Protein AF-A0AA47I7U0-F1 (afdb_monomer)

Nearest PDB structures (foldseek):
  6n2b-assembly1_A  TM=2.321E-01  e=2.120E-02  Caldicellulosiruptor acetigenus I77R1B

InterPro domains:
  IPR012902 Prokaryotic N-terminal methylation site [PF07963] (11-34)
  IPR012902 Prokaryotic N-terminal methylation site [PS00409] (12-32)
  IPR012902 Prokaryotic N-terminal methylation site [TIGR02532] (12-33)

Structure (mmCIF, N/CA/C/O backbone):
data_AF-A0AA47I7U0-F1
#
_entry.id   AF-A0AA47I7U0-F1
#
loop_
_atom_site.group_PDB
_atom_site.id
_atom_site.type_symbol
_atom_site.label_atom_id
_atom_site.label_alt_id
_atom_site.label_comp_id
_atom_site.label_asym_id
_atom_site.label_entity_id
_atom_site.label_seq_id
_atom_site.pdbx_PDB_ins_code
_atom_site.Cartn_x
_atom_site.Cartn_y
_atom_site.Cartn_z
_atom_site.occupancy
_atom_site.B_iso_or_equiv
_atom_site.auth_seq_id
_atom_site.auth_comp_id
_atom_site.auth_asym_id
_atom_site.auth_atom_id
_atom_site.pdbx_PDB_model_num
ATOM 1 N N . MET A 1 1 ? -9.654 19.080 93.694 1.00 46.62 1 MET A N 1
ATOM 2 C CA . MET A 1 1 ? -10.439 18.032 93.004 1.00 46.62 1 MET A CA 1
ATOM 3 C C . MET A 1 1 ? -11.204 18.679 91.855 1.00 46.62 1 MET A C 1
ATOM 5 O O . MET A 1 1 ? -12.201 19.337 92.104 1.00 46.62 1 MET A O 1
ATOM 9 N N . SER A 1 2 ? -10.693 18.585 90.622 1.00 47.56 2 SER A N 1
ATOM 10 C CA . SER A 1 2 ? -11.333 19.143 89.419 1.00 47.56 2 SER A CA 1
ATOM 11 C C . SER A 1 2 ? -11.818 17.987 88.545 1.00 47.56 2 SER A C 1
ATOM 13 O O . SER A 1 2 ? -11.018 17.257 87.961 1.00 47.56 2 SER A O 1
ATOM 15 N N . ASN A 1 3 ? -13.133 17.770 88.539 1.00 50.69 3 ASN A N 1
ATOM 16 C CA . ASN A 1 3 ? -13.796 16.706 87.790 1.00 50.69 3 ASN A CA 1
ATOM 17 C C . ASN A 1 3 ? -13.920 17.101 86.312 1.00 50.69 3 ASN A C 1
ATOM 19 O O . ASN A 1 3 ? -14.886 17.745 85.902 1.00 50.69 3 ASN A O 1
ATOM 23 N N . ASN A 1 4 ? -12.956 16.670 85.499 1.00 58.31 4 ASN A N 1
ATOM 24 C CA . ASN A 1 4 ? -13.024 16.757 84.043 1.00 58.31 4 ASN A CA 1
ATOM 25 C C . ASN A 1 4 ? -14.031 15.731 83.492 1.00 58.31 4 ASN A C 1
ATOM 27 O O . ASN A 1 4 ? -13.684 14.594 83.169 1.00 58.31 4 ASN A O 1
ATOM 31 N N . LYS A 1 5 ? -15.299 16.141 83.364 1.00 61.38 5 LYS A N 1
ATOM 32 C CA . LYS A 1 5 ? -16.321 15.400 82.612 1.00 61.38 5 LYS A CA 1
ATOM 33 C C . LYS A 1 5 ? -15.981 15.446 81.118 1.00 61.38 5 LYS A C 1
ATOM 35 O O . LYS A 1 5 ? -16.337 16.392 80.420 1.00 61.38 5 LYS A O 1
ATOM 40 N N . ARG A 1 6 ? -15.302 14.415 80.609 1.00 63.97 6 ARG A N 1
ATOM 41 C CA . ARG A 1 6 ? -15.158 14.199 79.163 1.00 63.97 6 ARG A CA 1
ATOM 42 C C . ARG A 1 6 ? -16.543 13.898 78.578 1.00 63.97 6 ARG A C 1
ATOM 44 O O . ARG A 1 6 ? -17.103 12.836 78.833 1.00 63.97 6 ARG A O 1
ATOM 51 N N . LYS A 1 7 ? -17.101 14.841 77.810 1.00 61.47 7 LYS A N 1
ATOM 52 C CA . LYS A 1 7 ? -18.270 14.602 76.952 1.00 61.47 7 LYS A CA 1
ATOM 53 C C . LYS A 1 7 ? -17.871 13.568 75.895 1.00 61.47 7 LYS A C 1
ATOM 55 O O . LYS A 1 7 ? -17.164 13.896 74.947 1.00 61.47 7 LYS A O 1
ATOM 60 N N . LEU A 1 8 ? -18.297 12.321 76.076 1.00 63.19 8 LEU A N 1
ATOM 61 C CA . LEU A 1 8 ? -18.305 11.320 75.013 1.00 63.19 8 LEU A CA 1
ATOM 62 C C . LEU A 1 8 ? -19.297 11.812 73.955 1.00 63.19 8 LEU A C 1
ATOM 64 O O . LEU A 1 8 ? -20.506 11.766 74.165 1.00 63.19 8 LEU A O 1
ATOM 68 N N . GLY A 1 9 ? -18.781 12.377 72.862 1.00 65.12 9 GLY A N 1
ATOM 69 C CA . GLY A 1 9 ? -19.599 12.752 71.716 1.00 65.12 9 GLY A CA 1
ATOM 70 C C . GLY A 1 9 ? -20.293 11.503 71.186 1.00 65.12 9 GLY A C 1
ATOM 71 O O . GLY A 1 9 ? -19.621 10.551 70.787 1.00 65.12 9 GLY A O 1
ATOM 72 N N . PHE A 1 10 ? -21.623 11.486 71.234 1.00 59.03 10 PHE A N 1
ATOM 73 C CA . PHE A 1 10 ? -22.427 10.437 70.623 1.00 59.03 10 PHE A CA 1
ATOM 74 C C . PHE A 1 10 ? -22.063 10.370 69.138 1.00 59.03 10 PHE A C 1
ATOM 76 O O . PHE A 1 10 ? -22.365 11.289 68.380 1.00 59.03 10 PHE A O 1
ATOM 83 N N . LYS A 1 11 ? -21.367 9.304 68.730 1.00 64.94 11 LYS A N 1
ATOM 84 C CA . LYS A 1 11 ? -21.167 8.993 67.316 1.00 64.94 11 LYS A CA 1
ATOM 85 C C . LYS A 1 11 ? -22.540 8.621 66.761 1.00 64.94 11 LYS A C 1
ATOM 87 O O . LYS A 1 11 ? -23.039 7.538 67.049 1.00 64.94 11 LYS A O 1
ATOM 92 N N . SER A 1 12 ? -23.173 9.550 66.054 1.00 74.25 12 SER A N 1
ATOM 93 C CA . SER A 1 12 ? -24.445 9.330 65.369 1.00 74.25 12 SER A CA 1
ATOM 94 C C . SER A 1 12 ? -24.289 8.163 64.393 1.00 74.25 12 SER A C 1
ATOM 96 O O . SER A 1 12 ? -23.510 8.250 63.445 1.00 74.25 12 SER A O 1
ATOM 98 N N . GLY A 1 13 ? -24.978 7.054 64.665 1.00 81.56 13 GLY A N 1
ATOM 99 C CA . GLY A 1 13 ? -25.089 5.940 63.728 1.00 81.56 13 GLY A CA 1
ATOM 100 C C . GLY A 1 13 ? -25.986 6.315 62.549 1.00 81.56 13 GLY A C 1
ATOM 101 O O . GLY A 1 13 ? -26.873 7.156 62.690 1.00 81.56 13 GLY A O 1
ATOM 102 N N . PHE A 1 14 ? -25.752 5.686 61.398 1.00 86.00 14 PHE A N 1
ATOM 103 C CA . PHE A 1 14 ? -26.620 5.811 60.228 1.00 86.00 14 PHE A CA 1
ATOM 104 C C . PHE A 1 14 ? -28.032 5.322 60.550 1.00 86.00 14 PHE A C 1
ATOM 106 O O . PHE A 1 14 ? -28.215 4.304 61.225 1.00 86.00 14 PHE A O 1
ATOM 113 N N . THR A 1 15 ? -29.038 6.036 60.051 1.00 94.50 15 THR A N 1
ATOM 114 C CA . THR A 1 15 ? -30.430 5.595 60.183 1.00 94.50 15 THR A CA 1
ATOM 115 C C . THR A 1 15 ? -30.740 4.494 59.163 1.00 94.50 15 THR A C 1
ATOM 117 O O . THR A 1 15 ? -30.162 4.452 58.078 1.00 94.50 15 THR A O 1
ATOM 120 N N . LEU A 1 16 ? -31.675 3.592 59.480 1.00 93.69 16 LEU A N 1
ATOM 121 C CA . LEU A 1 16 ? -32.067 2.506 58.567 1.00 93.69 16 LEU A CA 1
ATOM 122 C C . LEU A 1 16 ? -32.572 3.041 57.216 1.00 93.69 16 LEU A C 1
ATOM 124 O O . LEU A 1 16 ? -32.279 2.470 56.168 1.00 93.69 16 LEU A O 1
ATOM 128 N N . ILE A 1 17 ? -33.303 4.160 57.240 1.00 95.75 17 ILE A N 1
ATOM 129 C CA . ILE A 1 17 ? -33.824 4.797 56.029 1.00 95.75 17 ILE A CA 1
ATOM 130 C C . ILE A 1 17 ? -32.699 5.333 55.136 1.00 95.75 17 ILE A C 1
ATOM 132 O O . ILE A 1 17 ? -32.749 5.167 53.921 1.00 95.75 17 ILE A O 1
ATOM 136 N N . GLU A 1 18 ? -31.648 5.901 55.728 1.00 94.88 18 GLU A N 1
ATOM 137 C CA . GLU A 1 18 ? -30.486 6.423 55.004 1.00 94.88 18 GLU A CA 1
ATOM 138 C C . GLU A 1 18 ? -29.717 5.304 54.293 1.00 94.88 18 GLU A C 1
ATOM 140 O O . GLU A 1 18 ? -29.294 5.470 53.147 1.00 94.88 18 GLU A O 1
ATOM 145 N N . LEU A 1 19 ? -29.625 4.123 54.912 1.00 96.12 19 LEU A N 1
ATOM 146 C CA . LEU A 1 19 ? -29.027 2.944 54.286 1.00 96.12 19 LEU A CA 1
ATOM 147 C C . LEU A 1 19 ? -29.840 2.467 53.071 1.00 96.12 19 LEU A C 1
ATOM 149 O O . LEU A 1 19 ? -29.266 2.204 52.015 1.00 96.12 19 LEU A O 1
ATOM 153 N N . ILE A 1 20 ? -31.169 2.393 53.193 1.00 97.31 20 ILE A N 1
ATOM 154 C CA . ILE A 1 20 ? -32.053 1.956 52.099 1.00 97.31 20 ILE A CA 1
ATOM 155 C C . ILE A 1 20 ? -31.965 2.922 50.913 1.00 97.31 20 ILE A C 1
ATOM 157 O O . ILE A 1 20 ? -31.811 2.486 49.772 1.00 97.31 20 ILE A O 1
ATOM 161 N N . VAL A 1 21 ? -32.007 4.231 51.177 1.00 97.62 21 VAL A N 1
ATOM 162 C CA . VAL A 1 21 ? -31.880 5.259 50.134 1.00 97.62 21 VAL A CA 1
ATOM 163 C C . VAL A 1 21 ? -30.510 5.181 49.458 1.00 97.62 21 VAL A C 1
ATOM 165 O O . VAL A 1 21 ? -30.434 5.217 48.231 1.00 97.62 21 VAL A O 1
ATOM 168 N N . THR A 1 22 ? -29.435 4.995 50.229 1.00 97.25 22 THR A N 1
ATOM 169 C CA . THR A 1 22 ? -28.074 4.867 49.684 1.00 97.25 22 THR A CA 1
ATOM 170 C C . THR A 1 22 ? -27.942 3.652 48.768 1.00 97.25 22 THR A C 1
ATOM 172 O O . THR A 1 22 ? -27.380 3.766 47.680 1.00 97.25 22 THR A O 1
ATOM 175 N N . ILE A 1 23 ? -28.497 2.500 49.160 1.00 97.94 23 ILE A N 1
ATOM 176 C CA . ILE A 1 23 ? -28.495 1.288 48.326 1.00 97.94 23 ILE A CA 1
ATOM 177 C C . ILE A 1 23 ? -29.309 1.512 47.045 1.00 97.94 23 ILE A C 1
ATOM 179 O O . ILE A 1 23 ? -28.863 1.122 45.966 1.00 97.94 23 ILE A O 1
ATOM 183 N N . GLY A 1 24 ? -30.461 2.186 47.137 1.00 98.19 24 GLY A N 1
ATOM 184 C CA . GLY A 1 24 ? -31.275 2.537 45.971 1.00 98.19 24 GLY A CA 1
ATOM 185 C C . GLY A 1 24 ? -30.522 3.417 44.970 1.00 98.19 24 GLY A C 1
ATOM 186 O O . GLY A 1 24 ? -30.475 3.102 43.781 1.00 98.19 24 GLY A O 1
ATOM 187 N N . ILE A 1 25 ? -29.864 4.478 45.450 1.00 98.44 25 ILE A N 1
ATOM 188 C CA . ILE A 1 25 ? -29.052 5.370 44.609 1.00 98.44 25 ILE A CA 1
ATOM 189 C C . ILE A 1 25 ? -27.860 4.614 44.010 1.00 98.44 25 ILE A C 1
ATOM 191 O O . ILE A 1 25 ? -27.599 4.736 42.814 1.00 98.44 25 ILE A O 1
ATOM 195 N N . MET A 1 26 ? -27.168 3.794 44.806 1.00 98.38 26 MET A N 1
ATOM 196 C CA . MET A 1 26 ? -26.047 2.977 44.331 1.00 98.38 26 MET A CA 1
ATOM 197 C C . MET A 1 26 ? -26.478 2.032 43.203 1.00 98.38 26 MET A C 1
ATOM 199 O O . MET A 1 26 ? -25.778 1.917 42.200 1.00 98.38 26 MET A O 1
ATOM 203 N N . GLY A 1 27 ? -27.652 1.404 43.322 1.00 98.56 27 GLY A N 1
ATOM 204 C CA . GLY A 1 27 ? -28.208 0.548 42.273 1.00 98.56 27 GLY A CA 1
ATOM 205 C C . GLY A 1 27 ? -28.414 1.289 40.949 1.00 98.56 27 GLY A C 1
ATOM 206 O O . GLY A 1 27 ? -28.041 0.779 39.893 1.00 98.56 27 GLY A O 1
ATOM 207 N N . ILE A 1 28 ? -28.932 2.520 40.999 1.00 98.56 28 ILE A N 1
ATOM 208 C CA . ILE A 1 28 ? -29.125 3.363 39.808 1.00 98.56 28 ILE A CA 1
ATOM 209 C C . ILE A 1 28 ? -27.773 3.736 39.181 1.00 98.56 28 ILE A C 1
ATOM 211 O O . ILE A 1 28 ? -27.607 3.633 37.966 1.00 98.56 28 ILE A O 1
ATOM 215 N N . VAL A 1 29 ? -26.786 4.122 39.996 1.00 98.56 29 VAL A N 1
ATOM 216 C CA . VAL A 1 29 ? -25.433 4.460 39.520 1.00 98.56 29 VAL A CA 1
ATOM 217 C C . VAL A 1 29 ? -24.767 3.263 38.839 1.00 98.56 29 VAL A C 1
ATOM 219 O O . VAL A 1 29 ? -24.208 3.415 37.753 1.00 98.56 29 VAL A O 1
ATOM 222 N N . LEU A 1 30 ? -24.868 2.068 39.424 1.00 98.50 30 LEU A N 1
ATOM 223 C CA . LEU A 1 30 ? -24.319 0.844 38.837 1.00 98.50 30 LEU A CA 1
ATOM 224 C C . LEU A 1 30 ? -25.004 0.478 37.513 1.00 98.50 30 LEU A C 1
ATOM 226 O O . LEU A 1 30 ? -24.320 0.111 36.558 1.00 98.50 30 LEU A O 1
ATOM 230 N N . ALA A 1 31 ? -26.328 0.628 37.421 1.00 98.19 31 ALA A N 1
ATOM 231 C CA . ALA A 1 31 ? -27.060 0.397 36.177 1.00 98.19 31 ALA A CA 1
ATOM 232 C C . ALA A 1 31 ? -26.616 1.360 35.060 1.00 98.19 31 ALA A C 1
ATOM 234 O O . ALA A 1 31 ? -26.399 0.933 33.923 1.00 98.19 31 ALA A O 1
ATOM 235 N N . MET A 1 32 ? -26.410 2.643 35.384 1.00 98.50 32 MET A N 1
ATOM 236 C CA . MET A 1 32 ? -25.880 3.627 34.432 1.00 98.50 32 MET A CA 1
ATOM 237 C C . MET A 1 32 ? -24.451 3.289 33.994 1.00 98.50 32 MET A C 1
ATOM 239 O O . MET A 1 32 ? -24.155 3.329 32.801 1.00 98.50 32 MET A O 1
ATOM 243 N N . ALA A 1 33 ? -23.578 2.907 34.932 1.00 98.12 33 ALA A N 1
ATOM 244 C CA . ALA A 1 33 ? -22.204 2.517 34.625 1.00 98.12 33 ALA A CA 1
ATOM 245 C C . ALA A 1 33 ? -22.151 1.302 33.683 1.00 98.12 33 ALA A C 1
ATOM 247 O O . ALA A 1 33 ? -21.394 1.310 32.714 1.00 98.12 33 ALA A O 1
ATOM 248 N N . PHE A 1 34 ? -22.999 0.295 33.915 1.00 98.31 34 PHE A N 1
ATOM 249 C CA . PHE A 1 34 ? -23.083 -0.886 33.054 1.00 98.31 34 PHE A CA 1
ATOM 250 C C . PHE A 1 34 ? -23.584 -0.540 31.646 1.00 98.31 34 PHE A C 1
ATOM 252 O O . PHE A 1 34 ? -22.993 -0.971 30.658 1.00 98.31 34 PHE A O 1
ATOM 259 N N . SER A 1 35 ? -24.625 0.295 31.539 1.00 97.81 35 SER A N 1
ATOM 260 C CA . SER A 1 35 ? -25.131 0.758 30.241 1.00 97.81 35 SER A CA 1
ATOM 261 C C . SER A 1 35 ? -24.084 1.555 29.459 1.00 97.81 35 SER A C 1
ATOM 263 O O . SER A 1 35 ? -24.011 1.431 28.237 1.00 97.81 35 SER A O 1
ATOM 265 N N . MET A 1 36 ? -23.285 2.380 30.141 1.00 98.00 36 MET A N 1
ATOM 266 C CA . MET A 1 36 ? -22.219 3.155 29.506 1.00 98.00 36 MET A CA 1
ATOM 267 C C . MET A 1 36 ? -21.058 2.259 29.055 1.00 98.00 36 MET A C 1
ATOM 269 O O . MET A 1 36 ? -20.515 2.480 27.974 1.00 98.00 36 MET A O 1
ATOM 273 N N . GLY A 1 37 ? -20.721 1.228 29.837 1.00 97.81 37 GLY A N 1
ATOM 274 C CA . GLY A 1 37 ? -19.726 0.218 29.467 1.00 97.81 37 GLY A CA 1
ATOM 275 C C . GLY A 1 37 ? -20.125 -0.570 28.217 1.00 97.81 37 GLY A C 1
ATOM 276 O O . GLY A 1 37 ? -19.380 -0.583 27.242 1.00 97.81 37 GLY A O 1
ATOM 277 N N . ASP A 1 38 ? -21.336 -1.133 28.197 1.00 97.88 38 ASP A N 1
ATOM 278 C CA . ASP A 1 38 ? -21.861 -1.883 27.043 1.00 97.88 38 ASP A CA 1
ATOM 279 C C . ASP A 1 38 ? -21.940 -1.016 25.772 1.00 97.88 38 ASP A C 1
ATOM 281 O O . ASP A 1 38 ? -21.592 -1.460 24.675 1.00 97.88 38 ASP A O 1
ATOM 285 N N . PHE A 1 39 ? -22.329 0.256 25.910 1.00 98.06 39 PHE A N 1
ATOM 286 C CA . PHE A 1 39 ? -22.288 1.210 24.802 1.00 98.06 39 PHE A CA 1
ATOM 287 C C . PHE A 1 39 ? -20.857 1.457 24.300 1.00 98.06 39 PHE A C 1
ATOM 289 O O . PHE A 1 39 ? -20.630 1.464 23.088 1.00 98.06 39 PHE A O 1
ATOM 296 N N . GLY A 1 40 ? -19.896 1.640 25.211 1.00 98.00 40 GLY A N 1
ATOM 297 C CA . GLY A 1 40 ? -18.484 1.838 24.883 1.00 98.00 40 GLY A CA 1
ATOM 298 C C . GLY A 1 40 ? -17.905 0.662 24.100 1.00 98.00 40 GLY A C 1
ATOM 299 O O . GLY A 1 40 ? -17.346 0.864 23.021 1.00 98.00 40 GLY A O 1
ATOM 300 N N . ASP A 1 41 ? -18.129 -0.560 24.579 1.00 97.19 41 ASP A N 1
ATOM 301 C CA . ASP A 1 41 ? -17.649 -1.782 23.930 1.00 97.19 41 ASP A CA 1
ATOM 302 C C . ASP A 1 41 ? -18.274 -1.975 22.544 1.00 97.19 41 ASP A C 1
ATOM 304 O O . ASP A 1 41 ? -17.577 -2.291 21.576 1.00 97.19 41 ASP A O 1
ATOM 308 N N . LYS A 1 42 ? -19.585 -1.746 22.400 1.00 96.31 42 LYS A N 1
ATOM 309 C CA . LYS A 1 42 ? -20.268 -1.820 21.097 1.00 96.31 42 LYS A CA 1
ATOM 310 C C . LYS A 1 42 ? -19.757 -0.759 20.127 1.00 96.31 42 LYS A C 1
ATOM 312 O O . LYS A 1 42 ? -19.502 -1.066 18.963 1.00 96.31 42 LYS A O 1
ATOM 317 N N . SER A 1 43 ? -19.589 0.476 20.597 1.00 96.25 43 SER A N 1
ATOM 318 C CA . SER A 1 43 ? -19.090 1.589 19.788 1.00 96.25 43 SER A CA 1
ATOM 319 C C . SER A 1 43 ? -17.657 1.335 19.316 1.00 96.25 43 SER A C 1
ATOM 321 O O . SER A 1 43 ? -17.373 1.444 18.122 1.00 96.25 43 SER A O 1
ATOM 323 N N . PHE A 1 44 ? -16.777 0.893 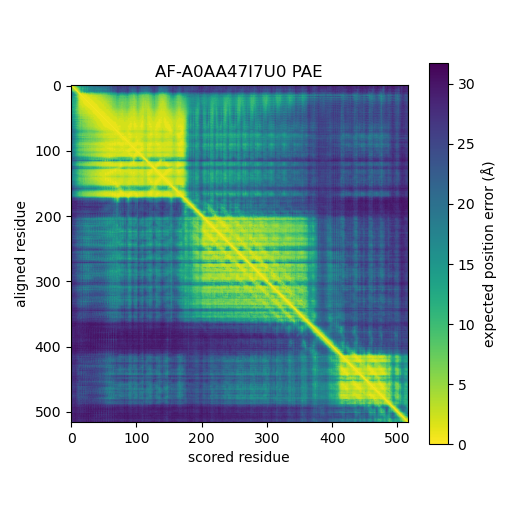20.220 1.00 96.12 44 PHE A N 1
ATOM 324 C CA . PHE A 1 44 ? -15.392 0.555 19.902 1.00 96.12 44 PHE A CA 1
ATOM 325 C C . PHE A 1 44 ? -15.301 -0.599 18.899 1.00 96.12 44 PHE A C 1
ATOM 327 O O . PHE A 1 44 ? -14.625 -0.477 17.878 1.00 96.12 44 PHE A O 1
ATOM 334 N N . ASN A 1 45 ? -16.034 -1.693 19.128 1.00 92.75 45 ASN A N 1
ATOM 335 C CA . ASN A 1 45 ? -16.029 -2.848 18.230 1.00 92.75 45 ASN A CA 1
ATOM 336 C C . ASN A 1 45 ? -16.549 -2.509 16.825 1.00 92.75 45 ASN A C 1
ATOM 338 O O . ASN A 1 45 ? -15.987 -2.978 15.833 1.00 92.75 45 ASN A O 1
ATOM 342 N N . ASN A 1 46 ? -17.591 -1.679 16.727 1.00 94.44 46 ASN A N 1
ATOM 343 C CA . ASN A 1 46 ? -18.116 -1.207 15.445 1.00 94.44 46 ASN A CA 1
ATOM 344 C C . ASN A 1 46 ? -17.138 -0.254 14.744 1.00 94.44 46 ASN A C 1
ATOM 346 O O . ASN A 1 46 ? -16.948 -0.350 13.531 1.00 94.44 46 ASN A O 1
ATOM 350 N N . GLY A 1 47 ? -16.504 0.648 15.500 1.00 95.38 47 GLY A N 1
ATOM 351 C CA . GLY A 1 47 ? -15.491 1.571 14.992 1.00 95.38 47 GLY A CA 1
ATOM 352 C C . GLY A 1 47 ? -14.263 0.842 14.447 1.00 95.38 47 GLY A C 1
ATOM 353 O O . GLY A 1 47 ? -13.846 1.116 13.322 1.00 95.38 47 GLY A O 1
ATOM 354 N N . SER A 1 48 ? -13.748 -0.135 15.199 1.00 94.06 48 SER A N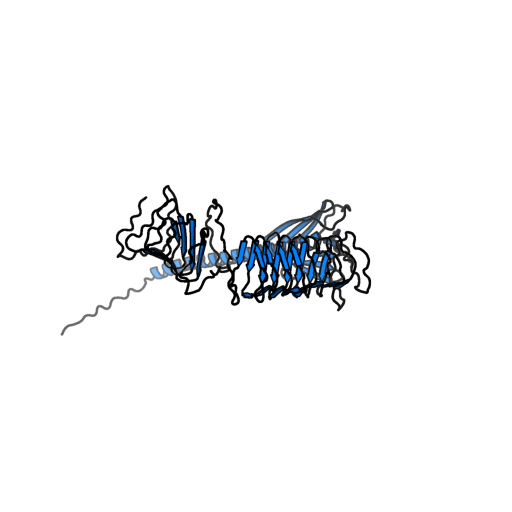 1
ATOM 355 C CA . SER A 1 48 ? -12.633 -0.986 14.770 1.00 94.06 48 SER A CA 1
ATOM 356 C C . SER A 1 48 ? -12.990 -1.746 13.498 1.00 94.06 48 SER A C 1
ATOM 358 O O . SER A 1 48 ? -12.297 -1.602 12.499 1.00 94.06 48 SER A O 1
ATOM 360 N N . ALA A 1 49 ? -14.129 -2.451 13.478 1.00 91.50 49 ALA A N 1
ATOM 361 C CA . ALA A 1 49 ? -14.555 -3.208 12.301 1.00 91.50 49 ALA A CA 1
ATOM 362 C C . ALA A 1 49 ? -14.677 -2.320 11.053 1.00 91.50 49 ALA A C 1
ATOM 364 O O . ALA A 1 49 ? -14.219 -2.692 9.978 1.00 91.50 49 ALA A O 1
ATOM 365 N N . LYS A 1 50 ? -15.243 -1.114 11.185 1.00 94.62 50 LYS A N 1
ATOM 366 C CA . LYS A 1 50 ? -15.348 -0.163 10.072 1.00 94.62 50 LYS A CA 1
ATOM 367 C C . LYS A 1 50 ? -13.977 0.311 9.580 1.00 94.62 50 LYS A C 1
ATOM 369 O O . LYS A 1 50 ? -13.790 0.451 8.373 1.00 94.62 50 LYS A O 1
ATOM 374 N N . SER A 1 51 ? -13.045 0.576 10.494 1.00 94.50 51 SER A N 1
ATOM 375 C CA . SER A 1 51 ? -11.675 0.974 10.157 1.00 94.50 51 SER A CA 1
ATOM 376 C C . SER A 1 51 ? -10.936 -0.142 9.417 1.00 94.50 51 SER A C 1
ATOM 378 O O . SER A 1 51 ? -10.323 0.113 8.380 1.00 94.50 51 SER A O 1
ATOM 380 N N . ASP A 1 52 ? -11.052 -1.376 9.907 1.00 91.94 52 ASP A N 1
ATOM 381 C CA . ASP A 1 52 ? -10.387 -2.548 9.337 1.00 91.94 52 ASP A CA 1
ATOM 382 C C . ASP A 1 52 ? -10.875 -2.817 7.909 1.00 91.94 52 ASP A C 1
ATOM 384 O O . ASP A 1 52 ? -10.061 -2.887 6.989 1.00 91.94 52 ASP A O 1
ATOM 388 N N . ILE A 1 53 ? -12.198 -2.834 7.697 1.00 94.38 53 ILE A N 1
ATOM 389 C CA . ILE A 1 53 ? -12.803 -2.984 6.365 1.00 94.38 53 ILE A CA 1
ATOM 390 C C . ILE A 1 53 ? -12.287 -1.898 5.407 1.00 94.38 53 ILE A C 1
ATOM 392 O O . ILE A 1 53 ? -11.873 -2.184 4.287 1.00 94.38 53 ILE A O 1
ATOM 396 N N . GLN A 1 54 ? -12.295 -0.625 5.821 1.00 95.44 54 GLN A N 1
ATOM 397 C CA . GLN A 1 54 ? -11.843 0.463 4.947 1.00 95.44 54 GLN A CA 1
ATOM 398 C C . GLN A 1 54 ? -10.364 0.340 4.583 1.00 95.44 54 GLN A C 1
ATOM 400 O O . GLN A 1 54 ? -9.983 0.622 3.444 1.00 95.44 54 GLN A O 1
ATOM 405 N N . SER A 1 55 ? -9.532 -0.045 5.550 1.00 94.75 55 SER A N 1
ATOM 406 C CA . SER A 1 55 ? -8.100 -0.243 5.346 1.00 94.75 55 SER A CA 1
ATOM 407 C C . SER A 1 55 ? -7.841 -1.376 4.352 1.00 94.75 55 SER A C 1
ATOM 409 O O . SER A 1 55 ? -7.144 -1.175 3.355 1.00 94.75 55 SER A O 1
ATOM 411 N N . ASN A 1 56 ? -8.476 -2.529 4.558 1.00 94.12 56 ASN A N 1
ATOM 412 C CA . ASN A 1 56 ? -8.335 -3.709 3.709 1.00 94.12 56 ASN A CA 1
ATOM 413 C C . ASN A 1 56 ? -8.846 -3.463 2.288 1.00 94.12 56 ASN A C 1
ATOM 415 O O . ASN A 1 56 ? -8.133 -3.736 1.319 1.00 94.12 56 ASN A O 1
ATOM 419 N N . THR A 1 57 ? -10.021 -2.848 2.140 1.00 96.00 57 THR A N 1
ATOM 420 C CA . THR A 1 57 ? -10.576 -2.518 0.825 1.00 96.00 57 THR A CA 1
ATOM 421 C C . THR A 1 57 ? -9.664 -1.549 0.067 1.00 96.00 57 THR A C 1
ATOM 423 O O . THR A 1 57 ? -9.440 -1.710 -1.134 1.00 96.00 57 THR A O 1
ATOM 426 N N . ARG A 1 58 ? -9.080 -0.554 0.753 1.00 96.75 58 ARG A N 1
ATOM 427 C CA . ARG A 1 58 ? -8.105 0.371 0.147 1.00 96.75 58 ARG A CA 1
ATOM 428 C C . ARG A 1 58 ? -6.804 -0.330 -0.229 1.00 96.75 58 ARG A C 1
ATOM 430 O O . ARG A 1 58 ? -6.265 -0.052 -1.297 1.00 96.75 58 ARG A O 1
ATOM 437 N N . LEU A 1 59 ? -6.306 -1.238 0.609 1.00 96.12 59 LEU A N 1
ATOM 438 C CA . LEU A 1 59 ? -5.124 -2.050 0.316 1.00 96.12 59 LEU A CA 1
ATOM 439 C C . LEU A 1 59 ? -5.347 -2.890 -0.953 1.00 96.12 59 LEU A C 1
ATOM 441 O O . LEU A 1 59 ? -4.519 -2.859 -1.865 1.00 96.12 59 LEU A O 1
ATOM 445 N N . ALA A 1 60 ? -6.496 -3.562 -1.045 1.00 96.69 60 ALA A N 1
ATOM 446 C CA . ALA A 1 60 ? -6.909 -4.344 -2.205 1.00 96.69 60 ALA A CA 1
ATOM 447 C C . ALA A 1 60 ? -7.010 -3.474 -3.467 1.00 96.69 60 ALA A C 1
ATOM 449 O O . ALA A 1 60 ? -6.417 -3.795 -4.497 1.00 96.69 60 ALA A O 1
ATOM 450 N N . ALA A 1 61 ? -7.688 -2.328 -3.375 1.00 97.69 61 ALA A N 1
ATOM 451 C CA . ALA A 1 61 ? -7.833 -1.386 -4.480 1.00 97.69 61 ALA A CA 1
ATOM 452 C C . ALA A 1 61 ? -6.484 -0.838 -4.974 1.00 97.69 61 ALA A C 1
ATOM 454 O O . ALA A 1 61 ? -6.247 -0.755 -6.184 1.00 97.69 61 ALA A O 1
ATOM 455 N N . ASN A 1 62 ? -5.580 -0.498 -4.052 1.00 97.06 62 ASN A N 1
ATOM 456 C CA . ASN A 1 62 ? -4.233 -0.032 -4.374 1.00 97.06 62 ASN A CA 1
ATOM 457 C C . ASN A 1 62 ? -3.416 -1.120 -5.074 1.00 97.06 62 ASN A C 1
ATOM 459 O O . ASN A 1 62 ? -2.725 -0.830 -6.052 1.00 97.06 62 ASN A O 1
ATOM 463 N N . TYR A 1 63 ? -3.519 -2.368 -4.611 1.00 97.12 63 TYR A N 1
ATOM 464 C CA . TYR A 1 63 ? -2.844 -3.500 -5.234 1.00 97.12 63 TYR A CA 1
ATOM 465 C C . TYR A 1 63 ? -3.334 -3.739 -6.668 1.00 97.12 63 TYR A C 1
ATOM 467 O O . TYR A 1 63 ? -2.526 -3.759 -7.596 1.00 97.12 63 TYR A O 1
ATOM 475 N N . ILE A 1 64 ? -4.656 -3.827 -6.861 1.00 97.75 64 ILE A N 1
ATOM 476 C CA . ILE A 1 64 ? -5.290 -3.975 -8.182 1.00 97.75 64 ILE A CA 1
ATOM 477 C C . ILE A 1 64 ? -4.841 -2.844 -9.115 1.00 97.75 64 ILE A C 1
ATOM 479 O O . ILE A 1 64 ? -4.416 -3.089 -10.243 1.00 97.75 64 ILE A O 1
ATOM 483 N N . THR A 1 65 ? -4.878 -1.602 -8.625 1.00 97.19 65 THR A N 1
ATOM 484 C CA . THR A 1 65 ? -4.458 -0.422 -9.391 1.00 97.19 65 THR A CA 1
ATOM 485 C C . THR A 1 65 ? -2.997 -0.513 -9.810 1.00 97.19 65 THR A C 1
ATOM 487 O O . THR A 1 65 ? -2.679 -0.234 -10.965 1.00 97.19 65 THR A O 1
ATOM 490 N N . LYS A 1 66 ? -2.102 -0.910 -8.898 1.00 95.06 66 LYS A N 1
ATOM 491 C CA . LYS A 1 66 ? -0.666 -1.024 -9.171 1.00 95.06 66 LYS A CA 1
ATOM 492 C C . LYS A 1 66 ? -0.373 -2.075 -10.241 1.00 95.06 66 LYS A C 1
ATOM 494 O O . LYS A 1 66 ? 0.392 -1.792 -11.160 1.00 95.06 66 LYS A O 1
ATOM 499 N N . GLU A 1 67 ? -0.984 -3.251 -10.134 1.00 94.62 67 GLU A N 1
ATOM 500 C CA . GLU A 1 67 ? -0.773 -4.343 -11.086 1.00 94.62 67 GLU A CA 1
ATOM 501 C C . GLU A 1 67 ? -1.344 -4.015 -12.472 1.00 94.62 67 GLU A C 1
ATOM 503 O O . GLU A 1 67 ? -0.666 -4.185 -13.486 1.00 94.62 67 GLU A O 1
ATOM 508 N N . LEU A 1 68 ? -2.567 -3.483 -12.537 1.00 95.94 68 LEU A N 1
ATOM 509 C CA . LEU A 1 68 ? -3.229 -3.231 -13.816 1.00 95.94 68 LEU A CA 1
ATOM 510 C C . LEU A 1 68 ? -2.691 -1.994 -14.540 1.00 95.94 68 LEU A C 1
ATOM 512 O O . LEU A 1 68 ? -2.634 -2.003 -15.770 1.00 95.94 68 LEU A O 1
ATOM 516 N N . ARG A 1 69 ? -2.251 -0.948 -13.823 1.00 95.06 69 ARG A N 1
ATOM 517 C CA . ARG A 1 69 ? -1.776 0.316 -14.425 1.00 95.06 69 ARG A CA 1
ATOM 518 C C . ARG A 1 69 ? -0.684 0.108 -15.477 1.00 95.06 69 ARG A C 1
ATOM 520 O O . ARG A 1 69 ? -0.650 0.843 -16.461 1.00 95.06 69 ARG A O 1
ATOM 527 N N . TYR A 1 70 ? 0.180 -0.889 -15.296 1.00 91.12 70 TYR A N 1
ATOM 528 C CA . TYR A 1 70 ? 1.293 -1.189 -16.206 1.00 91.12 70 TYR A CA 1
ATOM 529 C C . TYR A 1 70 ? 1.067 -2.431 -17.078 1.00 91.12 70 TYR A C 1
ATOM 531 O O . TYR A 1 70 ? 1.987 -2.873 -17.773 1.00 91.12 70 TYR A O 1
ATOM 539 N N . SER A 1 71 ? -0.146 -2.983 -17.075 1.00 92.38 71 SER A N 1
ATOM 540 C CA . SER A 1 71 ? -0.491 -4.114 -17.934 1.00 92.38 71 SER A CA 1
ATOM 541 C C . SER A 1 71 ? -0.523 -3.704 -19.411 1.00 92.38 71 SER A C 1
ATOM 543 O O . SER A 1 71 ? -0.964 -2.608 -19.771 1.00 92.38 71 SER A O 1
ATOM 545 N N . SER A 1 72 ? -0.023 -4.587 -20.276 1.00 90.38 72 SER A N 1
ATOM 546 C CA . SER A 1 72 ? -0.086 -4.433 -21.736 1.00 90.38 72 SER A CA 1
ATOM 547 C C . SER A 1 72 ? -1.401 -4.965 -22.289 1.00 90.38 72 SER A C 1
ATOM 549 O O . SER A 1 72 ? -2.003 -4.357 -23.173 1.00 90.38 72 SER A O 1
ATOM 551 N N . ASN A 1 73 ? -1.871 -6.076 -21.721 1.00 91.25 73 ASN A N 1
ATOM 552 C CA . ASN A 1 73 ? -3.153 -6.682 -22.023 1.00 91.25 73 ASN A CA 1
ATOM 553 C C . ASN A 1 73 ? -3.894 -6.946 -20.722 1.00 91.25 73 ASN A C 1
ATOM 555 O O . ASN A 1 73 ? -3.304 -7.392 -19.743 1.00 91.25 73 ASN A O 1
ATOM 559 N N . ALA A 1 74 ? -5.196 -6.709 -20.755 1.00 94.00 74 ALA A N 1
ATOM 560 C CA . ALA A 1 74 ? -6.132 -7.060 -19.703 1.00 94.00 74 ALA A CA 1
ATOM 561 C C . ALA A 1 74 ? -7.379 -7.655 -20.360 1.00 94.00 74 ALA A C 1
ATOM 563 O O . ALA A 1 74 ? -7.794 -7.180 -21.419 1.00 94.00 74 ALA A O 1
ATOM 564 N N . GLU A 1 75 ? -7.948 -8.684 -19.752 1.00 95.06 75 GLU A N 1
ATOM 565 C CA . GLU A 1 75 ? -9.130 -9.409 -20.195 1.00 95.06 75 GLU A CA 1
ATOM 566 C C . GLU A 1 75 ? -9.979 -9.754 -18.971 1.00 95.06 75 GLU A C 1
ATOM 568 O O . GLU A 1 75 ? -9.483 -10.328 -18.003 1.00 95.06 75 GLU A O 1
ATOM 573 N N . ILE A 1 76 ? -11.264 -9.412 -19.015 1.00 96.75 76 ILE A N 1
ATOM 574 C CA . ILE A 1 76 ? -12.204 -9.742 -17.944 1.00 96.75 76 ILE A CA 1
ATOM 575 C C . ILE A 1 76 ? -12.842 -11.100 -18.233 1.00 96.75 76 ILE A C 1
ATOM 577 O O . ILE A 1 76 ? -13.335 -11.346 -19.339 1.00 96.75 76 ILE A O 1
ATOM 581 N N . LEU A 1 77 ? -12.843 -11.962 -17.218 1.00 96.94 77 LEU A N 1
ATOM 582 C CA . LEU A 1 77 ? -13.358 -13.326 -17.247 1.00 96.94 77 LEU A CA 1
ATOM 583 C C . LEU A 1 77 ? -14.482 -13.486 -16.214 1.00 96.94 77 LEU A C 1
ATOM 585 O O . LEU A 1 77 ? -14.485 -12.847 -15.161 1.00 96.94 77 LEU A O 1
ATOM 589 N N . THR A 1 78 ? -15.436 -14.369 -16.507 1.00 97.25 78 THR A N 1
ATOM 590 C CA . THR A 1 78 ? -16.551 -14.694 -15.601 1.00 97.25 78 THR A CA 1
ATOM 591 C C . THR A 1 78 ? -16.134 -15.617 -14.455 1.00 97.25 78 THR A C 1
ATOM 593 O O . THR A 1 78 ? -16.768 -15.604 -13.406 1.00 97.25 78 THR A O 1
ATOM 596 N N . ALA A 1 79 ? -15.064 -16.393 -14.638 1.00 97.69 79 ALA A N 1
ATOM 597 C CA . ALA A 1 79 ? -14.468 -17.268 -13.635 1.00 97.69 79 ALA A CA 1
ATOM 598 C C . ALA A 1 79 ? -12.980 -17.500 -13.943 1.00 97.69 79 ALA A C 1
ATOM 600 O O . ALA A 1 79 ? -12.523 -17.266 -15.066 1.00 97.69 79 ALA A O 1
ATOM 601 N N . LEU A 1 80 ? -12.228 -17.982 -12.949 1.00 97.56 80 LEU A N 1
ATOM 602 C CA . LEU A 1 80 ? -10.854 -18.435 -13.153 1.00 97.56 80 LEU A CA 1
ATOM 603 C C . LEU A 1 80 ? -10.876 -19.686 -14.059 1.00 97.56 80 LEU A C 1
ATOM 605 O O . LEU A 1 80 ? -11.610 -20.629 -13.754 1.00 97.56 80 LEU A O 1
ATOM 609 N N . PRO A 1 81 ? -10.121 -19.721 -15.172 1.00 97.44 81 PRO A N 1
ATOM 610 C CA . PRO A 1 81 ? -10.079 -20.891 -16.047 1.00 97.44 81 PRO A CA 1
ATOM 611 C C . PRO A 1 81 ? -9.491 -22.108 -15.319 1.00 97.44 81 PRO A C 1
ATOM 613 O O . PRO A 1 81 ? -8.578 -21.964 -14.510 1.00 97.44 81 PRO A O 1
ATOM 616 N N . ALA A 1 82 ? -9.971 -23.312 -15.653 1.00 97.06 82 ALA A N 1
ATOM 617 C CA . ALA A 1 82 ? -9.496 -24.566 -15.049 1.00 97.06 82 ALA A CA 1
ATOM 618 C C . ALA A 1 82 ? -7.989 -24.800 -15.262 1.00 97.06 82 ALA A C 1
ATOM 620 O O . ALA A 1 82 ? -7.315 -25.370 -14.408 1.00 97.06 82 ALA A O 1
ATOM 621 N N . THR A 1 83 ? -7.460 -24.322 -16.389 1.00 96.88 83 THR A N 1
ATOM 622 C CA . THR A 1 83 ? -6.032 -24.316 -16.717 1.00 96.88 83 THR A CA 1
ATOM 623 C C . THR A 1 83 ? -5.602 -22.881 -17.026 1.00 96.88 83 THR A C 1
ATOM 625 O O . THR A 1 83 ? -5.692 -22.456 -18.183 1.00 96.88 83 THR A O 1
ATOM 628 N N . PRO A 1 84 ? -5.198 -22.093 -16.013 1.00 96.56 84 PRO A N 1
ATOM 629 C CA . PRO A 1 84 ? -4.743 -20.731 -16.241 1.00 96.56 84 PRO A CA 1
ATOM 630 C C . PRO A 1 84 ? -3.475 -20.696 -17.098 1.00 96.56 84 PRO A C 1
ATOM 632 O O . PRO A 1 84 ? -2.558 -21.495 -16.912 1.00 96.56 84 PRO A O 1
ATOM 635 N N . ASP A 1 85 ? -3.428 -19.740 -18.020 1.00 95.56 85 ASP A N 1
ATOM 636 C CA . ASP A 1 85 ? -2.287 -19.477 -18.889 1.00 95.56 85 ASP A CA 1
ATOM 637 C C . ASP A 1 85 ? -1.094 -19.022 -18.038 1.00 95.56 85 ASP A C 1
ATOM 639 O O . ASP A 1 85 ? -1.186 -18.040 -17.299 1.00 95.56 85 ASP A O 1
ATOM 643 N N . SER A 1 86 ? 0.031 -19.732 -18.129 1.00 92.50 86 SER A N 1
ATOM 644 C CA . SER A 1 86 ? 1.240 -19.428 -17.355 1.00 92.50 86 SER A CA 1
ATOM 645 C C . SER A 1 86 ? 1.863 -18.077 -17.716 1.00 92.50 86 SER A C 1
ATOM 647 O O . SER A 1 86 ? 2.617 -17.525 -16.915 1.00 92.50 86 SER A O 1
ATOM 649 N N . THR A 1 87 ? 1.527 -17.517 -18.882 1.00 91.94 87 THR A N 1
ATOM 650 C CA . THR A 1 87 ? 1.995 -16.199 -19.337 1.00 91.94 87 THR A CA 1
ATOM 651 C C . THR A 1 87 ? 1.154 -15.040 -18.799 1.00 91.94 87 THR A C 1
ATOM 653 O O . THR A 1 87 ? 1.574 -13.881 -18.872 1.00 91.94 87 THR A O 1
ATOM 656 N N . LYS A 1 88 ? -0.026 -15.332 -18.238 1.00 95.75 88 LYS A N 1
ATOM 657 C CA . LYS A 1 88 ? -0.943 -14.340 -17.676 1.00 95.75 88 LYS A CA 1
ATOM 658 C C . LYS A 1 88 ? -0.940 -14.391 -16.151 1.00 95.75 88 LYS A C 1
ATOM 660 O O . LYS A 1 88 ? -0.735 -15.420 -15.510 1.00 95.75 88 LYS A O 1
ATOM 665 N N . LYS A 1 89 ? -1.208 -13.234 -15.564 1.00 96.94 89 LYS A N 1
ATOM 666 C CA . LYS A 1 89 ? -1.534 -13.056 -14.154 1.00 96.94 89 LYS A CA 1
ATOM 667 C C . LYS A 1 89 ? -3.043 -12.943 -14.007 1.00 96.94 89 LYS A C 1
ATOM 669 O O . LYS A 1 89 ? -3.702 -12.380 -14.878 1.00 96.94 89 LYS A O 1
ATOM 674 N N . TYR A 1 90 ? -3.584 -13.448 -12.907 1.00 98.12 90 TYR A N 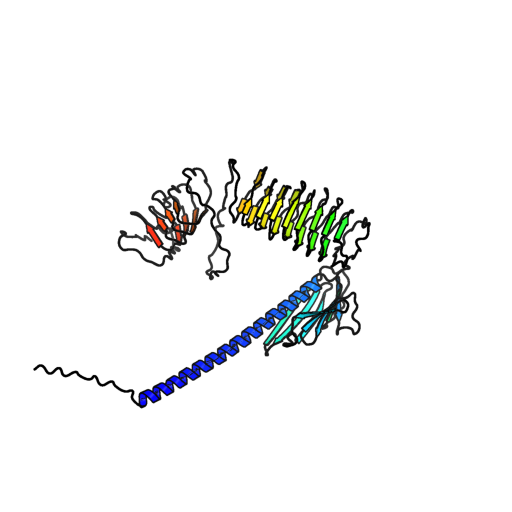1
ATOM 675 C CA . TYR A 1 90 ? -5.021 -13.417 -12.643 1.00 98.12 90 TYR A CA 1
ATOM 676 C C . TYR A 1 90 ? -5.280 -12.838 -11.264 1.00 98.12 90 TYR A C 1
ATOM 678 O O . TYR A 1 90 ? -4.776 -13.373 -10.279 1.00 98.12 90 TYR A O 1
ATOM 686 N N . ILE A 1 91 ? -6.091 -11.785 -11.194 1.00 98.31 91 ILE A N 1
ATOM 687 C CA . ILE A 1 91 ? -6.627 -11.272 -9.932 1.00 98.31 91 ILE A CA 1
ATOM 688 C C . ILE A 1 91 ? -8.077 -11.729 -9.815 1.00 98.31 91 ILE A C 1
ATOM 690 O O . ILE A 1 91 ? -8.876 -11.528 -10.734 1.00 98.31 91 ILE A O 1
ATOM 694 N N . TYR A 1 92 ? -8.400 -12.353 -8.687 1.00 98.25 92 TYR A N 1
ATOM 695 C CA . TYR A 1 92 ? -9.729 -12.867 -8.377 1.00 98.25 92 TYR A CA 1
ATOM 696 C C . TYR A 1 92 ? -9.945 -12.918 -6.864 1.00 98.25 92 TYR A C 1
ATOM 698 O O . TYR A 1 92 ? -8.997 -12.817 -6.084 1.00 98.25 92 TYR A O 1
ATOM 706 N N . VAL A 1 93 ? -11.200 -13.084 -6.452 1.00 97.31 93 VAL A N 1
ATOM 707 C CA . VAL A 1 93 ? -11.558 -13.365 -5.059 1.00 97.31 93 VAL A CA 1
ATOM 708 C C . VAL A 1 93 ? -11.949 -14.828 -4.946 1.00 97.31 93 VAL A C 1
ATOM 710 O O . VAL A 1 93 ? -12.750 -15.318 -5.738 1.00 97.31 93 VAL A O 1
ATOM 713 N N . ASP A 1 94 ? -11.392 -15.516 -3.957 1.00 96.31 94 ASP A N 1
ATOM 714 C CA . ASP A 1 94 ? -11.780 -16.878 -3.599 1.00 96.31 94 ASP A CA 1
ATOM 715 C C . ASP A 1 94 ? -11.888 -16.984 -2.082 1.00 96.31 94 ASP A C 1
ATOM 717 O O . ASP A 1 94 ? -10.957 -16.616 -1.363 1.00 96.31 94 ASP A O 1
ATOM 721 N N . ASN A 1 95 ? -13.044 -17.452 -1.608 1.00 94.81 95 ASN A N 1
ATOM 722 C CA . ASN A 1 95 ? -13.407 -17.475 -0.191 1.00 94.81 95 ASN A CA 1
ATOM 723 C C . ASN A 1 95 ? -13.168 -16.120 0.502 1.00 94.81 95 ASN A C 1
ATOM 725 O O . ASN A 1 95 ? -12.595 -16.063 1.575 1.00 94.81 95 ASN A O 1
ATOM 729 N N . GLY A 1 96 ? -13.552 -15.006 -0.127 1.00 94.69 96 GLY A N 1
ATOM 730 C CA . GLY A 1 96 ? -13.406 -13.660 0.447 1.00 94.69 96 GLY A CA 1
ATOM 731 C C . GLY A 1 96 ? -11.975 -13.134 0.593 1.00 94.69 96 GLY A C 1
ATOM 732 O O . GLY A 1 96 ? -11.783 -12.070 1.184 1.00 94.69 96 GLY A O 1
ATOM 733 N N . ILE A 1 97 ? -10.990 -13.842 0.033 1.00 95.81 97 ILE A N 1
ATOM 734 C CA . ILE A 1 97 ? -9.581 -13.443 -0.015 1.00 95.81 97 ILE A CA 1
ATOM 735 C C . ILE A 1 97 ? -9.255 -12.988 -1.437 1.00 95.81 97 ILE A C 1
ATOM 737 O O . ILE A 1 97 ? -9.528 -13.705 -2.404 1.00 95.81 97 ILE A O 1
ATOM 741 N N . LEU A 1 98 ? -8.636 -11.814 -1.574 1.00 97.06 98 LEU A N 1
ATOM 742 C CA . LEU A 1 98 ? -8.079 -11.354 -2.843 1.00 97.06 98 LEU A CA 1
ATOM 743 C C . LEU A 1 98 ? -6.815 -12.155 -3.148 1.00 97.06 98 LEU A C 1
ATOM 745 O O . LEU A 1 98 ? -5.845 -12.102 -2.388 1.00 97.06 98 LEU A O 1
ATOM 749 N N . LYS A 1 99 ? -6.807 -12.865 -4.273 1.00 97.31 99 LYS A N 1
ATOM 750 C CA . LYS A 1 99 ? -5.697 -13.716 -4.695 1.00 97.31 99 LYS A CA 1
ATOM 751 C C . LYS A 1 99 ? -5.112 -13.246 -6.018 1.00 97.31 99 LYS A C 1
ATOM 753 O O . LYS A 1 99 ? -5.825 -12.784 -6.908 1.00 97.31 99 LYS A O 1
ATOM 758 N N . LEU A 1 100 ? -3.802 -13.424 -6.141 1.00 97.50 100 LEU A N 1
ATOM 759 C CA . LEU A 1 100 ? -3.074 -13.359 -7.399 1.00 97.50 100 LEU A CA 1
ATOM 760 C C . LEU A 1 100 ? -2.651 -14.779 -7.785 1.00 97.50 100 LEU A C 1
ATOM 762 O O . LEU A 1 100 ? -1.952 -15.432 -7.014 1.00 97.50 100 LEU A O 1
ATOM 766 N N . TYR A 1 101 ? -3.021 -15.239 -8.978 1.00 97.56 101 TYR A N 1
ATOM 767 C CA . TYR A 1 101 ? -2.421 -16.427 -9.589 1.00 97.56 101 TYR A CA 1
ATOM 768 C C . TYR A 1 101 ? -1.394 -16.010 -10.641 1.00 97.56 101 TYR A C 1
ATOM 770 O O . TYR A 1 101 ? -1.694 -15.192 -11.516 1.00 97.56 101 TYR A O 1
ATOM 778 N N . TYR A 1 102 ? -0.202 -16.602 -10.586 1.00 96.06 102 TYR A N 1
ATOM 779 C CA . TYR A 1 102 ? 0.833 -16.441 -11.602 1.00 96.06 102 TYR A CA 1
ATOM 780 C C . TYR A 1 102 ? 1.738 -17.672 -11.662 1.00 96.06 102 TYR A C 1
ATOM 782 O O . TYR A 1 102 ? 2.272 -18.098 -10.640 1.00 96.06 102 TYR A O 1
ATOM 790 N N . ASN A 1 103 ? 1.930 -18.226 -12.863 1.00 92.44 103 ASN A N 1
ATOM 791 C CA . ASN A 1 103 ? 2.842 -19.345 -13.121 1.00 92.44 103 ASN A CA 1
ATOM 792 C C . ASN A 1 103 ? 2.674 -20.539 -12.149 1.00 92.44 103 ASN A C 1
ATOM 794 O O . ASN A 1 103 ? 3.645 -21.045 -11.595 1.00 92.44 103 ASN A O 1
ATOM 798 N N . GLY A 1 104 ? 1.428 -20.946 -11.877 1.00 92.88 104 GLY A N 1
ATOM 799 C CA . GLY A 1 104 ? 1.118 -22.051 -10.957 1.00 92.88 104 GLY A CA 1
ATOM 800 C C . GLY A 1 104 ? 1.139 -21.689 -9.468 1.00 92.88 104 GLY A C 1
ATOM 801 O O . GLY A 1 104 ? 0.750 -22.508 -8.639 1.00 92.88 104 GLY A O 1
ATOM 802 N N . HIS A 1 105 ? 1.545 -20.470 -9.112 1.00 94.12 105 HIS A N 1
ATOM 803 C CA . HIS A 1 105 ? 1.581 -19.999 -7.732 1.00 94.12 105 HIS A CA 1
ATOM 804 C C . HIS A 1 105 ? 0.381 -19.112 -7.412 1.00 94.12 105 HIS A C 1
ATOM 806 O O . HIS A 1 105 ? -0.000 -18.249 -8.204 1.00 94.12 105 HIS A O 1
ATOM 812 N N . ILE A 1 106 ? -0.185 -19.312 -6.222 1.00 96.38 106 ILE A N 1
ATOM 813 C CA . ILE A 1 106 ? -1.268 -18.500 -5.669 1.00 96.38 106 ILE A CA 1
ATOM 814 C C . ILE A 1 106 ? -0.713 -17.695 -4.498 1.00 96.38 106 ILE A C 1
ATOM 816 O O . ILE A 1 106 ? -0.183 -18.266 -3.546 1.00 96.38 106 ILE A O 1
ATOM 820 N N . THR A 1 107 ? -0.879 -16.379 -4.557 1.00 94.94 107 THR A N 1
ATOM 821 C CA . THR A 1 107 ? -0.498 -15.454 -3.491 1.00 94.94 107 THR A CA 1
ATOM 822 C C . THR A 1 107 ? -1.750 -14.804 -2.923 1.00 94.94 107 THR A C 1
ATOM 824 O O . THR A 1 107 ? -2.523 -14.195 -3.664 1.00 94.94 107 THR A O 1
ATOM 827 N N . ASN A 1 108 ? -1.938 -14.899 -1.608 1.00 95.25 108 ASN A N 1
ATOM 828 C CA . ASN A 1 108 ? -2.981 -14.157 -0.905 1.00 95.25 108 ASN A CA 1
ATOM 829 C C . ASN A 1 108 ? -2.517 -12.708 -0.724 1.00 95.25 108 ASN A C 1
ATOM 831 O O . ASN A 1 108 ? -1.436 -12.470 -0.188 1.00 95.25 108 ASN A O 1
ATOM 835 N N . ILE A 1 109 ? -3.316 -11.756 -1.196 1.00 94.81 109 ILE A N 1
ATOM 836 C CA . ILE A 1 109 ? -2.985 -10.328 -1.170 1.00 94.81 109 ILE A CA 1
ATOM 837 C C . ILE A 1 109 ? -3.662 -9.640 0.012 1.00 94.81 109 ILE A C 1
ATOM 839 O O . ILE A 1 109 ? -2.997 -8.960 0.787 1.00 94.81 109 ILE A O 1
ATOM 843 N N . VAL A 1 110 ? -4.982 -9.810 0.138 1.00 92.44 110 VAL A N 1
ATOM 844 C CA . VAL A 1 110 ? -5.806 -9.206 1.195 1.00 92.44 110 VAL A CA 1
ATOM 845 C C . VAL A 1 110 ? -6.835 -10.218 1.672 1.00 92.44 110 VAL A C 1
ATOM 847 O O . VAL A 1 110 ? -7.446 -10.902 0.851 1.00 92.44 110 VAL A O 1
ATOM 850 N N . GLY A 1 111 ? -7.046 -10.265 2.984 1.00 86.38 111 GLY A N 1
ATOM 851 C CA . GLY A 1 111 ? -7.935 -11.210 3.651 1.00 86.38 111 GLY A CA 1
ATOM 852 C C . GLY A 1 111 ? -7.163 -12.332 4.338 1.00 86.38 111 GLY A C 1
ATOM 853 O O . GLY A 1 111 ? -6.033 -12.659 3.968 1.00 86.38 111 GLY A O 1
ATOM 854 N N . ASP A 1 112 ? -7.789 -12.914 5.353 1.00 80.69 112 ASP A N 1
ATOM 855 C CA . ASP A 1 112 ? -7.315 -14.109 6.039 1.00 80.69 112 ASP A CA 1
ATOM 856 C C . ASP A 1 112 ? -8.417 -15.179 6.034 1.00 80.69 112 ASP A C 1
ATOM 858 O O . ASP A 1 112 ? -9.573 -14.900 5.725 1.00 80.69 112 ASP A O 1
ATOM 862 N N . ASN A 1 113 ? -8.062 -16.420 6.371 1.00 76.56 113 ASN A N 1
ATOM 863 C CA . ASN A 1 113 ? -9.017 -17.536 6.385 1.00 76.56 113 ASN A CA 1
ATOM 864 C C . ASN A 1 113 ? -10.048 -17.451 7.530 1.00 76.56 113 ASN A C 1
ATOM 866 O O . ASN A 1 113 ? -10.943 -18.289 7.607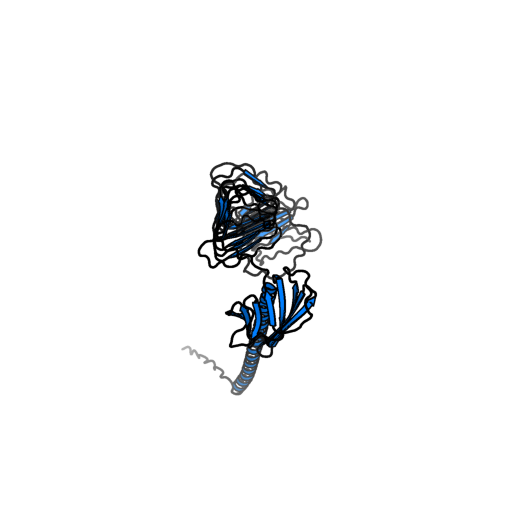 1.00 76.56 113 ASN A O 1
ATOM 870 N N . THR A 1 114 ? -9.882 -16.523 8.473 1.00 74.44 114 THR A N 1
ATOM 871 C CA . THR A 1 114 ? -10.713 -16.414 9.683 1.00 74.44 114 THR A CA 1
ATOM 872 C C . THR A 1 114 ? -11.807 -15.363 9.550 1.00 74.44 114 THR A C 1
ATOM 874 O O . THR A 1 114 ? -12.861 -15.490 10.166 1.00 74.44 114 THR A O 1
ATOM 877 N N . ASN A 1 115 ? -11.587 -14.368 8.697 1.00 72.00 115 ASN A N 1
ATOM 878 C CA . ASN A 1 115 ? -12.485 -13.276 8.404 1.00 72.00 115 ASN A CA 1
ATOM 879 C C . ASN A 1 115 ? -12.496 -13.127 6.882 1.00 72.00 115 ASN A C 1
ATOM 881 O O . ASN A 1 115 ? -11.713 -12.374 6.321 1.00 72.00 115 ASN A O 1
ATOM 885 N N . ASN A 1 116 ? -13.349 -13.882 6.193 1.00 64.56 116 ASN A N 1
ATOM 886 C CA . ASN A 1 116 ? -13.552 -13.717 4.753 1.00 64.56 116 ASN A CA 1
ATOM 887 C C . ASN A 1 116 ? -14.271 -12.388 4.521 1.00 64.56 116 ASN A C 1
ATOM 889 O O . ASN A 1 116 ? -15.468 -12.291 4.793 1.00 64.56 116 ASN A O 1
ATOM 893 N N . ILE A 1 117 ? -13.547 -11.368 4.062 1.00 84.62 117 ILE A N 1
ATOM 894 C CA . ILE A 1 117 ? -14.058 -9.997 4.125 1.00 84.62 117 ILE A CA 1
ATOM 895 C C . ILE A 1 117 ? -14.591 -9.511 2.775 1.00 84.62 117 ILE A C 1
ATOM 897 O O . ILE A 1 117 ? -15.611 -8.825 2.744 1.00 84.62 117 ILE A O 1
ATOM 901 N N . ILE A 1 118 ? -13.968 -9.880 1.649 1.00 93.62 118 ILE A N 1
ATOM 902 C CA . ILE A 1 118 ? -14.363 -9.358 0.331 1.00 93.62 118 ILE A CA 1
ATOM 903 C C . ILE A 1 118 ? -15.570 -10.135 -0.202 1.00 93.62 118 ILE A C 1
ATOM 905 O O . ILE A 1 118 ? -15.457 -11.289 -0.607 1.00 93.62 118 ILE A O 1
ATOM 909 N N . THR A 1 119 ? -16.737 -9.498 -0.229 1.00 94.69 119 THR A N 1
ATOM 910 C CA . THR A 1 119 ? -17.992 -10.123 -0.667 1.00 94.69 119 THR A CA 1
ATOM 911 C C . THR A 1 119 ? -18.236 -9.970 -2.159 1.00 94.69 119 THR A C 1
ATOM 913 O O . THR A 1 119 ? -18.831 -10.853 -2.770 1.00 94.69 119 THR A O 1
ATOM 916 N N . THR A 1 120 ? -17.772 -8.872 -2.759 1.00 96.88 120 THR A N 1
ATOM 917 C CA . THR A 1 120 ? -17.921 -8.628 -4.198 1.00 96.88 120 THR A CA 1
ATOM 918 C C . THR A 1 120 ? -16.638 -8.043 -4.766 1.00 96.88 120 THR A C 1
ATOM 920 O O . THR A 1 120 ? -16.078 -7.100 -4.213 1.00 96.88 120 THR A O 1
ATOM 923 N N . LEU A 1 121 ? -16.201 -8.577 -5.902 1.00 97.81 121 LEU A N 1
ATOM 924 C CA . LEU A 1 121 ? -15.236 -7.943 -6.790 1.00 97.81 121 LEU A CA 1
ATOM 925 C C . LEU A 1 121 ? -15.793 -8.044 -8.205 1.00 97.81 121 LEU A C 1
ATOM 927 O O . LEU A 1 121 ? -16.133 -9.136 -8.656 1.00 97.81 121 LEU A O 1
ATOM 931 N N . GLN A 1 122 ? -15.902 -6.917 -8.895 1.00 98.31 122 GLN A N 1
ATOM 932 C CA . GLN A 1 122 ? -16.369 -6.874 -10.272 1.00 98.31 122 GLN A CA 1
ATOM 933 C C . GLN A 1 122 ? -15.519 -5.899 -11.069 1.00 98.31 122 GLN A C 1
ATOM 935 O O . GLN A 1 122 ? -15.372 -4.744 -10.685 1.00 98.31 122 GLN A O 1
ATOM 940 N N . PHE A 1 123 ? -14.993 -6.365 -12.192 1.00 98.00 123 PHE A N 1
ATOM 941 C CA . PHE A 1 123 ? -14.311 -5.552 -13.183 1.00 98.00 123 PHE A CA 1
ATOM 942 C C . PHE A 1 123 ? -15.273 -5.209 -14.316 1.00 98.00 123 PHE A C 1
ATOM 944 O O . PHE A 1 123 ? -16.126 -6.022 -14.685 1.00 98.00 123 PHE A O 1
ATOM 951 N N . GLN A 1 124 ? -15.089 -4.034 -14.906 1.00 97.12 124 GLN A N 1
ATOM 952 C CA . GLN A 1 124 ? -15.764 -3.599 -16.119 1.00 97.12 124 GLN A CA 1
ATOM 953 C C . GLN A 1 124 ? -14.789 -2.819 -16.995 1.00 97.12 124 GLN A C 1
ATOM 955 O O . GLN A 1 124 ? -14.067 -1.948 -16.523 1.00 97.12 124 GLN A O 1
ATOM 960 N N . ILE A 1 125 ? -14.783 -3.091 -18.295 1.00 92.44 125 ILE A N 1
ATOM 961 C CA . ILE A 1 125 ? -14.054 -2.245 -19.239 1.00 92.44 125 ILE A CA 1
ATOM 962 C C . ILE A 1 125 ? -15.013 -1.212 -19.821 1.00 92.44 125 ILE A C 1
ATOM 964 O O . ILE A 1 125 ? -15.933 -1.580 -20.547 1.00 92.44 125 ILE A O 1
ATOM 968 N N . GLN A 1 126 ? -14.781 0.071 -19.536 1.00 84.81 126 GLN A N 1
ATOM 969 C CA . GLN A 1 126 ? -15.580 1.153 -20.123 1.00 84.81 126 GLN A CA 1
ATOM 970 C C . GLN A 1 126 ? -15.037 1.638 -21.470 1.00 84.81 126 GLN A C 1
ATOM 972 O O . GLN A 1 126 ? -15.806 1.788 -22.414 1.00 84.81 126 GLN A O 1
ATOM 977 N N . ASN A 1 127 ? -13.721 1.857 -21.579 1.00 83.19 127 ASN A N 1
ATOM 978 C CA . ASN A 1 127 ? -13.075 2.384 -22.787 1.00 83.19 127 ASN A CA 1
ATOM 979 C C . ASN A 1 127 ? -11.854 1.540 -23.186 1.00 83.19 127 ASN A C 1
ATOM 981 O O . ASN A 1 127 ? -11.420 0.652 -22.459 1.00 83.19 127 ASN A O 1
ATOM 985 N N . LEU A 1 128 ? -11.226 1.875 -24.320 1.00 83.31 128 LEU A N 1
ATOM 986 C CA . LEU A 1 128 ? -10.046 1.175 -24.860 1.00 83.31 128 LEU A CA 1
ATOM 987 C C . LEU A 1 128 ? -8.868 1.053 -23.874 1.00 83.31 128 LEU A C 1
ATOM 989 O O . LEU A 1 128 ? -8.040 0.154 -24.012 1.00 83.31 128 LEU A O 1
ATOM 993 N N . LYS A 1 129 ? -8.769 1.973 -22.906 1.00 90.25 129 LYS A N 1
ATOM 994 C CA . LYS A 1 129 ? -7.638 2.074 -21.973 1.00 90.25 129 LYS A CA 1
ATOM 995 C C . LYS A 1 129 ? -8.043 2.163 -20.504 1.00 90.25 129 LYS A C 1
ATOM 997 O O . LYS A 1 129 ? -7.155 2.334 -19.677 1.00 90.25 129 LYS A O 1
ATOM 1002 N N . THR A 1 130 ? -9.330 2.067 -20.164 1.00 93.69 130 THR A N 1
ATOM 1003 C CA . THR A 1 130 ? -9.776 2.180 -18.768 1.00 93.69 130 THR A CA 1
ATOM 1004 C C . THR A 1 130 ? -10.468 0.914 -18.288 1.00 93.69 130 THR A C 1
ATOM 1006 O O . THR A 1 130 ? -11.343 0.375 -18.966 1.00 93.69 130 THR A O 1
ATOM 1009 N N . VAL A 1 131 ? -10.065 0.455 -17.106 1.00 95.94 131 VAL A N 1
ATOM 1010 C CA . VAL A 1 131 ? -10.702 -0.642 -16.377 1.00 95.94 131 VAL A CA 1
ATOM 1011 C C . VAL A 1 131 ? -11.292 -0.070 -15.104 1.00 95.94 131 VAL A C 1
ATOM 1013 O O . VAL A 1 131 ? -10.561 0.452 -14.263 1.00 95.94 131 VAL A O 1
ATOM 1016 N N . ASP A 1 132 ? -12.597 -0.197 -14.961 1.00 97.44 132 ASP A N 1
ATOM 1017 C CA . ASP A 1 132 ? -13.294 0.078 -13.721 1.00 97.44 132 ASP A CA 1
ATOM 1018 C C . ASP A 1 132 ? -13.347 -1.187 -12.880 1.00 97.44 132 ASP A C 1
ATOM 1020 O O . ASP A 1 132 ? -13.449 -2.303 -13.401 1.00 97.44 132 ASP A O 1
ATOM 1024 N N . PHE A 1 133 ? -13.304 -1.019 -11.567 1.00 98.06 133 PHE A N 1
ATOM 1025 C CA . PHE A 1 133 ? -13.621 -2.096 -10.652 1.00 98.06 133 PHE A CA 1
ATOM 1026 C C . PHE A 1 133 ? -14.410 -1.593 -9.448 1.00 98.06 133 PHE A C 1
ATOM 1028 O O . PHE A 1 133 ? -14.209 -0.477 -8.964 1.00 98.06 133 PHE A O 1
ATOM 1035 N N . ASN A 1 134 ? -15.302 -2.456 -8.978 1.00 98.25 134 ASN A N 1
ATOM 1036 C CA . ASN A 1 134 ? -16.048 -2.316 -7.741 1.00 98.25 134 ASN A CA 1
ATOM 1037 C C . ASN A 1 134 ? -15.595 -3.425 -6.794 1.00 98.25 134 ASN A C 1
ATOM 1039 O O . ASN A 1 134 ? -15.613 -4.604 -7.161 1.00 98.25 134 ASN A O 1
ATOM 1043 N N . ILE A 1 135 ? -15.181 -3.039 -5.594 1.00 97.81 135 ILE A N 1
ATOM 1044 C CA . ILE A 1 135 ? -14.872 -3.949 -4.501 1.00 97.81 135 ILE A CA 1
ATOM 1045 C C . ILE A 1 135 ? -15.776 -3.630 -3.308 1.00 97.81 135 ILE A C 1
ATOM 1047 O O . ILE A 1 135 ? -15.931 -2.476 -2.901 1.00 97.81 135 ILE A O 1
ATOM 1051 N N . GLN A 1 136 ? -16.369 -4.678 -2.748 1.00 97.75 136 GLN A N 1
ATOM 1052 C CA . GLN A 1 136 ? -17.209 -4.615 -1.565 1.00 97.75 136 GLN A CA 1
ATOM 1053 C C . GLN A 1 136 ? -16.677 -5.572 -0.511 1.00 97.75 136 GLN A C 1
ATOM 1055 O O . GLN A 1 136 ? -16.411 -6.742 -0.793 1.00 97.75 136 GLN A O 1
ATOM 1060 N N . GLU A 1 137 ? -16.577 -5.071 0.711 1.00 95.94 137 GLU A N 1
ATOM 1061 C CA . GLU A 1 137 ? -16.100 -5.814 1.864 1.00 95.94 137 GLU A CA 1
ATOM 1062 C C . GLU A 1 137 ? -17.132 -5.721 2.997 1.00 95.94 137 GLU A C 1
ATOM 1064 O O . GLU A 1 137 ? -17.668 -4.640 3.257 1.00 95.94 137 GLU A O 1
ATOM 1069 N N . THR A 1 138 ? -17.445 -6.847 3.647 1.00 93.62 138 THR A N 1
ATOM 1070 C CA . THR A 1 138 ? -18.442 -6.929 4.725 1.00 93.62 138 THR A CA 1
ATOM 1071 C C . THR A 1 138 ? -17.864 -7.648 5.945 1.00 93.62 138 THR A C 1
ATOM 1073 O O . THR A 1 138 ? -17.487 -8.812 5.859 1.00 93.62 138 THR A O 1
ATOM 1076 N N . LEU A 1 139 ? -17.854 -6.986 7.107 1.00 91.94 139 LEU A N 1
ATOM 1077 C CA . LEU A 1 139 ? -17.419 -7.554 8.392 1.00 91.94 139 LEU A CA 1
ATOM 1078 C C . LEU A 1 139 ? -18.369 -7.107 9.507 1.00 91.94 139 LEU A C 1
ATOM 1080 O O . LEU A 1 139 ? -18.671 -5.922 9.630 1.00 91.94 139 LEU A O 1
ATOM 1084 N N . LYS A 1 140 ? -18.845 -8.045 10.338 1.00 89.81 140 LYS A N 1
ATOM 1085 C CA . LYS A 1 140 ? -19.748 -7.767 11.479 1.00 89.81 140 LYS A CA 1
ATOM 1086 C C . LYS A 1 140 ? -20.948 -6.866 11.109 1.00 89.81 140 LYS A C 1
ATOM 1088 O O . LYS A 1 140 ? -21.248 -5.901 11.808 1.00 89.81 140 LYS A O 1
ATOM 1093 N N . ASN A 1 141 ? -21.628 -7.165 9.997 1.00 90.31 141 ASN A N 1
ATOM 1094 C CA . ASN A 1 141 ? -22.757 -6.394 9.438 1.00 90.31 141 ASN A CA 1
ATOM 1095 C C . ASN A 1 141 ? -22.427 -4.961 8.975 1.00 90.31 141 ASN A C 1
ATOM 1097 O O . ASN A 1 141 ? -23.330 -4.222 8.588 1.00 90.31 141 ASN A O 1
ATOM 1101 N N . GLN A 1 142 ? -21.158 -4.557 8.981 1.00 91.31 142 GLN A N 1
ATOM 1102 C CA . GLN A 1 142 ? -20.701 -3.330 8.337 1.00 91.31 142 GLN A CA 1
ATOM 1103 C C . GLN A 1 142 ? -20.259 -3.665 6.920 1.00 91.31 142 GLN A C 1
ATOM 1105 O O . GLN A 1 142 ? -19.602 -4.681 6.712 1.00 91.31 142 GLN A O 1
ATOM 1110 N N . THR A 1 143 ? -20.617 -2.826 5.952 1.00 95.00 143 THR A N 1
ATOM 1111 C CA . THR A 1 143 ? -20.194 -2.981 4.557 1.00 95.00 143 THR A CA 1
ATOM 1112 C C . THR A 1 143 ? -19.527 -1.701 4.083 1.00 95.00 143 THR A C 1
ATOM 1114 O O . THR A 1 143 ? -19.991 -0.601 4.389 1.00 95.00 143 THR A O 1
ATOM 1117 N N . PHE A 1 144 ? -18.440 -1.839 3.335 1.00 96.56 144 PHE A N 1
ATOM 1118 C CA . PHE A 1 144 ? -17.777 -0.737 2.655 1.00 96.56 144 PHE A CA 1
ATOM 1119 C C . PHE A 1 144 ? -17.678 -1.049 1.166 1.00 96.56 144 PHE A C 1
ATOM 1121 O O . PHE A 1 144 ? -17.385 -2.178 0.777 1.00 96.56 144 PHE A O 1
ATOM 1128 N N . HIS A 1 145 ? -17.931 -0.033 0.347 1.00 97.75 145 HIS A N 1
ATOM 1129 C CA . HIS A 1 145 ? -17.895 -0.124 -1.106 1.00 97.75 145 HIS A CA 1
ATOM 1130 C C . HIS A 1 145 ? -16.851 0.853 -1.634 1.00 97.75 145 HIS A C 1
ATOM 1132 O O . HIS A 1 145 ? -16.817 2.013 -1.212 1.00 97.75 145 HIS A O 1
ATOM 1138 N N . LEU A 1 146 ? -16.031 0.403 -2.578 1.00 97.81 146 LEU A N 1
ATOM 1139 C CA . LEU A 1 146 ? -15.061 1.241 -3.267 1.00 97.81 146 LEU A CA 1
ATOM 1140 C C . LEU A 1 146 ? -15.137 0.977 -4.768 1.00 97.81 146 LEU A C 1
ATOM 1142 O O . LEU A 1 146 ? -14.948 -0.145 -5.229 1.00 97.81 146 LEU A O 1
ATOM 1146 N N . ASN A 1 147 ? -15.362 2.055 -5.517 1.00 98.25 147 ASN A N 1
ATOM 1147 C CA . ASN A 1 147 ? -15.302 2.072 -6.972 1.00 98.25 147 ASN A CA 1
ATOM 1148 C C . ASN A 1 147 ? -14.043 2.819 -7.406 1.00 98.25 147 ASN A C 1
ATOM 1150 O O . ASN A 1 147 ? -13.711 3.859 -6.831 1.00 98.25 147 ASN A O 1
ATOM 1154 N N . SER A 1 148 ? -13.346 2.309 -8.415 1.00 97.69 148 SER A N 1
ATOM 1155 C CA . SER A 1 148 ? -12.145 2.948 -8.947 1.00 97.69 148 SER A CA 1
ATOM 1156 C C . SER A 1 148 ? -11.990 2.676 -10.439 1.00 97.69 148 SER A C 1
ATOM 1158 O O . SER A 1 148 ? -12.386 1.622 -10.932 1.00 97.69 148 SER A O 1
ATOM 1160 N N . THR A 1 149 ? -11.384 3.634 -11.137 1.00 97.50 149 THR A N 1
ATOM 1161 C CA . THR A 1 149 ? -11.088 3.584 -12.571 1.00 97.50 149 THR A CA 1
ATOM 1162 C C . THR A 1 149 ? -9.580 3.630 -12.771 1.00 97.50 149 THR A C 1
ATOM 1164 O O . THR A 1 149 ? -8.894 4.533 -12.287 1.00 97.50 149 THR A O 1
ATOM 1167 N N . ILE A 1 150 ? -9.050 2.667 -13.519 1.00 96.50 150 ILE A N 1
ATOM 1168 C CA . ILE A 1 150 ? -7.621 2.513 -13.784 1.00 96.50 150 ILE A CA 1
ATOM 1169 C C . ILE A 1 150 ? -7.351 2.774 -15.261 1.00 96.50 150 ILE A C 1
ATOM 1171 O O . ILE A 1 150 ? -7.881 2.078 -16.123 1.00 96.50 150 ILE A O 1
ATOM 1175 N N . LEU A 1 151 ? -6.467 3.729 -15.552 1.00 94.31 151 LEU A N 1
ATOM 1176 C CA . LEU A 1 151 ? -5.891 3.922 -16.883 1.00 94.31 151 LEU A CA 1
ATOM 1177 C C . LEU A 1 151 ? -4.717 2.949 -17.099 1.00 94.31 151 LEU A C 1
ATOM 1179 O O . LEU A 1 151 ? -3.748 2.966 -16.338 1.00 94.31 151 LEU A O 1
ATOM 1183 N N . LEU A 1 152 ? -4.793 2.128 -18.147 1.00 93.44 152 LEU A N 1
ATOM 1184 C CA . LEU A 1 152 ? -3.746 1.189 -18.554 1.00 93.44 152 LEU A CA 1
ATOM 1185 C C . LEU A 1 152 ? -2.691 1.926 -19.395 1.00 93.44 152 LEU A C 1
ATOM 1187 O O . LEU A 1 152 ? -2.954 2.310 -20.537 1.00 93.44 152 LEU A O 1
ATOM 1191 N N . LEU A 1 153 ? -1.499 2.139 -18.837 1.00 88.69 153 LEU A N 1
ATOM 1192 C CA . LEU A 1 153 ? -0.459 2.981 -19.441 1.00 88.69 153 LEU A CA 1
ATOM 1193 C C . LEU A 1 153 ? 0.305 2.288 -20.573 1.00 88.69 153 LEU A C 1
ATOM 1195 O O . LEU A 1 153 ? 0.674 2.938 -21.547 1.00 88.69 153 LEU A O 1
ATOM 1199 N N . ASN A 1 154 ? 0.513 0.974 -20.470 1.00 85.62 154 ASN A N 1
ATOM 1200 C CA . ASN A 1 154 ? 1.332 0.204 -21.416 1.00 85.62 154 ASN A CA 1
ATOM 1201 C C . ASN A 1 154 ? 0.511 -0.453 -22.532 1.00 85.62 154 ASN A C 1
ATOM 1203 O O . ASN A 1 154 ? 0.997 -1.337 -23.239 1.00 85.62 154 ASN A O 1
ATOM 1207 N N . ARG A 1 155 ? -0.751 -0.049 -22.684 1.00 80.81 155 ARG A N 1
ATOM 1208 C CA . ARG A 1 155 ? -1.675 -0.666 -23.626 1.00 80.81 155 ARG A CA 1
ATOM 1209 C C . ARG A 1 155 ? -1.674 0.054 -24.977 1.00 80.81 155 ARG A C 1
ATOM 1211 O O . ARG A 1 155 ? -1.860 1.272 -25.053 1.00 80.81 155 ARG A O 1
ATOM 1218 N N . GLY A 1 156 ? -1.518 -0.729 -26.049 1.00 77.00 156 GLY A N 1
ATOM 1219 C CA . GLY A 1 156 ? -1.688 -0.274 -27.433 1.00 77.00 156 GLY A CA 1
ATOM 1220 C C . GLY A 1 156 ? -3.142 0.090 -27.774 1.00 77.00 156 GLY A C 1
ATOM 1221 O O . GLY A 1 156 ? -4.036 0.004 -26.938 1.00 77.00 156 GLY A O 1
ATOM 1222 N N . ASN A 1 157 ? -3.416 0.472 -29.023 1.00 76.50 157 ASN A N 1
ATOM 1223 C CA . ASN A 1 157 ? -4.750 0.928 -29.455 1.00 76.50 157 ASN A CA 1
ATOM 1224 C C . ASN A 1 157 ? -5.768 -0.212 -29.705 1.00 76.50 157 ASN A C 1
ATOM 1226 O O . ASN A 1 157 ? -6.767 -0.008 -30.389 1.00 76.50 157 ASN A O 1
ATOM 1230 N N . ASN A 1 158 ? -5.537 -1.410 -29.159 1.00 72.69 158 ASN A N 1
ATOM 1231 C CA . ASN A 1 158 ? -6.403 -2.568 -29.385 1.00 72.69 158 ASN A CA 1
ATOM 1232 C C . ASN A 1 158 ? -7.697 -2.471 -28.566 1.00 72.69 158 ASN A C 1
ATOM 1234 O O . ASN A 1 158 ? -7.657 -2.337 -27.337 1.00 72.69 158 ASN A O 1
ATOM 1238 N N . VAL A 1 159 ? -8.832 -2.601 -29.260 1.00 72.06 159 VAL A N 1
ATOM 1239 C CA . VAL A 1 159 ? -10.181 -2.532 -28.689 1.00 72.06 159 VAL A CA 1
ATOM 1240 C C . VAL A 1 159 ? -10.431 -3.673 -27.716 1.00 72.06 159 VAL A C 1
ATOM 1242 O O . VAL A 1 159 ? -10.269 -4.846 -28.043 1.00 72.06 159 VAL A O 1
ATOM 1245 N N . LEU A 1 160 ? -10.834 -3.312 -26.501 1.00 73.62 160 LEU A N 1
ATOM 1246 C CA . LEU A 1 160 ? -11.357 -4.248 -25.523 1.00 73.62 160 LEU A CA 1
ATOM 1247 C C . LEU A 1 160 ? -12.830 -4.519 -25.789 1.00 73.62 160 LEU A C 1
ATOM 1249 O O . LEU A 1 160 ? -13.611 -3.585 -25.960 1.00 73.62 160 LEU A O 1
ATOM 1253 N N . ALA A 1 161 ? -13.222 -5.789 -25.744 1.00 82.00 161 ALA A N 1
ATOM 1254 C CA . ALA A 1 161 ? -14.630 -6.126 -25.632 1.00 82.00 161 ALA A CA 1
ATOM 1255 C C . ALA A 1 161 ? -15.155 -5.615 -24.283 1.00 82.00 161 ALA A C 1
ATOM 1257 O O . ALA A 1 161 ? -14.554 -5.894 -23.242 1.00 82.00 161 ALA A O 1
ATOM 1258 N N . ASN A 1 162 ? -16.272 -4.888 -24.308 1.00 85.62 162 ASN A N 1
ATOM 1259 C CA . ASN A 1 162 ? -16.982 -4.496 -23.097 1.00 85.62 162 ASN A CA 1
ATOM 1260 C C . ASN A 1 162 ? -17.484 -5.774 -22.408 1.00 85.62 162 ASN A C 1
ATOM 1262 O O . ASN A 1 162 ? -18.409 -6.433 -22.883 1.00 85.62 162 ASN A O 1
ATOM 1266 N N . LYS A 1 163 ? -16.791 -6.170 -21.343 1.00 93.50 163 LYS A N 1
ATOM 1267 C CA . LYS A 1 163 ? -17.071 -7.359 -20.542 1.00 93.50 163 LYS A CA 1
ATOM 1268 C C . LYS A 1 163 ? -17.102 -6.961 -19.075 1.00 93.50 163 LYS A C 1
ATOM 1270 O O . LYS A 1 163 ? -16.372 -6.062 -18.655 1.00 93.50 163 LYS A O 1
ATOM 1275 N N . THR A 1 164 ? -17.918 -7.674 -18.310 1.00 96.94 164 THR A N 1
ATOM 1276 C CA . THR A 1 164 ? -17.980 -7.583 -16.853 1.00 96.94 164 THR A CA 1
ATOM 1277 C C . THR A 1 164 ? -17.737 -8.957 -16.243 1.00 96.94 164 THR A C 1
ATOM 1279 O O . THR A 1 164 ? -18.088 -9.981 -16.832 1.00 96.94 164 THR A O 1
ATOM 1282 N N . GLY A 1 165 ? -17.092 -9.003 -15.080 1.00 97.44 165 GLY A N 1
ATOM 1283 C CA . GLY A 1 165 ? -16.754 -10.273 -14.443 1.00 97.44 165 GLY A CA 1
ATOM 1284 C C . GLY A 1 165 ? -15.904 -10.116 -13.183 1.00 97.44 165 GLY A C 1
ATOM 1285 O O . GLY A 1 165 ? -15.323 -9.052 -12.972 1.00 97.44 165 GLY A O 1
ATOM 1286 N N . PRO A 1 166 ? -15.839 -11.150 -12.330 1.00 97.81 166 PRO A N 1
ATOM 1287 C CA . PRO A 1 166 ? -15.118 -11.103 -11.059 1.00 97.81 166 PRO A CA 1
ATOM 1288 C C . PRO A 1 166 ? -13.616 -11.381 -11.182 1.00 97.81 166 PRO A C 1
ATOM 1290 O O . PRO A 1 166 ? -12.881 -11.234 -10.206 1.00 97.81 166 PRO A O 1
ATOM 1293 N N . VAL A 1 167 ? -13.150 -11.800 -12.361 1.00 98.19 167 VAL A N 1
ATOM 1294 C CA . VAL A 1 167 ? -11.749 -12.146 -12.607 1.00 98.19 167 VAL A CA 1
ATOM 1295 C C . VAL A 1 167 ? -11.187 -11.249 -13.696 1.00 98.19 167 VAL A C 1
ATOM 1297 O O . VAL A 1 167 ? -11.817 -11.051 -14.735 1.00 98.19 167 VAL A O 1
ATOM 1300 N N . ILE A 1 168 ? -9.972 -10.752 -13.485 1.00 97.50 168 ILE A N 1
ATOM 1301 C CA . ILE A 1 168 ? -9.204 -10.073 -14.527 1.00 97.50 168 ILE A CA 1
ATOM 1302 C C . ILE A 1 168 ? -7.901 -10.823 -14.778 1.00 97.50 168 ILE A C 1
ATOM 1304 O O . ILE A 1 168 ? -7.092 -11.032 -13.874 1.00 97.50 168 ILE A O 1
ATOM 1308 N N . ALA A 1 169 ? -7.721 -11.248 -16.023 1.00 97.12 169 ALA A N 1
ATOM 1309 C CA . ALA A 1 169 ? -6.476 -11.792 -16.529 1.00 97.12 169 ALA A CA 1
ATOM 1310 C C . ALA A 1 169 ? -5.684 -10.663 -17.188 1.00 97.12 169 ALA A C 1
ATOM 1312 O O . ALA A 1 169 ? -6.236 -9.893 -17.970 1.00 97.12 169 ALA A O 1
ATOM 1313 N N . TYR A 1 170 ? -4.394 -10.551 -16.905 1.00 95.44 170 TYR A N 1
ATOM 1314 C CA . TYR A 1 170 ? -3.551 -9.521 -17.496 1.00 95.44 170 TYR A CA 1
ATOM 1315 C C . TYR A 1 170 ? -2.145 -10.040 -17.769 1.00 95.44 170 TYR A C 1
ATOM 1317 O O . TYR A 1 170 ? -1.657 -10.956 -17.113 1.00 95.44 170 TYR A O 1
ATOM 1325 N N . SER A 1 171 ? -1.486 -9.447 -18.756 1.00 93.19 171 SER A N 1
ATOM 1326 C CA . SER A 1 171 ? -0.060 -9.629 -18.996 1.00 93.19 171 SER A CA 1
ATOM 1327 C C . SER A 1 171 ? 0.630 -8.295 -18.780 1.00 93.19 171 SER A C 1
ATOM 1329 O O . SER A 1 171 ? 0.145 -7.252 -19.232 1.00 93.19 171 SER A O 1
ATOM 1331 N N . ASN A 1 172 ? 1.790 -8.319 -18.139 1.00 86.31 172 ASN A N 1
ATOM 1332 C CA . ASN A 1 172 ? 2.703 -7.192 -18.249 1.00 86.31 172 ASN A CA 1
ATOM 1333 C C . ASN A 1 172 ? 3.262 -7.188 -19.681 1.00 86.31 172 ASN A C 1
ATOM 1335 O O . ASN A 1 172 ? 3.312 -8.236 -20.329 1.00 86.31 172 ASN A O 1
ATOM 1339 N N . GLY A 1 173 ? 3.612 -6.016 -20.223 1.00 72.38 173 GLY A N 1
ATOM 1340 C CA . GLY A 1 173 ? 4.333 -5.959 -21.503 1.00 72.38 173 GLY A CA 1
ATOM 1341 C C . GLY A 1 173 ? 5.529 -6.900 -21.454 1.00 72.38 173 GLY A C 1
ATOM 1342 O O . GLY A 1 173 ? 6.102 -7.053 -20.376 1.00 72.38 173 GLY A O 1
ATOM 1343 N N . THR A 1 174 ? 5.847 -7.564 -22.571 1.00 52.34 174 THR A N 1
ATOM 1344 C CA . THR A 1 174 ? 6.964 -8.508 -22.643 1.00 52.34 174 THR A CA 1
ATOM 1345 C C . THR A 1 174 ? 8.202 -7.844 -22.062 1.00 52.34 174 THR A C 1
ATOM 1347 O O . THR A 1 174 ? 8.796 -6.951 -22.658 1.00 52.34 174 THR A O 1
ATOM 1350 N N . ILE A 1 175 ? 8.539 -8.272 -20.854 1.00 48.19 175 ILE A N 1
ATOM 1351 C CA . ILE A 1 175 ? 9.827 -8.062 -20.221 1.00 48.19 175 ILE A CA 1
ATOM 1352 C C . ILE A 1 175 ? 10.770 -8.805 -21.153 1.00 48.19 175 ILE A C 1
ATOM 1354 O O . ILE A 1 175 ? 10.639 -10.023 -21.306 1.00 48.19 175 ILE A O 1
ATOM 1358 N N . ILE A 1 176 ? 11.616 -8.083 -21.886 1.00 47.78 176 ILE A N 1
ATOM 1359 C CA . ILE A 1 176 ? 12.622 -8.725 -22.724 1.00 47.78 176 ILE A CA 1
ATOM 1360 C C . ILE A 1 176 ? 13.593 -9.384 -21.738 1.00 47.78 176 ILE A C 1
ATOM 1362 O O . ILE A 1 176 ? 14.534 -8.760 -21.261 1.00 47.78 176 ILE A O 1
ATOM 1366 N N . ASN A 1 177 ? 13.320 -10.640 -21.383 1.00 39.12 177 ASN A N 1
ATOM 1367 C CA . ASN A 1 177 ? 14.234 -11.504 -20.652 1.00 39.12 177 ASN A CA 1
ATOM 1368 C C . ASN A 1 177 ? 15.325 -11.928 -21.631 1.00 39.12 177 ASN A C 1
ATOM 1370 O O . ASN A 1 177 ? 15.346 -13.062 -22.109 1.00 39.12 177 ASN A O 1
ATOM 1374 N N . THR A 1 178 ? 16.211 -11.004 -21.988 1.00 44.59 178 THR A N 1
ATOM 1375 C CA . THR A 1 178 ? 17.458 -11.402 -22.614 1.00 44.59 178 THR A CA 1
ATOM 1376 C C . THR A 1 178 ? 18.309 -12.076 -21.547 1.00 44.59 178 THR A C 1
ATOM 1378 O O . THR A 1 178 ? 18.664 -11.490 -20.525 1.00 44.59 178 THR A O 1
ATOM 1381 N N . THR A 1 179 ? 18.606 -13.357 -21.748 1.00 39.47 179 THR A N 1
ATOM 1382 C CA . THR A 1 179 ? 19.673 -14.018 -20.998 1.00 39.47 179 THR A CA 1
ATOM 1383 C C . THR A 1 179 ? 20.970 -13.245 -21.246 1.00 39.47 179 THR A C 1
ATOM 1385 O O . THR A 1 179 ? 21.291 -13.018 -22.414 1.00 39.47 179 THR A O 1
ATOM 1388 N N . PRO A 1 180 ? 21.716 -12.843 -20.203 1.00 41.50 180 PRO A N 1
ATOM 1389 C CA . PRO A 1 180 ? 22.934 -12.047 -20.330 1.00 41.50 180 PRO A CA 1
ATOM 1390 C C . PRO A 1 180 ? 24.113 -12.916 -20.793 1.00 41.50 180 PRO A C 1
ATOM 1392 O O . PRO A 1 180 ? 25.121 -13.019 -20.106 1.00 41.50 180 PRO A O 1
ATOM 1395 N N . ASN A 1 181 ? 23.976 -13.587 -21.936 1.00 41.56 181 ASN A N 1
ATOM 1396 C CA . ASN A 1 181 ? 25.086 -14.262 -22.592 1.00 41.56 181 ASN A CA 1
ATOM 1397 C C . ASN A 1 181 ? 25.394 -13.531 -23.895 1.00 41.56 181 ASN A C 1
ATOM 1399 O O . ASN A 1 181 ? 24.720 -13.744 -24.896 1.00 41.56 181 ASN A O 1
ATOM 1403 N N . ASN A 1 182 ? 26.415 -12.681 -23.776 1.00 40.09 182 ASN A N 1
ATOM 1404 C CA . ASN A 1 182 ? 27.345 -12.159 -24.775 1.00 40.09 182 ASN A CA 1
ATOM 1405 C C . ASN A 1 182 ? 26.715 -11.641 -26.083 1.00 40.09 182 ASN A C 1
ATOM 1407 O O . ASN A 1 182 ? 26.266 -12.415 -26.919 1.00 40.09 182 ASN A O 1
ATOM 1411 N N . ASP A 1 183 ? 26.779 -10.317 -26.247 1.00 44.75 183 ASP A N 1
ATOM 1412 C CA . ASP A 1 183 ? 26.463 -9.528 -27.450 1.00 44.75 183 ASP A CA 1
ATOM 1413 C C . ASP A 1 183 ? 24.994 -9.106 -27.636 1.00 44.75 183 ASP A C 1
ATOM 1415 O O . ASP A 1 183 ? 24.301 -9.471 -28.583 1.00 44.75 183 ASP A O 1
ATOM 1419 N N . LEU A 1 184 ? 24.538 -8.213 -26.751 1.00 48.66 184 LEU A N 1
ATOM 1420 C CA . LEU A 1 184 ? 23.390 -7.329 -26.996 1.00 48.66 184 LEU A CA 1
ATOM 1421 C C . LEU A 1 184 ? 23.838 -6.047 -27.713 1.00 48.66 184 LEU A C 1
ATOM 1423 O O . LEU A 1 184 ? 23.687 -4.942 -27.205 1.00 48.66 184 LEU A O 1
ATOM 1427 N N . ASP A 1 185 ? 24.382 -6.201 -28.918 1.00 44.22 185 ASP A N 1
ATOM 1428 C CA . ASP A 1 185 ? 24.862 -5.081 -29.743 1.00 44.22 185 ASP A CA 1
ATOM 1429 C C . ASP A 1 185 ? 23.742 -4.418 -30.582 1.00 44.22 185 ASP A C 1
ATOM 1431 O O . ASP A 1 185 ? 23.979 -3.567 -31.441 1.00 44.22 185 ASP A O 1
ATOM 1435 N N . THR A 1 186 ? 22.477 -4.788 -30.354 1.00 44.31 186 THR A N 1
ATOM 1436 C CA . THR A 1 186 ? 21.335 -4.266 -31.118 1.00 44.31 186 THR A CA 1
ATOM 1437 C C . THR A 1 186 ? 20.688 -3.062 -30.433 1.00 44.31 186 THR A C 1
ATOM 1439 O O . THR A 1 186 ? 20.199 -3.164 -29.310 1.00 44.31 186 THR A O 1
ATOM 1442 N N . MET A 1 187 ? 20.633 -1.930 -31.144 1.00 44.00 187 MET A N 1
ATOM 1443 C CA . MET A 1 187 ? 19.980 -0.685 -30.718 1.00 44.00 187 MET A CA 1
ATOM 1444 C C . MET A 1 187 ? 18.529 -0.912 -30.260 1.00 44.00 187 MET A C 1
ATOM 1446 O O . MET A 1 187 ? 17.662 -1.269 -31.059 1.00 44.00 187 MET A O 1
ATOM 1450 N N . PHE A 1 188 ? 18.232 -0.607 -28.994 1.00 52.69 188 PHE A N 1
ATOM 1451 C CA . PHE A 1 188 ? 16.859 -0.556 -28.496 1.00 52.69 188 PHE A CA 1
ATOM 1452 C C . PHE A 1 188 ? 16.219 0.769 -28.915 1.00 52.69 188 PHE A C 1
ATOM 1454 O O . PHE A 1 188 ? 16.323 1.791 -28.236 1.00 52.69 188 PHE A O 1
ATOM 1461 N N . SER A 1 189 ? 15.573 0.758 -30.079 1.00 43.34 189 SER A N 1
ATOM 1462 C CA . SER A 1 189 ? 14.737 1.861 -30.541 1.00 43.34 189 SER A CA 1
ATOM 1463 C C . SER A 1 189 ? 13.337 1.710 -29.929 1.00 43.34 189 SER A C 1
ATOM 1465 O O . SER A 1 189 ? 12.550 0.859 -30.336 1.00 43.34 189 SER A O 1
ATOM 1467 N N . ASN A 1 190 ? 13.026 2.548 -28.936 1.00 41.59 190 ASN A N 1
ATOM 1468 C CA . ASN A 1 190 ? 11.666 2.934 -28.523 1.00 41.59 190 ASN A CA 1
ATOM 1469 C C . ASN A 1 190 ? 10.876 2.009 -27.576 1.00 41.59 190 ASN A C 1
ATOM 1471 O O . ASN A 1 190 ? 9.702 2.292 -27.331 1.00 41.59 190 ASN A O 1
ATOM 1475 N N . THR A 1 191 ? 11.458 0.949 -27.003 1.00 47.53 191 THR A N 1
ATOM 1476 C CA . THR A 1 191 ? 10.682 -0.000 -26.176 1.00 47.53 191 THR A CA 1
ATOM 1477 C C . THR A 1 191 ? 11.056 0.056 -24.695 1.00 47.53 191 THR A C 1
ATOM 1479 O O . THR A 1 191 ? 12.219 -0.106 -24.328 1.00 47.53 191 THR A O 1
ATOM 1482 N N . ILE A 1 192 ? 10.033 0.243 -23.850 1.00 49.59 192 ILE A N 1
ATOM 1483 C CA . ILE A 1 192 ? 10.082 0.076 -22.392 1.00 49.59 192 ILE A CA 1
ATOM 1484 C C . ILE A 1 192 ? 10.574 -1.340 -22.097 1.00 49.59 192 ILE A C 1
ATOM 1486 O O . ILE A 1 192 ? 9.815 -2.301 -22.200 1.00 49.59 192 ILE A O 1
ATOM 1490 N N . THR A 1 193 ? 11.849 -1.470 -21.746 1.00 51.03 193 THR A N 1
ATOM 1491 C CA . THR A 1 193 ? 12.414 -2.750 -21.324 1.00 51.03 193 THR A CA 1
ATOM 1492 C C . THR A 1 193 ? 12.308 -2.801 -19.813 1.00 51.03 193 THR A C 1
ATOM 1494 O O . THR A 1 193 ? 13.061 -2.119 -19.121 1.00 51.03 193 THR A O 1
ATOM 1497 N N . ALA A 1 194 ? 11.315 -3.542 -19.321 1.00 47.44 194 ALA A N 1
ATOM 1498 C CA . ALA A 1 194 ? 11.354 -4.090 -17.977 1.00 47.44 194 ALA A CA 1
ATOM 1499 C C . ALA A 1 194 ? 12.320 -5.282 -17.999 1.00 47.44 194 ALA A C 1
ATOM 1501 O O . ALA A 1 194 ? 12.208 -6.107 -18.903 1.00 47.44 194 ALA A O 1
ATOM 1502 N N . ILE A 1 195 ? 13.253 -5.374 -17.050 1.00 56.06 195 ILE A N 1
ATOM 1503 C CA . ILE A 1 195 ? 13.977 -6.619 -16.739 1.00 56.06 195 ILE A CA 1
ATOM 1504 C C . ILE A 1 195 ? 13.529 -7.034 -15.341 1.00 56.06 195 ILE A C 1
ATOM 1506 O O . ILE A 1 195 ? 13.752 -6.277 -14.396 1.00 56.06 195 ILE A O 1
ATOM 1510 N N . ASP A 1 196 ? 12.847 -8.177 -15.235 1.00 47.31 196 ASP A N 1
ATOM 1511 C CA . ASP A 1 196 ? 12.397 -8.776 -13.969 1.00 47.31 196 ASP A CA 1
ATOM 1512 C C . ASP A 1 196 ? 13.435 -9.789 -13.472 1.00 47.31 196 ASP A C 1
ATOM 1514 O O . ASP A 1 196 ? 14.268 -10.271 -14.241 1.00 47.31 196 ASP A O 1
ATOM 1518 N N . LYS A 1 197 ? 13.370 -10.099 -12.176 1.00 48.81 197 LYS A N 1
ATOM 1519 C CA . LYS A 1 197 ? 14.178 -11.043 -11.390 1.00 48.81 197 LYS A CA 1
ATOM 1520 C C . LYS A 1 197 ? 14.793 -12.177 -12.218 1.00 48.81 197 LYS A C 1
ATOM 1522 O O . LYS A 1 197 ? 14.261 -13.284 -12.293 1.00 48.81 197 LYS A O 1
ATOM 1527 N N . SER A 1 198 ? 15.976 -11.918 -12.771 1.00 44.34 198 SER A N 1
ATOM 1528 C CA . SER A 1 198 ? 16.801 -12.953 -13.388 1.00 44.34 198 SER A CA 1
ATOM 1529 C C . SER A 1 198 ? 17.184 -13.978 -12.314 1.00 44.34 198 SER A C 1
ATOM 1531 O O . SER A 1 198 ? 17.705 -13.615 -11.256 1.00 44.34 198 SER A O 1
ATOM 1533 N N . THR A 1 199 ? 16.961 -15.263 -12.592 1.00 43.84 199 THR A N 1
ATOM 1534 C CA . THR A 1 199 ? 17.425 -16.384 -11.757 1.00 43.84 199 THR A CA 1
ATOM 1535 C C . THR A 1 199 ? 18.928 -16.640 -11.894 1.00 43.84 199 THR A C 1
ATOM 1537 O O . THR A 1 199 ? 19.463 -17.488 -11.180 1.00 43.84 199 THR A O 1
ATOM 1540 N N . SER A 1 200 ? 19.628 -15.915 -12.777 1.00 52.91 200 SER A N 1
ATOM 1541 C CA . SER A 1 200 ? 21.077 -16.045 -12.911 1.00 52.91 200 SER A CA 1
ATOM 1542 C C . SER A 1 200 ? 21.786 -15.536 -11.649 1.00 52.91 200 SER A C 1
ATOM 1544 O O . SER A 1 200 ? 21.367 -14.573 -10.996 1.00 52.91 200 SER A O 1
ATOM 1546 N N . SER A 1 201 ? 22.844 -16.240 -11.248 1.00 56.53 201 SER A N 1
ATOM 1547 C CA . SER A 1 201 ? 23.669 -15.894 -10.085 1.00 56.53 201 SER A CA 1
ATOM 1548 C C . SER A 1 201 ? 24.485 -14.616 -10.304 1.00 56.53 201 SER A C 1
ATOM 1550 O O . SER A 1 201 ? 24.898 -13.980 -9.335 1.00 56.53 201 SER A O 1
ATOM 1552 N N . THR A 1 202 ? 24.685 -14.231 -11.562 1.00 66.12 202 THR A N 1
ATOM 1553 C CA . THR A 1 202 ? 25.426 -13.057 -12.022 1.00 66.12 202 THR A CA 1
ATOM 1554 C C . THR A 1 202 ? 24.501 -11.843 -12.149 1.00 66.12 202 THR A C 1
ATOM 1556 O O . THR A 1 202 ? 23.361 -11.967 -12.584 1.00 66.12 202 THR A O 1
ATOM 1559 N N . GLY A 1 203 ? 24.956 -10.659 -11.725 1.00 76.56 203 GLY A N 1
ATOM 1560 C CA . GLY A 1 203 ? 24.188 -9.412 -11.854 1.00 76.56 203 GLY A CA 1
ATOM 1561 C C . GLY A 1 203 ? 23.805 -9.075 -13.303 1.00 76.56 203 GLY A C 1
ATOM 1562 O O . GLY A 1 203 ? 24.283 -9.693 -14.251 1.00 76.56 203 GLY A O 1
ATOM 1563 N N . CYS A 1 204 ? 22.942 -8.075 -13.482 1.00 79.12 204 CYS A N 1
ATOM 1564 C CA . CYS A 1 204 ? 22.576 -7.568 -14.805 1.00 79.12 204 CYS A CA 1
ATOM 1565 C C . CYS A 1 204 ? 23.697 -6.652 -15.304 1.00 79.12 204 CYS A C 1
ATOM 1567 O O . CYS A 1 204 ? 23.861 -5.560 -14.764 1.00 79.12 204 CYS A O 1
ATOM 1569 N N . VAL A 1 205 ? 24.471 -7.088 -16.298 1.00 83.06 205 VAL A N 1
ATOM 1570 C CA . VAL A 1 205 ? 25.532 -6.277 -16.909 1.00 83.06 205 VAL A CA 1
ATOM 1571 C C . VAL A 1 205 ? 25.090 -5.845 -18.301 1.00 83.06 205 VAL A C 1
ATOM 1573 O O . VAL A 1 205 ? 24.755 -6.682 -19.134 1.00 83.06 205 VAL A O 1
ATOM 1576 N N . PHE A 1 206 ? 25.108 -4.540 -18.545 1.00 84.19 206 PHE A N 1
ATOM 1577 C CA . PHE A 1 206 ? 24.875 -3.944 -19.851 1.00 84.19 206 PHE A CA 1
ATOM 1578 C C . PHE A 1 206 ? 26.203 -3.421 -20.398 1.00 84.19 206 PHE A C 1
ATOM 1580 O O . PHE A 1 206 ? 26.860 -2.593 -19.759 1.00 84.19 206 PHE A O 1
ATOM 1587 N N . THR A 1 207 ? 26.595 -3.922 -21.565 1.00 83.06 207 THR A N 1
ATOM 1588 C CA . THR A 1 207 ? 27.819 -3.556 -22.291 1.00 83.06 207 THR A CA 1
ATOM 1589 C C . THR A 1 207 ? 27.464 -3.203 -23.728 1.00 83.06 207 THR A C 1
ATOM 1591 O O . THR A 1 207 ? 26.807 -4.004 -24.387 1.00 83.06 207 THR A O 1
ATOM 1594 N N . GLY A 1 208 ? 27.946 -2.060 -24.221 1.00 79.19 208 GLY A N 1
ATOM 1595 C CA . GLY A 1 208 ? 27.749 -1.643 -25.616 1.00 79.19 208 GLY A CA 1
ATOM 1596 C C . GLY A 1 208 ? 26.353 -1.081 -25.922 1.00 79.19 208 GLY A C 1
ATOM 1597 O O . GLY A 1 208 ? 25.471 -1.059 -25.068 1.00 79.19 208 GLY A O 1
ATOM 1598 N N . GLY A 1 209 ? 26.166 -0.583 -27.148 1.00 81.44 209 GLY A N 1
ATOM 1599 C CA . GLY A 1 209 ? 24.886 -0.058 -27.640 1.00 81.44 209 GLY A CA 1
ATOM 1600 C C . GLY A 1 209 ? 24.498 1.344 -27.148 1.00 81.44 209 GLY A C 1
ATOM 1601 O O . GLY A 1 209 ? 25.302 2.078 -26.582 1.00 81.44 209 GLY A O 1
ATOM 1602 N N . SER A 1 210 ? 23.244 1.730 -27.414 1.00 79.38 210 SER A N 1
ATOM 1603 C CA . SER A 1 210 ? 22.573 2.900 -26.831 1.00 79.38 210 SER A CA 1
ATOM 1604 C C . SER A 1 210 ? 21.128 2.549 -26.483 1.00 79.38 210 SER A C 1
ATOM 1606 O O . SER A 1 210 ? 20.485 1.760 -27.182 1.00 79.38 210 SER A O 1
ATOM 1608 N N . ILE A 1 211 ? 20.609 3.137 -25.408 1.00 77.25 211 ILE A N 1
ATOM 1609 C CA . ILE A 1 211 ? 19.216 2.966 -24.987 1.00 77.25 211 ILE A CA 1
ATOM 1610 C C . ILE A 1 211 ? 18.467 4.240 -25.347 1.00 77.25 211 ILE A C 1
ATOM 1612 O O . ILE A 1 211 ? 18.743 5.279 -24.765 1.00 77.25 211 ILE A O 1
ATOM 1616 N N . ASN A 1 212 ? 17.512 4.186 -26.274 1.00 79.81 212 ASN A N 1
ATOM 1617 C CA . ASN A 1 212 ? 16.654 5.333 -26.581 1.00 79.81 212 ASN A CA 1
ATOM 1618 C C . ASN A 1 212 ? 15.251 5.096 -26.003 1.00 79.81 212 ASN A C 1
ATOM 1620 O O . ASN A 1 212 ? 14.589 4.115 -26.345 1.00 79.81 212 ASN A O 1
ATOM 1624 N N . GLY A 1 213 ? 14.778 6.007 -25.149 1.00 80.31 213 GLY A N 1
ATOM 1625 C CA . GLY A 1 213 ? 13.480 5.906 -24.477 1.00 80.31 213 GLY A CA 1
ATOM 1626 C C . GLY A 1 213 ? 13.579 5.541 -22.995 1.00 80.31 213 GLY A C 1
ATOM 1627 O O . GLY A 1 213 ? 14.603 5.755 -22.354 1.00 80.31 213 GLY A O 1
ATOM 1628 N N . LYS A 1 214 ? 12.477 5.051 -22.417 1.00 78.81 214 LYS A N 1
ATOM 1629 C CA . LYS A 1 214 ? 12.401 4.768 -20.977 1.00 78.81 214 LYS A CA 1
ATOM 1630 C C . LYS A 1 214 ? 12.856 3.344 -20.668 1.00 78.81 214 LYS A C 1
ATOM 1632 O O . LYS A 1 214 ? 12.355 2.403 -21.276 1.00 78.81 214 LYS A O 1
ATOM 1637 N N . MET A 1 215 ? 13.726 3.179 -19.682 1.00 83.56 215 MET A N 1
ATOM 1638 C CA . MET A 1 215 ? 14.185 1.884 -19.185 1.00 83.56 215 MET A CA 1
ATOM 1639 C C . MET A 1 215 ? 13.752 1.692 -17.733 1.00 83.56 215 MET A C 1
ATOM 1641 O O . 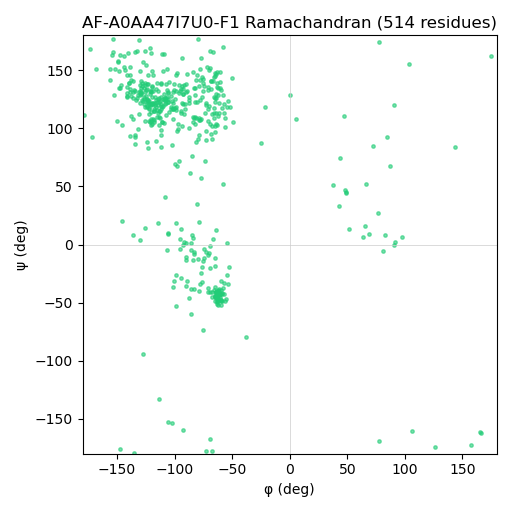MET A 1 215 ? 13.917 2.595 -16.915 1.00 83.56 215 MET A O 1
ATOM 1645 N N . TYR A 1 216 ? 13.213 0.513 -17.416 1.00 80.12 216 TYR A N 1
ATOM 1646 C CA . TYR A 1 216 ? 12.793 0.148 -16.064 1.00 80.12 216 TYR A CA 1
ATOM 1647 C C . TYR A 1 216 ? 13.470 -1.167 -15.674 1.00 80.12 216 TYR A C 1
ATOM 1649 O O . TYR A 1 216 ? 13.253 -2.191 -16.300 1.00 80.12 216 TYR A O 1
ATOM 1657 N N . ILE A 1 217 ? 14.287 -1.191 -14.635 1.00 81.44 217 ILE A N 1
ATOM 1658 C CA . ILE A 1 217 ? 14.960 -2.412 -14.183 1.00 81.44 217 ILE A CA 1
ATOM 1659 C C . ILE A 1 217 ? 14.459 -2.711 -12.778 1.00 81.44 217 ILE A C 1
ATOM 1661 O O . ILE A 1 217 ? 14.611 -1.871 -11.901 1.00 81.44 217 ILE A O 1
ATOM 1665 N N . SER A 1 218 ? 13.865 -3.884 -12.550 1.00 79.31 218 SER A N 1
ATOM 1666 C CA . SER A 1 218 ? 13.453 -4.326 -11.213 1.00 79.31 218 SER A CA 1
ATOM 1667 C C . SER A 1 218 ? 14.056 -5.696 -10.928 1.00 79.31 218 SER A C 1
ATOM 1669 O O . SER A 1 218 ? 13.651 -6.703 -11.502 1.00 79.31 218 SER A O 1
ATOM 1671 N N . THR A 1 219 ? 15.073 -5.748 -10.069 1.00 78.12 219 THR A N 1
ATOM 1672 C CA . THR A 1 219 ? 15.865 -6.968 -9.870 1.00 78.12 219 THR A CA 1
ATOM 1673 C C . THR A 1 219 ? 16.286 -7.155 -8.418 1.00 78.12 219 THR A C 1
ATOM 1675 O O . THR A 1 219 ? 16.522 -6.206 -7.687 1.00 78.12 219 THR A O 1
ATOM 1678 N N . SER A 1 220 ? 16.442 -8.400 -7.973 1.00 78.69 220 SER A N 1
ATOM 1679 C CA . SER A 1 220 ? 17.049 -8.686 -6.665 1.00 78.69 220 SER A CA 1
ATOM 1680 C C . SER A 1 220 ? 18.586 -8.714 -6.712 1.00 78.69 220 SER A C 1
ATOM 1682 O O . SER A 1 220 ? 19.235 -9.104 -5.738 1.00 78.69 220 SER A O 1
ATOM 1684 N N . LYS A 1 221 ? 19.183 -8.369 -7.861 1.00 84.62 221 LYS A N 1
ATOM 1685 C CA . LYS A 1 221 ? 20.614 -8.513 -8.168 1.00 84.62 221 LYS A CA 1
ATOM 1686 C C . LYS A 1 221 ? 21.268 -7.178 -8.506 1.00 84.62 221 LYS A C 1
ATOM 1688 O O . LYS A 1 221 ? 20.588 -6.196 -8.786 1.00 84.62 221 LYS A O 1
ATOM 1693 N N . ALA A 1 222 ? 22.601 -7.156 -8.485 1.00 84.25 222 ALA A N 1
ATOM 1694 C CA . ALA A 1 222 ? 23.353 -5.965 -8.853 1.00 84.25 222 ALA A CA 1
ATOM 1695 C C . ALA A 1 222 ? 23.111 -5.595 -10.324 1.00 84.25 222 ALA A C 1
ATOM 1697 O O . ALA A 1 222 ? 22.902 -6.481 -11.157 1.00 84.25 222 ALA A O 1
ATOM 1698 N N . VAL A 1 223 ? 23.152 -4.300 -10.630 1.00 85.44 223 VAL A N 1
ATOM 1699 C CA . VAL A 1 223 ? 23.005 -3.769 -11.991 1.00 85.44 223 VAL A CA 1
ATOM 1700 C C . VAL A 1 223 ? 24.267 -3.002 -12.350 1.00 85.44 223 VAL A C 1
ATOM 1702 O O . VAL A 1 223 ? 24.664 -2.119 -11.600 1.00 85.44 223 VAL A O 1
ATOM 1705 N N . SER A 1 224 ? 24.893 -3.320 -13.481 1.00 87.88 224 SER A N 1
ATOM 1706 C CA . SER A 1 224 ? 26.095 -2.646 -13.961 1.00 87.88 224 SER A CA 1
ATOM 1707 C C . SER A 1 224 ? 25.914 -2.154 -15.392 1.00 87.88 224 SER A C 1
ATOM 1709 O O . SER A 1 224 ? 25.594 -2.934 -16.285 1.00 87.88 224 SER A O 1
ATOM 1711 N N . PHE A 1 225 ? 26.142 -0.864 -15.613 1.00 86.38 225 PHE A N 1
ATOM 1712 C CA . PHE A 1 225 ? 26.274 -0.266 -16.939 1.00 86.38 225 PHE A CA 1
ATOM 1713 C C . PHE A 1 225 ? 27.755 -0.044 -17.200 1.00 86.38 225 PHE A C 1
ATOM 1715 O O . PHE A 1 225 ? 28.421 0.618 -16.405 1.00 86.38 225 PHE A O 1
ATOM 1722 N N . SER A 1 226 ? 28.278 -0.598 -18.286 1.00 84.25 226 SER A N 1
ATOM 1723 C CA . SER A 1 226 ? 29.694 -0.500 -18.635 1.00 84.25 226 SER A CA 1
ATOM 1724 C C . SER A 1 226 ? 29.882 -0.312 -20.140 1.00 84.25 226 SER A C 1
ATOM 1726 O O . SER A 1 226 ? 28.962 -0.506 -20.934 1.00 84.25 226 SER A O 1
ATOM 1728 N N . GLY A 1 227 ? 31.084 0.094 -20.549 1.00 82.19 227 GLY A N 1
ATOM 1729 C CA . GLY A 1 227 ? 31.445 0.137 -21.967 1.00 82.19 227 GLY A CA 1
ATOM 1730 C C . GLY A 1 227 ? 30.868 1.309 -22.762 1.00 82.19 227 GLY A C 1
ATOM 1731 O O . GLY A 1 227 ? 30.703 1.177 -23.968 1.00 82.19 227 GLY A O 1
ATOM 1732 N N . GLY A 1 228 ? 30.579 2.455 -22.137 1.00 80.06 228 GLY A N 1
ATOM 1733 C CA . GLY A 1 228 ? 30.289 3.667 -22.914 1.00 80.06 228 GLY A CA 1
ATOM 1734 C C . GLY A 1 228 ? 28.819 3.917 -23.258 1.00 80.06 228 GLY A C 1
ATOM 1735 O O . GLY A 1 228 ? 28.540 4.867 -23.979 1.00 80.06 228 GLY A O 1
ATOM 1736 N N . MET A 1 229 ? 27.885 3.068 -22.815 1.00 80.56 229 MET A N 1
ATOM 1737 C CA . MET A 1 229 ? 26.506 3.066 -23.323 1.00 80.56 229 MET A CA 1
ATOM 1738 C C . MET A 1 229 ? 25.745 4.363 -22.970 1.00 80.56 229 MET A C 1
ATOM 1740 O O . MET A 1 229 ? 25.448 4.582 -21.790 1.00 80.56 229 MET A O 1
ATOM 1744 N N . PRO A 1 230 ? 25.373 5.211 -23.953 1.00 81.31 230 PRO A N 1
ATOM 1745 C CA . PRO A 1 230 ? 24.505 6.348 -23.699 1.00 81.31 230 PRO A CA 1
ATOM 1746 C C . PRO A 1 230 ? 23.056 5.877 -23.523 1.00 81.31 230 PRO A C 1
ATOM 1748 O O . PRO A 1 230 ? 22.557 5.016 -24.255 1.00 81.31 230 PRO A O 1
ATOM 1751 N N . ILE A 1 231 ? 22.367 6.472 -22.556 1.00 82.06 231 ILE A N 1
ATOM 1752 C CA . ILE A 1 231 ? 20.940 6.273 -22.305 1.00 82.06 231 ILE A CA 1
ATOM 1753 C C . ILE A 1 231 ? 20.248 7.576 -22.673 1.00 82.06 231 ILE A C 1
ATOM 1755 O O . ILE A 1 231 ? 20.326 8.539 -21.938 1.00 82.06 231 ILE A O 1
ATOM 1759 N N . ASN A 1 232 ? 19.553 7.639 -23.796 1.00 83.25 232 ASN A N 1
ATOM 1760 C CA . ASN A 1 232 ? 18.767 8.791 -24.219 1.00 83.25 232 ASN A CA 1
ATOM 1761 C C . ASN A 1 232 ? 17.294 8.608 -23.816 1.00 83.25 232 ASN A C 1
ATOM 1763 O O . ASN A 1 232 ? 16.420 8.360 -24.651 1.00 83.25 232 ASN A O 1
ATOM 1767 N N . GLY A 1 233 ? 17.011 8.716 -22.520 1.00 84.62 233 GLY A N 1
ATOM 1768 C CA . GLY A 1 233 ? 15.654 8.771 -21.978 1.00 84.62 233 GLY A CA 1
ATOM 1769 C C . GLY A 1 233 ? 15.620 8.565 -20.466 1.00 84.62 233 GLY A C 1
ATOM 1770 O O . GLY A 1 233 ? 16.634 8.757 -19.802 1.00 84.62 233 GLY A O 1
ATOM 1771 N N . ASP A 1 234 ? 14.448 8.236 -19.920 1.00 81.69 234 ASP A N 1
ATOM 1772 C CA . ASP A 1 234 ? 14.295 8.061 -18.473 1.00 81.69 234 ASP A CA 1
ATOM 1773 C C . ASP A 1 234 ? 14.827 6.689 -18.023 1.00 81.69 234 ASP A C 1
ATOM 1775 O O . ASP A 1 234 ? 14.514 5.667 -18.636 1.00 81.69 234 ASP A O 1
ATOM 1779 N N . LEU A 1 235 ? 15.568 6.647 -16.920 1.00 87.31 235 LEU A N 1
ATOM 1780 C CA . LEU A 1 235 ? 16.093 5.423 -16.319 1.00 87.31 235 LEU A CA 1
ATOM 1781 C C . LEU A 1 235 ? 15.505 5.227 -14.923 1.00 87.31 235 LEU A C 1
ATOM 1783 O O . LEU A 1 235 ? 15.730 6.035 -14.027 1.00 87.31 235 LEU A O 1
ATOM 1787 N N . TYR A 1 236 ? 14.806 4.118 -14.719 1.00 86.12 236 TYR A N 1
ATOM 1788 C CA . TYR A 1 236 ? 14.267 3.711 -13.426 1.00 86.12 236 TYR A CA 1
ATOM 1789 C C . TYR A 1 236 ? 14.886 2.373 -13.034 1.00 86.12 236 TYR A C 1
ATOM 1791 O O . TYR A 1 236 ? 14.737 1.396 -13.761 1.00 86.12 236 TYR A O 1
ATOM 1799 N N . ILE A 1 237 ? 15.569 2.304 -11.896 1.00 85.19 237 ILE A N 1
ATOM 1800 C CA . ILE A 1 237 ? 16.161 1.063 -11.383 1.00 85.19 237 ILE A CA 1
ATOM 1801 C C . ILE A 1 237 ? 15.689 0.848 -9.955 1.00 85.19 237 ILE A C 1
ATOM 1803 O O . ILE A 1 237 ? 15.847 1.730 -9.122 1.00 85.19 237 ILE A O 1
ATOM 1807 N N . ASP A 1 238 ? 15.145 -0.328 -9.678 1.00 83.69 238 ASP A N 1
ATOM 1808 C CA . ASP A 1 238 ? 14.784 -0.819 -8.355 1.00 83.69 238 ASP A CA 1
ATOM 1809 C C . ASP A 1 238 ? 15.551 -2.125 -8.103 1.00 83.69 238 ASP A C 1
ATOM 1811 O O . ASP A 1 238 ? 15.260 -3.154 -8.719 1.00 83.69 238 ASP A O 1
ATOM 1815 N N . SER A 1 239 ? 16.590 -2.072 -7.266 1.00 81.38 239 SER A N 1
ATOM 1816 C CA . SER A 1 239 ? 17.466 -3.213 -6.989 1.00 81.38 239 SER A CA 1
ATOM 1817 C C . SER A 1 239 ? 17.580 -3.533 -5.498 1.00 81.38 239 SER A C 1
ATOM 1819 O O . SER A 1 239 ? 17.804 -2.655 -4.676 1.00 81.38 239 SER A O 1
ATOM 1821 N N . ASP A 1 240 ? 17.537 -4.809 -5.111 1.00 81.06 240 ASP A N 1
ATOM 1822 C CA . ASP A 1 240 ? 17.896 -5.197 -3.733 1.00 81.06 240 ASP A CA 1
ATOM 1823 C C . ASP A 1 240 ? 19.419 -5.110 -3.453 1.00 81.06 240 ASP A C 1
ATOM 1825 O O . ASP A 1 240 ? 19.848 -5.320 -2.319 1.00 81.06 240 ASP A O 1
ATOM 1829 N N . GLN A 1 241 ? 20.245 -4.834 -4.470 1.00 89.00 241 GLN A N 1
ATOM 1830 C CA . GLN A 1 241 ? 21.715 -4.893 -4.451 1.00 89.00 241 GLN A CA 1
ATOM 1831 C C . GLN A 1 241 ? 22.337 -3.654 -5.124 1.00 89.00 241 GLN A C 1
ATOM 1833 O O . GLN A 1 241 ? 21.638 -2.758 -5.583 1.00 89.00 241 GLN A O 1
ATOM 1838 N N . SER A 1 242 ? 23.667 -3.578 -5.190 1.00 88.75 242 SER A N 1
ATOM 1839 C CA . SER A 1 242 ? 24.372 -2.409 -5.735 1.00 88.75 242 SER A CA 1
ATOM 1840 C C . SER A 1 242 ? 24.059 -2.100 -7.209 1.00 88.75 242 SER A C 1
ATOM 1842 O O . SER A 1 242 ? 23.826 -2.996 -8.019 1.00 88.75 242 SER A O 1
ATOM 1844 N N . ILE A 1 243 ? 24.098 -0.814 -7.554 1.00 88.19 243 ILE A N 1
ATOM 1845 C CA . ILE A 1 243 ? 23.951 -0.281 -8.909 1.00 88.19 243 ILE A CA 1
ATOM 1846 C C . ILE A 1 243 ? 25.255 0.440 -9.264 1.00 88.19 243 ILE A C 1
ATOM 1848 O O . ILE A 1 243 ? 25.592 1.444 -8.642 1.00 88.19 243 ILE A O 1
ATOM 1852 N N . ASP A 1 244 ? 25.969 -0.036 -10.277 1.00 88.12 244 ASP A N 1
ATOM 1853 C CA . ASP A 1 244 ? 27.193 0.585 -10.777 1.00 88.12 244 ASP A CA 1
ATOM 1854 C C . ASP A 1 244 ? 26.951 1.155 -12.179 1.00 88.12 244 ASP A C 1
ATOM 1856 O O . ASP A 1 244 ? 26.620 0.439 -13.120 1.00 88.12 244 ASP A O 1
ATOM 1860 N N . ILE A 1 245 ? 27.117 2.464 -12.337 1.00 86.12 245 ILE A N 1
ATOM 1861 C CA . ILE A 1 245 ? 26.925 3.165 -13.604 1.00 86.12 245 ILE A CA 1
ATOM 1862 C C . ILE A 1 245 ? 28.276 3.701 -14.066 1.00 86.12 245 ILE A C 1
ATOM 1864 O O . ILE A 1 245 ? 28.770 4.707 -13.558 1.00 86.12 245 ILE A O 1
ATOM 1868 N N . ASN A 1 246 ? 28.879 3.025 -15.039 1.00 84.50 246 ASN A N 1
ATOM 1869 C CA . ASN A 1 246 ? 30.092 3.462 -15.711 1.00 84.50 246 ASN A CA 1
ATOM 1870 C C . ASN A 1 246 ? 29.806 3.717 -17.193 1.00 84.50 246 ASN A C 1
ATOM 1872 O O . ASN A 1 246 ? 29.938 2.835 -18.044 1.00 84.50 246 ASN A O 1
ATOM 1876 N N . SER A 1 247 ? 29.414 4.950 -17.501 1.00 75.19 247 SER A N 1
ATOM 1877 C CA . SER A 1 247 ? 29.103 5.327 -18.876 1.00 75.19 247 SER A CA 1
ATOM 1878 C C . SER A 1 247 ? 30.320 5.759 -19.693 1.00 75.19 247 SER A C 1
ATOM 1880 O O . SER A 1 247 ? 30.126 5.986 -20.873 1.00 75.19 247 SER A O 1
ATOM 1882 N N . ASN A 1 248 ? 31.545 5.864 -19.143 1.00 77.38 248 ASN A N 1
ATOM 1883 C CA . ASN A 1 248 ? 32.764 6.274 -19.876 1.00 77.38 248 ASN A CA 1
ATOM 1884 C C . ASN A 1 248 ? 32.523 7.384 -20.936 1.00 77.38 248 ASN A C 1
ATOM 1886 O O . ASN A 1 248 ? 32.891 7.237 -22.100 1.00 77.38 248 ASN A O 1
ATOM 1890 N N . GLY A 1 249 ? 31.873 8.485 -20.546 1.00 68.56 249 GLY A N 1
ATOM 1891 C CA . GLY A 1 249 ? 31.530 9.601 -21.442 1.00 68.56 249 GLY A CA 1
ATOM 1892 C C . GLY A 1 249 ? 30.161 9.512 -22.132 1.00 68.56 249 GLY A C 1
ATOM 1893 O O . GLY A 1 249 ? 29.788 10.434 -22.852 1.00 68.56 249 GLY A O 1
ATOM 1894 N N . GLY A 1 250 ? 29.391 8.450 -21.898 1.00 64.38 250 GLY A N 1
ATOM 1895 C CA . GLY A 1 250 ? 28.004 8.333 -22.331 1.00 64.38 250 GLY A CA 1
ATOM 1896 C C . GLY A 1 250 ? 27.091 9.306 -21.581 1.00 64.38 250 GLY A C 1
ATOM 1897 O O . GLY A 1 250 ? 27.229 9.528 -20.377 1.00 64.38 250 GLY A O 1
ATOM 1898 N N . HIS A 1 251 ? 26.136 9.891 -22.301 1.00 69.88 251 HIS A N 1
ATOM 1899 C CA . HIS A 1 251 ? 25.100 10.728 -21.706 1.00 69.88 251 HIS A CA 1
ATOM 1900 C C . HIS A 1 251 ? 23.967 9.857 -21.159 1.00 69.88 251 HIS A C 1
ATOM 1902 O O . HIS A 1 251 ? 23.515 8.932 -21.829 1.00 69.88 251 HIS A O 1
ATOM 1908 N N . LEU A 1 252 ? 23.513 10.147 -19.942 1.00 69.88 252 LEU A N 1
ATOM 1909 C CA . LEU A 1 252 ? 22.419 9.443 -19.267 1.00 69.88 252 LEU A CA 1
ATOM 1910 C C . LEU A 1 252 ? 21.207 10.369 -19.145 1.00 69.88 252 LEU A C 1
ATOM 1912 O O . LEU A 1 252 ? 21.296 11.413 -18.522 1.00 69.88 252 LEU A O 1
ATOM 1916 N N . GLY A 1 253 ? 20.110 10.008 -19.792 1.00 65.44 253 GLY A N 1
ATOM 1917 C CA . GLY A 1 253 ? 19.044 10.898 -20.235 1.00 65.44 253 GLY A CA 1
ATOM 1918 C C . GLY A 1 253 ? 18.195 11.509 -19.127 1.00 65.44 253 GLY A C 1
ATOM 1919 O O . GLY A 1 253 ? 18.538 11.466 -17.955 1.00 65.44 253 GLY A O 1
ATOM 1920 N N . ASN A 1 254 ? 17.077 12.106 -19.548 1.00 81.94 254 ASN A N 1
ATOM 1921 C CA . ASN A 1 254 ? 16.256 13.048 -18.785 1.00 81.94 254 ASN A CA 1
ATOM 1922 C C . ASN A 1 254 ? 16.124 12.725 -17.287 1.00 81.94 254 ASN A C 1
ATOM 1924 O O . ASN A 1 254 ? 16.788 13.360 -16.478 1.00 81.94 254 ASN A O 1
ATOM 1928 N N . ASN A 1 255 ? 15.259 11.789 -16.888 1.00 84.19 255 ASN A N 1
ATOM 1929 C CA . ASN A 1 255 ? 15.039 11.523 -15.466 1.00 84.19 255 ASN A CA 1
ATOM 1930 C C . ASN A 1 255 ? 15.676 10.209 -15.038 1.00 84.19 255 ASN A C 1
ATOM 1932 O O . ASN A 1 255 ? 15.460 9.176 -15.668 1.00 84.19 255 ASN A O 1
ATOM 1936 N N . ILE A 1 256 ? 16.393 10.232 -13.920 1.00 86.75 256 ILE A N 1
ATOM 1937 C CA . ILE A 1 256 ? 17.047 9.055 -13.354 1.00 86.75 256 ILE A CA 1
ATOM 1938 C C . ILE A 1 256 ? 16.490 8.817 -11.958 1.00 86.75 256 ILE A C 1
ATOM 1940 O O . ILE A 1 256 ? 16.607 9.668 -11.082 1.00 86.75 256 ILE A O 1
ATOM 1944 N N . VAL A 1 257 ? 15.903 7.645 -11.738 1.00 87.62 257 VAL A N 1
ATOM 1945 C CA . VAL A 1 257 ? 15.425 7.202 -10.429 1.00 87.62 257 VAL A CA 1
ATOM 1946 C C . VAL A 1 257 ? 16.110 5.891 -10.076 1.00 87.62 257 VAL A C 1
ATOM 1948 O O . VAL A 1 257 ? 15.861 4.868 -10.708 1.00 87.62 257 VAL A O 1
ATOM 1951 N N . LEU A 1 258 ? 16.969 5.919 -9.063 1.00 88.31 258 LEU A N 1
ATOM 1952 C CA . LEU A 1 258 ? 17.702 4.752 -8.580 1.00 88.31 258 LEU A CA 1
ATOM 1953 C C . LEU A 1 258 ? 17.234 4.433 -7.166 1.00 88.31 258 LEU A C 1
ATOM 1955 O O . LEU A 1 258 ? 17.483 5.206 -6.247 1.00 88.31 258 LEU A O 1
ATOM 1959 N N . ASN A 1 259 ? 16.567 3.303 -6.986 1.00 86.19 259 ASN A N 1
ATOM 1960 C CA . ASN A 1 259 ? 16.172 2.772 -5.694 1.00 86.19 259 ASN A CA 1
ATOM 1961 C C . ASN A 1 259 ? 16.963 1.497 -5.421 1.00 86.19 259 ASN A C 1
ATOM 1963 O O . ASN A 1 259 ? 16.917 0.547 -6.201 1.00 86.19 259 ASN A O 1
ATOM 1967 N N . THR A 1 260 ? 17.715 1.473 -4.329 1.00 85.81 260 THR A N 1
ATOM 1968 C CA . THR A 1 260 ? 18.435 0.282 -3.916 1.00 85.81 260 THR A CA 1
ATOM 1969 C C . THR A 1 260 ? 18.669 0.191 -2.413 1.00 85.81 260 THR A C 1
ATOM 1971 O O . THR A 1 260 ? 18.814 1.188 -1.715 1.00 85.81 260 THR A O 1
ATOM 1974 N N . LYS A 1 261 ? 18.755 -1.037 -1.895 1.00 83.38 261 LYS A N 1
ATOM 1975 C CA . LYS A 1 261 ? 19.273 -1.312 -0.539 1.00 83.38 261 LYS A CA 1
ATOM 1976 C C . LYS A 1 261 ? 20.806 -1.382 -0.489 1.00 83.38 261 LYS A C 1
ATOM 1978 O O . LYS A 1 261 ? 21.383 -1.550 0.577 1.00 83.38 261 LYS A O 1
ATOM 1983 N N . GLY A 1 262 ? 21.464 -1.327 -1.641 1.00 87.31 262 GLY A N 1
ATOM 1984 C CA . GLY A 1 262 ? 22.905 -1.440 -1.811 1.00 87.31 262 GLY A CA 1
ATOM 1985 C C . GLY A 1 262 ? 23.591 -0.095 -2.033 1.00 87.31 262 GLY A C 1
ATOM 1986 O O . GLY A 1 262 ? 23.143 0.962 -1.584 1.00 87.31 262 GLY A O 1
ATOM 1987 N N . THR A 1 263 ? 24.730 -0.151 -2.720 1.00 86.56 263 THR A N 1
ATOM 1988 C CA . THR A 1 263 ? 25.511 1.037 -3.084 1.00 86.56 263 THR A CA 1
ATOM 1989 C C . THR A 1 263 ? 25.166 1.477 -4.497 1.00 86.56 263 THR A C 1
ATOM 1991 O O . THR A 1 263 ? 25.094 0.640 -5.387 1.00 86.56 263 THR A O 1
ATOM 1994 N N . VAL A 1 264 ? 25.008 2.779 -4.718 1.00 89.31 264 VAL A N 1
ATOM 1995 C CA . VAL A 1 264 ? 25.015 3.370 -6.058 1.00 89.31 264 VAL A CA 1
ATOM 1996 C C . VAL A 1 264 ? 26.397 3.960 -6.308 1.00 89.31 264 VAL A C 1
ATOM 1998 O O . VAL A 1 264 ? 26.797 4.877 -5.590 1.00 89.31 264 VAL A O 1
ATOM 2001 N N . SER A 1 265 ? 27.121 3.458 -7.307 1.00 89.50 265 SER A N 1
ATOM 2002 C CA . SER A 1 265 ? 28.403 4.025 -7.738 1.00 89.50 265 SER A CA 1
ATOM 2003 C C . SER A 1 265 ? 28.288 4.587 -9.151 1.00 89.50 265 SER A C 1
ATOM 2005 O O . SER A 1 265 ? 27.797 3.910 -10.048 1.00 89.50 265 SER A O 1
ATOM 2007 N N . MET A 1 266 ? 28.773 5.804 -9.372 1.00 88.06 266 MET A N 1
ATOM 2008 C CA . MET A 1 266 ? 28.809 6.442 -10.691 1.00 88.06 266 MET A CA 1
ATOM 2009 C C . MET A 1 266 ? 30.256 6.790 -11.064 1.00 88.06 266 MET A C 1
ATOM 2011 O O . MET A 1 266 ? 30.952 7.408 -10.261 1.00 88.06 266 MET A O 1
ATOM 2015 N N . TYR A 1 267 ? 30.698 6.402 -12.263 1.00 87.31 267 TYR A N 1
ATOM 2016 C CA . TYR A 1 267 ? 32.086 6.509 -12.745 1.00 87.31 267 TYR A CA 1
ATOM 2017 C C . TYR A 1 267 ? 32.144 7.204 -14.106 1.00 87.31 267 TYR A C 1
ATOM 2019 O O . TYR A 1 267 ? 31.308 6.886 -14.952 1.00 87.31 267 TYR A O 1
ATOM 2027 N N . ASN A 1 268 ? 33.116 8.101 -14.346 1.00 79.75 268 ASN A N 1
ATOM 2028 C CA . ASN A 1 268 ? 33.412 8.705 -15.663 1.00 79.75 268 ASN A CA 1
ATOM 2029 C C . ASN A 1 268 ? 32.167 9.137 -16.475 1.00 79.75 268 ASN A C 1
ATOM 2031 O O . ASN A 1 268 ? 32.131 9.009 -17.699 1.00 79.75 268 ASN A O 1
ATOM 2035 N N . SER A 1 269 ? 31.106 9.576 -15.798 1.00 72.19 269 SER A N 1
ATOM 2036 C CA . SER A 1 269 ? 29.789 9.775 -16.408 1.00 72.19 269 SER A CA 1
ATOM 2037 C C . SER A 1 269 ? 29.445 11.255 -16.462 1.00 72.19 269 SER A C 1
ATOM 2039 O O . SER A 1 269 ? 29.693 11.973 -15.491 1.00 72.19 269 SER A O 1
ATOM 2041 N N . GLN A 1 270 ? 28.867 11.695 -17.582 1.00 76.75 270 GLN A N 1
ATOM 2042 C CA . GLN A 1 270 ? 28.262 13.017 -17.726 1.00 76.75 270 GLN A CA 1
ATOM 2043 C C . GLN A 1 270 ? 26.746 12.860 -17.805 1.00 76.75 270 GLN A C 1
ATOM 2045 O O . GLN A 1 270 ? 26.197 12.441 -18.823 1.00 76.75 270 GLN A O 1
ATOM 2050 N N . PHE A 1 271 ? 26.067 13.196 -16.715 1.00 74.38 271 PHE A N 1
ATOM 2051 C CA . PHE A 1 271 ? 24.610 13.130 -16.636 1.00 74.38 271 PHE A CA 1
ATOM 2052 C C . PHE A 1 271 ? 24.010 14.452 -17.132 1.00 74.38 271 PHE A C 1
ATOM 2054 O O . PHE A 1 271 ? 24.406 15.481 -16.585 1.00 74.38 271 PHE A O 1
ATOM 2061 N N . PRO A 1 272 ? 23.151 14.462 -18.168 1.00 66.88 272 PRO A N 1
ATOM 2062 C CA . PRO A 1 272 ? 22.412 15.641 -18.616 1.00 66.88 272 PRO A CA 1
ATOM 2063 C C . PRO A 1 272 ? 21.156 16.007 -17.797 1.00 66.88 272 PRO A C 1
ATOM 2065 O O . PRO A 1 272 ? 20.715 15.334 -16.871 1.00 66.88 272 PRO A O 1
ATOM 2068 N N . LEU A 1 273 ? 20.596 17.136 -18.236 1.00 69.88 273 LEU A N 1
ATOM 2069 C CA . LEU A 1 273 ? 19.782 18.169 -17.589 1.00 69.88 273 LEU A CA 1
ATOM 2070 C C . LEU A 1 273 ? 18.490 17.798 -16.836 1.00 69.88 273 LEU A C 1
ATOM 2072 O O . LEU A 1 273 ? 17.834 18.726 -16.373 1.00 69.88 273 LEU A O 1
ATOM 2076 N N . GLY A 1 274 ? 18.054 16.546 -16.708 1.00 82.88 274 GLY A N 1
ATOM 2077 C CA . GLY A 1 274 ? 16.773 16.276 -16.029 1.00 82.88 274 GLY A CA 1
ATOM 2078 C C . GLY A 1 274 ? 16.920 15.982 -14.535 1.00 82.88 274 GLY A C 1
ATOM 2079 O O . GLY A 1 274 ? 17.888 16.412 -13.909 1.00 82.88 274 GLY A O 1
ATOM 2080 N N . ASN A 1 275 ? 15.922 15.331 -13.934 1.00 85.75 275 ASN A N 1
ATOM 2081 C CA . ASN A 1 275 ? 15.862 15.149 -12.483 1.00 85.75 275 ASN A CA 1
ATOM 2082 C C . ASN A 1 275 ? 16.493 13.825 -12.064 1.00 85.75 275 ASN A C 1
ATOM 2084 O O . ASN A 1 275 ? 16.168 12.773 -12.615 1.00 85.75 275 ASN A O 1
ATOM 2088 N N . ILE A 1 276 ? 17.336 13.862 -11.037 1.00 88.62 276 ILE A N 1
ATOM 2089 C CA . ILE A 1 276 ? 17.975 12.671 -10.482 1.00 88.62 276 ILE A CA 1
ATOM 2090 C C . ILE A 1 276 ? 17.454 12.447 -9.067 1.00 88.62 276 ILE A C 1
ATOM 2092 O O . ILE A 1 276 ? 17.590 13.307 -8.199 1.00 88.62 276 ILE A O 1
ATOM 2096 N N . SER A 1 277 ? 16.872 11.274 -8.824 1.00 89.88 277 SER A N 1
ATOM 2097 C CA . SER A 1 277 ? 16.434 10.824 -7.509 1.00 89.88 277 SER A CA 1
ATOM 2098 C C . SER A 1 277 ? 17.108 9.506 -7.147 1.00 89.88 277 SER A C 1
ATOM 2100 O O . SER A 1 277 ? 16.972 8.513 -7.856 1.00 89.88 277 SER A O 1
ATOM 2102 N N . ILE A 1 278 ? 17.843 9.485 -6.039 1.00 88.69 278 ILE A N 1
ATOM 2103 C CA . ILE A 1 278 ? 18.563 8.304 -5.561 1.00 88.69 278 ILE A CA 1
ATOM 2104 C C . ILE A 1 278 ? 18.082 7.974 -4.153 1.00 88.69 278 ILE A C 1
ATOM 2106 O O . ILE A 1 278 ? 18.189 8.799 -3.251 1.00 88.69 278 ILE A O 1
ATOM 2110 N N . SER A 1 279 ? 17.601 6.752 -3.953 1.00 88.81 279 SER A N 1
ATOM 2111 C CA . SER A 1 279 ? 17.404 6.141 -2.646 1.00 88.81 279 SER A CA 1
ATOM 2112 C C . SER A 1 279 ? 18.338 4.940 -2.543 1.00 88.81 279 SER A C 1
ATOM 2114 O O . SER A 1 279 ? 18.169 3.974 -3.275 1.00 88.81 279 SER A O 1
ATOM 2116 N N . ALA A 1 280 ? 19.379 5.027 -1.714 1.00 88.12 280 ALA A N 1
ATOM 2117 C CA . ALA A 1 280 ? 20.424 4.002 -1.628 1.00 88.12 280 ALA A CA 1
ATOM 2118 C C . ALA A 1 280 ? 20.927 3.831 -0.192 1.00 88.12 280 ALA A C 1
ATOM 2120 O O . ALA A 1 280 ? 20.783 4.737 0.622 1.00 88.12 280 ALA A O 1
ATOM 2121 N N . SER A 1 281 ? 21.606 2.736 0.148 1.00 80.62 281 SER A N 1
ATOM 2122 C CA . SER A 1 281 ? 22.342 2.714 1.421 1.00 80.62 281 SER A CA 1
ATOM 2123 C C . SER A 1 281 ? 23.570 3.621 1.375 1.00 80.62 281 SER A C 1
ATOM 2125 O O . SER A 1 281 ? 23.822 4.371 2.319 1.00 80.62 281 SER A O 1
ATOM 2127 N N . THR A 1 282 ? 24.289 3.613 0.253 1.00 84.75 282 THR A N 1
ATOM 2128 C CA . THR A 1 282 ? 25.489 4.430 0.024 1.00 84.75 282 THR A CA 1
ATOM 2129 C C . THR A 1 282 ? 25.450 5.004 -1.389 1.00 84.75 282 THR A C 1
ATOM 2131 O O . THR A 1 282 ? 25.057 4.303 -2.320 1.00 84.75 282 THR A O 1
ATOM 2134 N N . PHE A 1 283 ? 25.887 6.251 -1.563 1.00 88.44 283 PHE A N 1
ATOM 2135 C CA . PHE A 1 283 ? 26.039 6.877 -2.878 1.00 88.44 283 PHE A CA 1
ATOM 2136 C C . PHE A 1 283 ? 27.485 7.349 -3.069 1.00 88.44 283 PHE A C 1
ATOM 2138 O O . PHE A 1 283 ? 28.001 8.127 -2.267 1.00 88.44 283 PHE A O 1
ATOM 2145 N N . ASN A 1 284 ? 28.138 6.861 -4.124 1.00 88.06 284 ASN A N 1
ATOM 2146 C CA . ASN A 1 284 ? 29.533 7.141 -4.440 1.00 88.06 284 ASN A CA 1
ATOM 2147 C C . ASN A 1 284 ? 29.660 7.721 -5.852 1.00 88.06 284 ASN A C 1
ATOM 2149 O O . ASN A 1 284 ? 29.371 7.044 -6.837 1.00 88.06 284 ASN A O 1
ATOM 2153 N N . LEU A 1 285 ? 30.174 8.940 -5.958 1.00 87.00 285 LEU A N 1
ATOM 2154 C CA . LEU A 1 285 ? 30.561 9.553 -7.223 1.00 87.00 285 LEU A CA 1
ATOM 2155 C C . LEU A 1 285 ? 32.086 9.454 -7.355 1.00 87.00 285 LEU A C 1
ATOM 2157 O O . LEU A 1 285 ? 32.815 10.117 -6.616 1.00 87.00 285 LEU A O 1
ATOM 2161 N N . LYS A 1 286 ? 32.570 8.589 -8.246 1.00 85.12 286 LYS A N 1
ATOM 2162 C CA . LYS A 1 286 ? 33.989 8.235 -8.409 1.00 85.12 286 LYS A CA 1
ATOM 2163 C C . LYS A 1 286 ? 34.545 8.776 -9.728 1.00 85.12 286 LYS A C 1
ATOM 2165 O O . LYS A 1 286 ? 33.780 9.147 -10.613 1.00 85.12 286 LYS A O 1
ATOM 2170 N N . ASP A 1 287 ? 35.871 8.812 -9.839 1.00 78.25 287 ASP A N 1
ATOM 2171 C CA . ASP A 1 287 ? 36.630 8.982 -11.087 1.00 78.25 287 ASP A CA 1
ATOM 2172 C C . ASP A 1 287 ? 36.076 10.073 -12.020 1.00 78.25 287 ASP A C 1
ATOM 2174 O O . ASP A 1 287 ? 35.411 9.782 -13.010 1.00 78.25 287 ASP A O 1
ATOM 2178 N N . ASN A 1 288 ? 36.296 11.347 -11.667 1.00 78.12 288 ASN A N 1
ATOM 2179 C CA . ASN A 1 288 ? 35.916 12.537 -12.451 1.00 78.12 288 ASN A CA 1
ATOM 2180 C C . ASN A 1 288 ? 34.445 12.610 -12.921 1.00 78.12 288 ASN A C 1
ATOM 2182 O O . ASN A 1 288 ? 34.109 13.447 -13.763 1.00 78.12 288 ASN A O 1
ATOM 2186 N N . ALA A 1 289 ? 33.549 11.769 -12.395 1.00 82.00 289 ALA A N 1
ATOM 2187 C CA . ALA A 1 289 ? 32.149 11.782 -12.787 1.00 82.00 289 ALA A CA 1
ATOM 2188 C C . ALA A 1 289 ? 31.530 13.154 -12.487 1.00 82.00 289 ALA A C 1
ATOM 2190 O O . ALA A 1 289 ? 31.726 13.722 -11.415 1.00 82.00 289 ALA A O 1
ATOM 2191 N N . THR A 1 290 ? 30.800 13.704 -13.452 1.00 82.12 290 THR A N 1
ATOM 2192 C CA . THR A 1 290 ? 30.174 15.020 -13.331 1.00 82.12 290 THR A CA 1
ATOM 2193 C C . THR A 1 290 ? 28.676 14.878 -13.532 1.00 82.12 290 THR A C 1
ATOM 2195 O O . THR A 1 290 ? 28.207 14.482 -14.599 1.00 82.12 290 THR A O 1
ATOM 2198 N N . ILE A 1 291 ? 27.906 15.211 -12.503 1.00 85.44 291 ILE A N 1
ATOM 2199 C CA . ILE A 1 291 ? 26.447 15.214 -12.570 1.00 85.44 291 ILE A CA 1
ATOM 2200 C C . ILE A 1 291 ? 25.988 16.614 -12.963 1.00 85.44 291 ILE A C 1
ATOM 2202 O O . ILE A 1 291 ? 26.278 17.554 -12.232 1.00 85.44 291 ILE A O 1
ATOM 2206 N N . THR A 1 292 ? 25.269 16.760 -14.080 1.00 84.44 292 THR A N 1
ATOM 2207 C CA . THR A 1 292 ? 24.624 18.026 -14.465 1.00 84.44 292 THR A CA 1
ATOM 2208 C C . THR A 1 292 ? 23.114 17.832 -14.584 1.00 84.44 292 THR A C 1
ATOM 2210 O O . THR A 1 292 ? 22.636 17.282 -15.565 1.00 84.44 292 THR A O 1
ATOM 2213 N N . CYS A 1 293 ? 22.337 18.278 -13.603 1.00 84.00 293 CYS A N 1
ATOM 2214 C CA . CYS A 1 293 ? 20.901 17.969 -13.516 1.00 84.00 293 CYS A CA 1
ATOM 2215 C C . CYS A 1 293 ? 20.056 19.217 -13.229 1.00 84.00 293 CYS A C 1
ATOM 2217 O O . CYS A 1 293 ? 20.597 20.261 -12.869 1.00 84.00 293 CYS A O 1
ATOM 2219 N N . THR A 1 294 ? 18.735 19.123 -13.400 1.00 85.75 294 THR A N 1
ATOM 2220 C CA . THR A 1 294 ? 17.813 20.157 -12.905 1.00 85.75 294 THR A CA 1
ATOM 2221 C C . THR A 1 294 ? 17.682 19.998 -11.398 1.00 85.75 294 THR A C 1
ATOM 2223 O O . THR A 1 294 ? 18.312 20.744 -10.656 1.00 85.75 294 THR A O 1
ATOM 2226 N N . ASP A 1 295 ? 16.967 18.981 -10.923 1.00 81.00 295 ASP A N 1
ATOM 2227 C CA . ASP A 1 295 ? 16.897 18.675 -9.494 1.00 81.00 295 ASP A CA 1
ATOM 2228 C C . ASP A 1 295 ? 17.746 17.446 -9.137 1.00 81.00 295 ASP A C 1
ATOM 2230 O O . ASP A 1 295 ? 17.751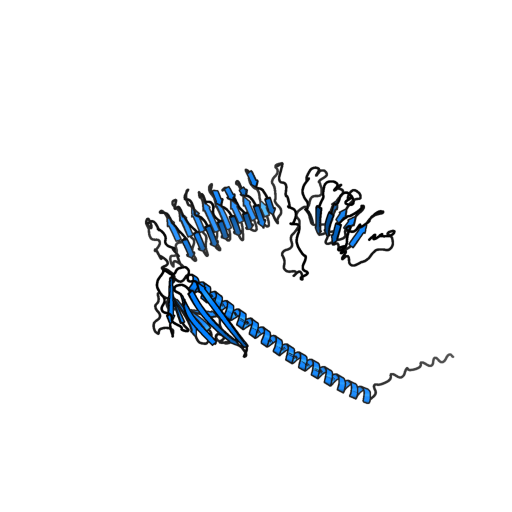 16.439 -9.851 1.00 81.00 295 ASP A O 1
ATOM 2234 N N . PHE A 1 296 ? 18.429 17.511 -7.993 1.00 86.31 296 PHE A N 1
ATOM 2235 C CA . PHE A 1 296 ? 19.222 16.418 -7.434 1.00 86.31 296 PHE A CA 1
ATOM 2236 C C . PHE A 1 296 ? 18.690 16.042 -6.052 1.00 86.31 296 PHE A C 1
ATOM 2238 O O . PHE A 1 296 ? 18.900 16.769 -5.085 1.00 86.31 296 PHE A O 1
ATOM 2245 N N . ASN A 1 297 ? 18.007 14.906 -5.935 1.00 87.31 297 ASN A N 1
ATOM 2246 C CA . ASN A 1 297 ? 17.477 14.405 -4.670 1.00 87.31 297 ASN A CA 1
ATOM 2247 C C . ASN A 1 297 ? 18.149 13.086 -4.279 1.00 87.31 297 ASN A C 1
ATOM 2249 O O . ASN A 1 297 ? 17.968 12.071 -4.945 1.00 87.31 297 ASN A O 1
ATOM 2253 N N . VAL A 1 298 ? 18.889 13.072 -3.176 1.00 85.88 298 VAL A N 1
ATOM 2254 C CA . VAL A 1 298 ? 19.582 11.883 -2.674 1.00 85.88 298 VAL A CA 1
ATOM 2255 C C . VAL A 1 298 ? 19.153 11.596 -1.246 1.00 85.88 298 VAL A C 1
ATOM 2257 O O . VAL A 1 298 ? 19.342 12.415 -0.352 1.00 85.88 298 VAL A O 1
ATOM 2260 N N . ILE A 1 299 ? 18.626 10.400 -1.017 1.00 84.75 299 ILE A N 1
ATOM 2261 C CA . ILE A 1 299 ? 18.258 9.883 0.295 1.00 84.75 299 ILE A CA 1
ATOM 2262 C C . ILE A 1 299 ? 19.099 8.635 0.539 1.00 84.75 299 ILE A C 1
ATOM 2264 O O . ILE A 1 299 ? 18.856 7.591 -0.066 1.00 84.75 299 ILE A O 1
ATOM 2268 N N . THR A 1 300 ? 20.080 8.728 1.432 1.00 81.31 300 THR A N 1
ATOM 2269 C CA . THR A 1 300 ? 20.896 7.582 1.823 1.00 81.31 300 THR A CA 1
ATOM 2270 C C . THR A 1 300 ? 20.918 7.329 3.317 1.00 81.31 300 THR A C 1
ATOM 2272 O O . THR A 1 300 ? 20.680 8.217 4.136 1.00 81.31 300 THR A O 1
ATOM 2275 N N . SER A 1 301 ? 21.170 6.072 3.684 1.00 76.88 301 SER A N 1
ATOM 2276 C CA . SER A 1 301 ? 21.254 5.663 5.086 1.00 76.88 301 SER A CA 1
ATOM 2277 C C . SER A 1 301 ? 22.660 5.768 5.673 1.00 76.88 301 SER A C 1
ATOM 2279 O O . SER A 1 301 ? 22.775 5.670 6.887 1.00 76.88 301 SER A O 1
ATOM 2281 N N . ASN A 1 302 ? 23.710 5.939 4.857 1.00 78.38 302 ASN A N 1
ATOM 2282 C CA . ASN A 1 302 ? 25.103 5.930 5.321 1.00 78.38 302 ASN A CA 1
ATOM 2283 C C . ASN A 1 302 ? 25.898 7.169 4.880 1.00 78.38 302 ASN A C 1
ATOM 2285 O O . ASN A 1 302 ? 25.938 8.174 5.589 1.00 78.38 302 ASN A O 1
ATOM 2289 N N . VAL A 1 303 ? 26.605 7.066 3.751 1.00 71.25 303 VAL A N 1
ATOM 2290 C CA . VAL A 1 303 ? 27.628 8.025 3.327 1.00 71.25 303 VAL A CA 1
ATOM 2291 C C . VAL A 1 303 ? 27.368 8.437 1.888 1.00 71.25 303 VAL A C 1
ATOM 2293 O O . VAL A 1 303 ? 27.072 7.603 1.028 1.00 71.25 303 VAL A O 1
ATOM 2296 N N . ILE A 1 304 ? 27.516 9.734 1.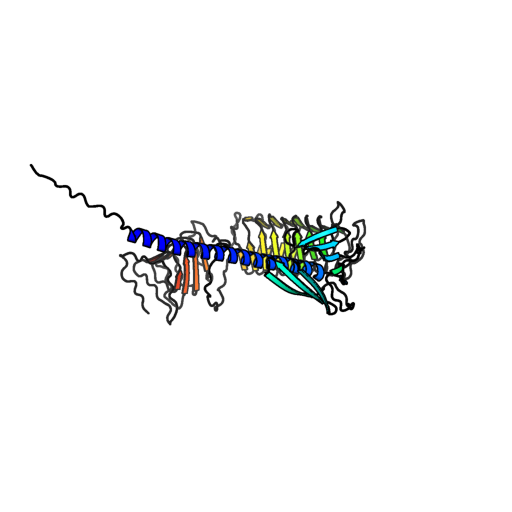640 1.00 71.19 304 ILE A N 1
ATOM 2297 C CA . ILE A 1 304 ? 27.713 10.277 0.302 1.00 71.19 304 ILE A CA 1
ATOM 2298 C C . ILE A 1 304 ? 29.200 10.580 0.164 1.00 71.19 304 ILE A C 1
ATOM 2300 O O . ILE A 1 304 ? 29.717 11.387 0.936 1.00 71.19 304 ILE A O 1
ATOM 2304 N N . SER A 1 305 ? 29.883 9.922 -0.772 1.00 71.44 305 SER A N 1
ATOM 2305 C CA . SER A 1 305 ? 31.268 10.256 -1.120 1.00 71.44 305 SER A CA 1
ATOM 2306 C C . SER A 1 305 ? 31.334 10.750 -2.560 1.00 71.44 305 SER A C 1
ATOM 2308 O O . SER A 1 305 ? 30.897 10.052 -3.472 1.00 71.44 305 SER A O 1
ATOM 2310 N N . SER A 1 306 ? 31.838 11.965 -2.784 1.00 69.00 306 SER A N 1
ATOM 2311 C CA . SER A 1 306 ? 32.062 12.475 -4.140 1.00 69.00 306 SER A CA 1
ATOM 2312 C C . SER A 1 306 ? 33.521 12.852 -4.349 1.00 69.00 306 SER A C 1
ATOM 2314 O O . SER A 1 306 ? 34.034 13.770 -3.720 1.00 69.00 306 SER A O 1
ATOM 2316 N N . ALA A 1 307 ? 34.185 12.156 -5.264 1.00 74.62 307 ALA A N 1
ATOM 2317 C CA . ALA A 1 307 ? 35.407 12.626 -5.912 1.00 74.62 307 ALA A CA 1
ATOM 2318 C C . ALA A 1 307 ? 35.101 13.418 -7.202 1.00 74.62 307 ALA A C 1
ATOM 2320 O O . ALA A 1 307 ? 35.989 14.043 -7.767 1.00 74.62 307 ALA A O 1
ATOM 2321 N N . GLY A 1 308 ? 33.848 13.389 -7.671 1.00 75.62 308 GLY A N 1
ATOM 2322 C CA . GLY A 1 308 ? 33.377 14.046 -8.894 1.00 75.62 308 GLY A CA 1
ATOM 2323 C C . GLY A 1 308 ? 32.471 15.259 -8.647 1.00 75.62 308 GLY A C 1
ATOM 2324 O O . GLY A 1 308 ? 31.984 15.443 -7.534 1.00 75.62 308 GLY A O 1
ATOM 2325 N N . ALA A 1 309 ? 32.252 16.113 -9.647 1.00 79.31 309 ALA A N 1
ATOM 2326 C CA . ALA A 1 309 ? 31.494 17.360 -9.491 1.00 79.31 309 ALA A CA 1
ATOM 2327 C C . ALA A 1 309 ? 29.968 17.160 -9.600 1.00 79.31 309 ALA A C 1
ATOM 2329 O O . ALA A 1 309 ? 29.492 16.313 -10.355 1.00 79.31 309 ALA A O 1
ATOM 2330 N N . ILE A 1 310 ? 29.190 17.974 -8.880 1.00 83.19 310 ILE A N 1
ATOM 2331 C CA . ILE A 1 310 ? 27.720 18.009 -8.981 1.00 83.19 310 ILE A CA 1
ATOM 2332 C C . ILE A 1 310 ? 27.288 19.442 -9.305 1.00 83.19 310 ILE A C 1
ATOM 2334 O O . ILE A 1 310 ? 27.517 20.364 -8.524 1.00 83.19 310 ILE A O 1
ATOM 2338 N N . ASN A 1 311 ? 26.643 19.619 -10.452 1.00 82.31 311 ASN A N 1
ATOM 2339 C CA . ASN A 1 311 ? 26.111 20.879 -10.954 1.00 82.31 311 ASN A CA 1
ATOM 2340 C C . ASN A 1 311 ? 24.591 20.735 -11.123 1.00 82.31 311 ASN A C 1
ATOM 2342 O O . ASN A 1 311 ? 24.127 20.107 -12.071 1.00 82.31 311 ASN A O 1
ATOM 2346 N N . ALA A 1 312 ? 23.800 21.297 -10.213 1.00 80.31 312 ALA A N 1
ATOM 2347 C CA . ALA A 1 312 ? 22.343 21.307 -10.330 1.00 80.31 312 ALA A CA 1
ATOM 2348 C C . ALA A 1 312 ? 21.842 22.717 -10.664 1.00 80.31 312 ALA A C 1
ATOM 2350 O O . ALA A 1 312 ? 22.150 23.669 -9.948 1.00 80.31 312 ALA A O 1
ATOM 2351 N N . SER A 1 313 ? 21.060 22.874 -11.732 1.00 80.31 313 SER A N 1
ATOM 2352 C CA . SER A 1 313 ? 20.424 24.160 -12.061 1.00 80.31 313 SER A CA 1
ATOM 2353 C C . SER A 1 313 ? 19.160 24.429 -11.235 1.00 80.31 313 SER A C 1
ATOM 2355 O O . SER A 1 313 ? 18.660 25.548 -11.224 1.00 80.31 313 SER A O 1
ATOM 2357 N N . GLY A 1 314 ? 18.628 23.432 -10.538 1.00 82.31 314 GLY A N 1
ATOM 2358 C CA . GLY A 1 314 ? 17.465 23.514 -9.660 1.00 82.31 314 GLY A CA 1
ATOM 2359 C C . GLY A 1 314 ? 17.840 23.277 -8.199 1.00 82.31 314 GLY A C 1
ATOM 2360 O O . GLY A 1 314 ? 18.782 23.881 -7.671 1.00 82.31 314 GLY A O 1
ATOM 2361 N N . ASN A 1 315 ? 17.066 22.430 -7.522 1.00 75.75 315 ASN A N 1
ATOM 2362 C CA . ASN A 1 315 ? 17.227 22.157 -6.101 1.00 75.75 315 ASN A CA 1
ATOM 2363 C C . ASN A 1 315 ? 18.118 20.932 -5.865 1.00 75.75 315 ASN A C 1
ATOM 2365 O O . ASN A 1 315 ? 17.929 19.877 -6.468 1.00 75.75 315 ASN A O 1
ATOM 2369 N N . ILE A 1 316 ? 19.035 21.042 -4.908 1.00 82.50 316 ILE A N 1
ATOM 2370 C CA . ILE A 1 316 ? 19.765 19.913 -4.333 1.00 82.50 316 ILE A CA 1
ATOM 2371 C C . ILE A 1 316 ? 19.135 19.572 -2.985 1.00 82.50 316 ILE A C 1
ATOM 2373 O O . ILE A 1 316 ? 19.183 20.381 -2.064 1.00 82.50 316 ILE A O 1
ATOM 2377 N N . SER A 1 317 ? 18.575 18.375 -2.837 1.00 83.25 317 SER A N 1
ATOM 2378 C CA . SER A 1 317 ? 18.144 17.830 -1.550 1.00 83.25 317 SER A CA 1
ATOM 2379 C C . SER A 1 317 ? 18.970 16.594 -1.227 1.00 83.25 317 SER A C 1
ATOM 2381 O O . SER A 1 317 ? 18.954 15.619 -1.970 1.00 83.25 317 SER A O 1
ATOM 2383 N N . MET A 1 318 ? 19.724 16.626 -0.131 1.00 81.12 318 MET A N 1
ATOM 2384 C CA . MET A 1 318 ? 20.535 15.484 0.294 1.00 81.12 318 MET A CA 1
ATOM 2385 C C . MET A 1 318 ? 20.193 15.138 1.734 1.00 81.12 318 MET A C 1
ATOM 2387 O O . MET A 1 318 ? 20.361 15.962 2.632 1.00 81.12 318 MET A O 1
ATOM 2391 N N . LYS A 1 319 ? 19.734 13.909 1.961 1.00 80.94 319 LYS A N 1
ATOM 2392 C CA . LYS A 1 319 ? 19.474 13.345 3.281 1.00 80.94 319 LYS A CA 1
ATOM 2393 C C . LYS A 1 319 ? 20.386 12.145 3.492 1.00 80.94 319 LYS A C 1
ATOM 2395 O O . LYS A 1 319 ? 20.173 11.111 2.876 1.00 80.94 319 LYS A O 1
ATOM 2400 N N . SER A 1 320 ? 21.399 12.287 4.336 1.00 76.19 320 SER A N 1
ATOM 2401 C CA . SER A 1 320 ? 22.386 11.237 4.635 1.00 76.19 320 SER A CA 1
ATOM 2402 C C . SER A 1 320 ? 22.997 11.502 6.001 1.00 76.19 320 SER A C 1
ATOM 2404 O O . SER A 1 320 ? 23.275 12.662 6.271 1.00 76.19 320 SER A O 1
ATOM 2406 N N . PRO A 1 321 ? 23.282 10.506 6.857 1.00 61.97 321 PRO A N 1
ATOM 2407 C CA . PRO A 1 321 ? 23.981 10.753 8.118 1.00 61.97 321 PRO A CA 1
ATOM 2408 C C . PRO A 1 321 ? 25.345 11.431 7.952 1.00 61.97 321 PRO A C 1
ATOM 2410 O O . PRO A 1 321 ? 25.724 12.213 8.824 1.00 61.97 321 PRO A O 1
ATOM 2413 N N . VAL A 1 322 ? 26.060 11.137 6.859 1.00 71.19 322 VAL A N 1
ATOM 2414 C CA . VAL A 1 322 ? 27.373 11.714 6.541 1.00 71.19 322 VAL A CA 1
ATOM 2415 C C . VAL A 1 322 ? 27.426 12.147 5.077 1.00 71.19 322 VAL A C 1
ATOM 2417 O O . VAL A 1 322 ? 27.089 11.377 4.172 1.00 71.19 322 VAL A O 1
ATOM 2420 N N . ILE A 1 323 ? 27.897 13.371 4.833 1.00 74.56 323 ILE A N 1
ATOM 2421 C CA . ILE A 1 323 ? 28.183 13.885 3.489 1.00 74.56 323 ILE A CA 1
ATOM 2422 C C . ILE A 1 323 ? 29.664 14.271 3.420 1.00 74.56 323 ILE A C 1
ATOM 2424 O O . ILE A 1 323 ? 30.120 15.133 4.174 1.00 74.56 323 ILE A O 1
ATOM 2428 N N . SER A 1 324 ? 30.402 13.629 2.514 1.00 75.75 324 SER A N 1
ATOM 2429 C CA . SER A 1 324 ? 31.809 13.897 2.219 1.00 75.75 324 SER A CA 1
ATOM 2430 C C . SER A 1 324 ? 31.959 14.250 0.740 1.00 75.75 324 SER A C 1
ATOM 2432 O O . SER A 1 324 ? 31.842 13.393 -0.136 1.00 75.75 324 SER A O 1
ATOM 2434 N N . LEU A 1 325 ? 32.186 15.532 0.459 1.00 75.50 325 LEU A N 1
ATOM 2435 C CA . LEU A 1 325 ? 32.430 16.031 -0.895 1.00 75.50 325 LEU A CA 1
ATOM 2436 C C . LEU A 1 325 ? 33.906 16.432 -0.998 1.00 75.50 325 LEU A C 1
ATOM 2438 O O . LEU A 1 325 ? 34.391 17.173 -0.140 1.00 75.50 325 LEU A O 1
ATOM 2442 N N . ASN A 1 326 ? 34.609 15.954 -2.022 1.00 69.75 326 ASN A N 1
ATOM 2443 C CA . ASN A 1 326 ? 36.027 16.247 -2.289 1.00 69.75 326 ASN A CA 1
ATOM 2444 C C . ASN A 1 326 ? 36.212 17.053 -3.589 1.00 69.75 326 ASN A C 1
ATOM 2446 O O . ASN A 1 326 ? 37.276 17.042 -4.196 1.00 69.75 326 ASN A O 1
ATOM 2450 N N . SER A 1 327 ? 35.143 17.683 -4.069 1.00 74.62 327 SER A N 1
ATOM 2451 C CA . SER A 1 327 ? 35.022 18.200 -5.431 1.00 74.62 327 SER A CA 1
ATOM 2452 C C . SER A 1 327 ? 34.045 19.380 -5.487 1.00 74.62 327 SER A C 1
ATOM 2454 O O . SER A 1 327 ? 33.455 19.771 -4.476 1.00 74.62 327 SER A O 1
ATOM 2456 N N . ARG A 1 328 ? 33.896 19.987 -6.672 1.00 76.56 328 ARG A N 1
ATOM 2457 C CA . ARG A 1 328 ? 33.055 21.172 -6.901 1.00 76.56 328 ARG A CA 1
ATOM 2458 C C . ARG A 1 328 ? 31.554 20.861 -6.819 1.00 76.56 328 ARG A C 1
ATOM 2460 O O . ARG A 1 328 ? 31.077 19.901 -7.423 1.00 76.56 328 ARG A O 1
ATOM 2467 N N . LEU A 1 329 ? 30.817 21.736 -6.130 1.00 80.00 329 LEU A N 1
ATOM 2468 C CA . LEU A 1 329 ? 29.356 21.714 -6.028 1.00 80.00 329 LEU A CA 1
ATOM 2469 C C . LEU A 1 329 ? 28.780 23.062 -6.494 1.00 80.00 329 LEU A C 1
ATOM 2471 O O . LEU A 1 329 ? 29.146 24.116 -5.969 1.00 80.00 329 LEU A O 1
ATOM 2475 N N . THR A 1 330 ? 27.874 23.049 -7.470 1.00 77.25 330 THR A N 1
ATOM 2476 C CA . THR A 1 330 ? 27.160 24.246 -7.947 1.00 77.25 330 THR A CA 1
ATOM 2477 C C . THR A 1 330 ? 25.653 24.009 -7.899 1.00 77.25 330 THR A C 1
ATOM 2479 O O . THR A 1 330 ? 25.186 22.966 -8.350 1.00 77.25 330 THR A O 1
ATOM 2482 N N . TYR A 1 331 ? 24.900 24.948 -7.318 1.00 79.56 331 TYR A N 1
ATOM 2483 C CA . TYR A 1 331 ? 23.454 24.813 -7.089 1.00 79.56 331 TYR A CA 1
ATOM 2484 C C . TYR A 1 331 ? 22.721 26.153 -7.129 1.00 79.56 331 TYR A C 1
ATOM 2486 O O . TYR A 1 331 ? 23.311 27.188 -6.829 1.00 79.56 331 TYR A O 1
ATOM 2494 N N . ASN A 1 332 ? 21.412 26.133 -7.391 1.00 69.06 332 ASN A N 1
ATOM 2495 C CA . ASN A 1 332 ? 20.555 27.292 -7.128 1.00 69.06 332 ASN A CA 1
ATOM 2496 C C . ASN A 1 332 ? 20.065 27.282 -5.674 1.00 69.06 332 ASN A C 1
ATOM 2498 O O . ASN A 1 332 ? 20.416 28.170 -4.893 1.00 69.06 332 ASN A O 1
ATOM 2502 N N . ASN A 1 333 ? 19.352 26.229 -5.272 1.00 66.75 333 ASN A N 1
ATOM 2503 C CA . ASN A 1 333 ? 18.920 26.040 -3.886 1.00 66.75 333 ASN A CA 1
ATOM 2504 C C . ASN A 1 333 ? 19.437 24.707 -3.352 1.00 66.75 333 ASN A C 1
ATOM 2506 O O . ASN A 1 333 ? 19.363 23.694 -4.043 1.00 66.75 333 ASN A O 1
ATOM 2510 N N . MET A 1 334 ? 19.914 24.680 -2.112 1.00 82.38 334 MET A N 1
ATOM 2511 C CA . MET A 1 334 ? 20.403 23.455 -1.484 1.00 82.38 334 MET A CA 1
ATOM 2512 C C . MET A 1 334 ? 19.774 23.242 -0.107 1.00 82.38 334 MET A C 1
ATOM 2514 O O . MET A 1 334 ? 19.786 24.139 0.730 1.00 82.38 334 MET A O 1
ATOM 2518 N N . LEU A 1 335 ? 19.271 22.035 0.138 1.00 78.25 335 LEU A N 1
ATOM 2519 C CA . LEU A 1 335 ? 18.783 21.548 1.422 1.00 78.25 335 LEU A CA 1
ATOM 2520 C C . LEU A 1 335 ? 19.588 20.308 1.828 1.00 78.25 335 LEU A C 1
ATOM 2522 O O . LEU A 1 335 ? 19.415 19.224 1.268 1.00 78.25 335 LEU A O 1
ATOM 2526 N N . LEU A 1 336 ? 20.454 20.459 2.828 1.00 78.81 336 LEU A N 1
ATOM 2527 C CA . LEU A 1 336 ? 21.242 19.372 3.403 1.00 78.81 336 LEU A CA 1
ATOM 2528 C C . LEU A 1 336 ? 20.643 18.950 4.743 1.00 78.81 336 LEU A C 1
ATOM 2530 O O . LEU A 1 336 ? 20.645 19.712 5.712 1.00 78.81 336 LEU A O 1
ATOM 2534 N N . ASN A 1 337 ? 20.173 17.710 4.809 1.00 75.06 337 ASN A N 1
ATOM 2535 C CA . ASN A 1 337 ? 19.715 17.077 6.034 1.00 75.06 337 ASN A CA 1
ATOM 2536 C C . ASN A 1 337 ? 20.676 15.949 6.423 1.00 75.06 337 ASN A C 1
ATOM 2538 O O . ASN A 1 337 ? 20.477 14.787 6.064 1.00 75.06 337 ASN A O 1
ATOM 2542 N N . SER A 1 338 ? 21.754 16.318 7.112 1.00 69.69 338 SER A N 1
ATOM 2543 C CA . SER A 1 338 ? 22.781 15.385 7.576 1.00 69.69 338 SER A CA 1
ATOM 2544 C C . SER A 1 338 ? 22.943 15.428 9.089 1.00 69.69 338 SER A C 1
ATOM 2546 O O . SER A 1 338 ? 22.378 16.302 9.731 1.00 69.69 338 SER A O 1
ATOM 2548 N N . ASN A 1 339 ? 23.679 14.479 9.673 1.00 67.81 339 ASN A N 1
ATOM 2549 C CA . ASN A 1 339 ? 24.180 14.589 11.047 1.00 67.81 339 ASN A CA 1
ATOM 2550 C C . ASN A 1 339 ? 25.605 15.165 11.071 1.00 67.81 339 ASN A C 1
ATOM 2552 O O . ASN A 1 339 ? 25.984 15.829 12.037 1.00 67.81 339 ASN A O 1
ATOM 2556 N N . SER A 1 340 ? 26.389 14.939 10.013 1.00 59.78 340 SER A N 1
ATOM 2557 C CA . SER A 1 340 ? 27.733 15.491 9.850 1.00 59.78 340 SER A CA 1
ATOM 2558 C C . SER A 1 340 ? 28.065 15.789 8.383 1.00 59.78 340 SER A C 1
ATOM 2560 O O . SER A 1 340 ? 27.769 15.027 7.460 1.00 59.78 340 SER A O 1
ATOM 2562 N N . ILE A 1 341 ? 28.695 16.939 8.157 1.00 69.38 341 ILE A N 1
ATOM 2563 C CA . ILE A 1 341 ? 29.273 17.304 6.863 1.00 69.38 341 ILE A CA 1
ATOM 2564 C C . ILE A 1 341 ? 30.768 17.468 7.103 1.00 69.38 341 ILE A C 1
ATOM 2566 O O . ILE A 1 341 ? 31.182 18.329 7.885 1.00 69.38 341 ILE A O 1
ATOM 2570 N N . THR A 1 342 ? 31.570 16.603 6.485 1.00 64.19 342 THR A N 1
ATOM 2571 C CA . THR A 1 342 ? 33.029 16.600 6.636 1.00 64.19 342 THR A CA 1
ATOM 2572 C C . THR A 1 342 ? 33.680 17.080 5.352 1.00 64.19 342 THR A C 1
ATOM 2574 O O . THR A 1 342 ? 33.455 16.515 4.283 1.00 64.19 342 THR A O 1
ATOM 2577 N N . LYS A 1 343 ? 34.509 18.119 5.466 1.00 65.50 343 LYS A N 1
ATOM 2578 C CA . LYS A 1 343 ? 35.287 18.685 4.364 1.00 65.50 343 LYS A CA 1
ATOM 2579 C C . LYS A 1 343 ? 36.712 18.146 4.426 1.00 65.50 343 LYS A C 1
ATOM 2581 O O . LYS A 1 343 ? 37.412 18.420 5.395 1.00 65.50 343 LYS A O 1
ATOM 2586 N N . SER A 1 344 ? 37.148 17.421 3.395 1.00 50.91 344 SER A N 1
ATOM 2587 C CA . SER A 1 344 ? 38.563 17.042 3.260 1.00 50.91 344 SER A CA 1
ATOM 2588 C C . SER A 1 344 ? 39.312 17.942 2.263 1.00 50.91 344 SER A C 1
ATOM 2590 O O . SER A 1 344 ? 40.489 18.224 2.458 1.00 50.91 344 SER A O 1
ATOM 2592 N N . SER A 1 345 ? 38.627 18.447 1.225 1.00 46.62 345 SER A N 1
ATOM 2593 C CA . SER A 1 345 ? 39.225 19.257 0.149 1.00 46.62 345 SER A CA 1
ATOM 2594 C C . SER A 1 345 ? 38.129 19.842 -0.761 1.00 46.62 345 SER A C 1
ATOM 2596 O O . SER A 1 345 ? 37.658 19.178 -1.672 1.00 46.62 345 SER A O 1
ATOM 2598 N N . TRP A 1 346 ? 37.636 21.062 -0.504 1.00 56.62 346 TRP A N 1
ATOM 2599 C CA . TRP A 1 346 ? 36.701 21.715 -1.446 1.00 56.62 346 TRP A CA 1
ATOM 2600 C C . TRP A 1 346 ? 37.478 22.705 -2.300 1.00 56.62 346 TRP A C 1
ATOM 2602 O O . TRP A 1 346 ? 38.113 23.597 -1.740 1.00 56.62 346 TRP A O 1
ATOM 2612 N N . GLU A 1 347 ? 37.386 22.567 -3.621 1.00 53.59 347 GLU A N 1
ATOM 2613 C CA . GLU A 1 347 ? 37.960 23.530 -4.565 1.00 53.59 347 GLU A CA 1
ATOM 2614 C C . GLU A 1 347 ? 37.077 24.778 -4.718 1.00 53.59 347 GLU A C 1
ATOM 2616 O O . GLU A 1 347 ? 37.596 25.887 -4.768 1.00 53.59 347 GLU A O 1
ATOM 2621 N N . SER A 1 348 ? 35.743 24.629 -4.768 1.00 60.03 348 SER A N 1
ATOM 2622 C CA . SER A 1 348 ? 34.792 25.755 -4.803 1.00 60.03 348 SER A CA 1
ATOM 2623 C C . SER A 1 348 ? 33.338 25.315 -4.578 1.00 60.03 348 SER A C 1
ATOM 2625 O O . SER A 1 348 ? 32.944 24.201 -4.930 1.00 60.03 348 SER A O 1
ATOM 2627 N N . VAL A 1 349 ? 32.536 26.216 -4.006 1.00 65.06 349 VAL A N 1
ATOM 2628 C CA . VAL A 1 349 ? 31.074 26.102 -3.872 1.00 65.06 349 VAL A CA 1
ATOM 2629 C C . VAL A 1 349 ? 30.486 27.402 -4.353 1.00 65.06 349 VAL A C 1
ATOM 2631 O O . VAL A 1 349 ? 30.920 28.463 -3.912 1.00 65.06 349 VAL A O 1
ATOM 2634 N N . SER A 1 350 ? 29.490 27.332 -5.219 1.00 67.12 350 SER A N 1
ATOM 2635 C CA . SER A 1 350 ? 28.808 28.523 -5.709 1.00 67.12 350 SER A CA 1
ATOM 2636 C C . SER A 1 350 ? 27.320 28.240 -5.828 1.00 67.12 350 SER A C 1
ATOM 2638 O O . SER A 1 350 ? 26.937 27.267 -6.479 1.00 67.12 350 SER A O 1
ATOM 2640 N N . GLY A 1 351 ? 26.490 29.080 -5.215 1.00 64.25 351 GLY A N 1
ATOM 2641 C CA . GLY A 1 351 ? 25.040 28.980 -5.328 1.00 64.25 351 GLY A CA 1
ATOM 2642 C C . GLY A 1 351 ? 24.297 30.133 -4.667 1.00 64.25 351 GLY A C 1
ATOM 2643 O O . GLY A 1 351 ? 24.907 30.925 -3.950 1.00 64.25 351 GLY A O 1
ATOM 2644 N N . SER A 1 352 ? 22.992 30.247 -4.936 1.00 61.72 352 SER A N 1
ATOM 2645 C CA . SER A 1 352 ? 22.178 31.373 -4.455 1.00 61.72 352 SER A CA 1
ATOM 2646 C C . SER A 1 352 ? 21.656 31.209 -3.026 1.00 61.72 352 SER A C 1
ATOM 2648 O O . SER A 1 352 ? 21.611 32.198 -2.299 1.00 61.72 352 SER A O 1
ATOM 2650 N N . GLN A 1 353 ? 21.253 30.000 -2.606 1.00 60.94 353 GLN A N 1
ATOM 2651 C CA . GLN A 1 353 ? 20.708 29.751 -1.260 1.00 60.94 353 GLN A CA 1
ATOM 2652 C C . GLN A 1 353 ? 21.047 28.343 -0.747 1.00 60.94 353 GLN A C 1
ATOM 2654 O O . GLN A 1 353 ? 20.874 27.357 -1.464 1.00 60.94 353 GLN A O 1
ATOM 2659 N N . ALA A 1 354 ? 21.481 28.228 0.513 1.00 62.75 354 ALA A N 1
ATOM 2660 C CA . ALA A 1 354 ? 21.796 26.952 1.157 1.00 62.75 354 ALA A CA 1
ATOM 2661 C C . ALA A 1 354 ? 21.217 26.861 2.572 1.00 62.75 354 ALA A C 1
ATOM 2663 O O . ALA A 1 354 ? 21.401 27.758 3.392 1.00 62.75 354 ALA A O 1
ATOM 2664 N N . TYR A 1 355 ? 20.577 25.732 2.868 1.00 62.81 355 TYR A N 1
ATOM 2665 C CA . TYR A 1 355 ? 19.984 25.396 4.155 1.00 62.81 355 TYR A CA 1
ATOM 2666 C C . TYR A 1 355 ? 20.583 24.073 4.640 1.00 62.81 355 TYR A C 1
ATOM 2668 O O . TYR A 1 355 ? 20.531 23.068 3.931 1.00 62.81 355 TYR A O 1
ATOM 2676 N N . ALA A 1 356 ? 21.152 24.049 5.846 1.00 62.19 356 ALA A N 1
ATOM 2677 C CA . ALA A 1 356 ? 21.701 22.839 6.456 1.00 62.19 356 ALA A CA 1
ATOM 2678 C C . ALA A 1 356 ? 21.153 22.660 7.876 1.00 62.19 356 ALA A C 1
ATOM 2680 O O . ALA A 1 356 ? 21.133 23.609 8.657 1.00 62.19 356 ALA A O 1
ATOM 2681 N N . THR A 1 357 ? 20.732 21.443 8.231 1.00 44.97 357 THR A N 1
ATOM 2682 C CA . THR A 1 357 ? 20.189 21.135 9.570 1.00 44.97 357 THR A CA 1
ATOM 2683 C C . THR A 1 357 ? 21.246 20.653 10.575 1.00 44.97 357 THR A C 1
ATOM 2685 O O . THR A 1 357 ? 20.901 20.347 11.716 1.00 44.97 357 THR A O 1
ATOM 2688 N N . SER A 1 358 ? 22.530 20.591 10.190 1.00 53.06 358 SER A N 1
ATOM 2689 C CA . SER A 1 358 ? 23.628 20.055 11.016 1.00 53.06 358 SER A CA 1
ATOM 2690 C C . SER A 1 358 ? 24.896 20.897 11.051 1.00 53.06 358 SER A C 1
ATOM 2692 O O . SER A 1 358 ? 25.123 21.757 10.204 1.00 53.06 358 SER A O 1
ATOM 2694 N N . LYS A 1 359 ? 25.767 20.578 12.021 1.00 45.88 359 LYS A N 1
ATOM 2695 C CA . LYS A 1 359 ? 27.099 21.169 12.191 1.00 45.88 359 LYS A CA 1
ATOM 2696 C C . LYS A 1 359 ? 27.973 20.893 10.961 1.00 45.88 359 LYS A C 1
ATOM 2698 O O . LYS A 1 359 ? 28.226 19.737 10.620 1.00 45.88 359 LYS A O 1
ATOM 2703 N N . ILE A 1 360 ? 28.455 21.957 10.328 1.00 52.22 360 ILE A N 1
ATOM 2704 C CA . ILE A 1 360 ? 29.475 21.889 9.280 1.00 52.22 360 ILE A CA 1
ATOM 2705 C C . ILE A 1 360 ? 30.835 22.020 9.974 1.00 52.22 360 ILE A C 1
ATOM 2707 O O . ILE A 1 360 ? 31.101 23.039 10.609 1.00 52.22 360 ILE A O 1
ATOM 2711 N N . ASN A 1 361 ? 31.676 20.985 9.908 1.00 44.91 361 ASN A N 1
ATOM 2712 C CA . ASN A 1 361 ? 33.035 21.048 10.451 1.00 44.91 361 ASN A CA 1
ATOM 2713 C C . ASN A 1 361 ? 33.989 21.504 9.339 1.00 44.91 361 ASN A C 1
ATOM 2715 O O . ASN A 1 361 ? 34.212 20.778 8.367 1.00 44.91 361 ASN A O 1
ATOM 2719 N N . TYR A 1 362 ? 34.542 22.706 9.487 1.00 49.41 362 TYR A N 1
ATOM 2720 C CA . TYR A 1 362 ? 35.548 23.266 8.586 1.00 49.41 362 TYR A CA 1
ATOM 2721 C C . TYR A 1 362 ? 36.953 23.001 9.145 1.00 49.41 362 TYR A C 1
ATOM 2723 O O . TYR A 1 362 ? 37.193 23.236 10.324 1.00 49.41 362 TYR A O 1
ATOM 2731 N N . GLY A 1 363 ? 37.867 22.504 8.307 1.00 40.81 363 GLY A N 1
ATOM 2732 C CA . GLY A 1 363 ? 39.303 22.463 8.615 1.00 40.81 363 GLY A CA 1
ATOM 2733 C C . GLY A 1 363 ? 39.975 23.835 8.441 1.00 40.81 363 GLY A C 1
ATOM 2734 O O . GLY A 1 363 ? 39.444 24.692 7.735 1.00 40.81 363 GLY A O 1
ATOM 2735 N N . ASP A 1 364 ? 41.143 24.001 9.069 1.00 32.06 364 ASP A N 1
ATOM 2736 C CA . ASP A 1 364 ? 41.876 25.238 9.423 1.00 32.06 364 ASP A CA 1
ATOM 2737 C C . ASP A 1 364 ? 42.276 26.229 8.299 1.00 32.06 364 ASP A C 1
ATOM 2739 O O . ASP A 1 364 ? 43.434 26.646 8.219 1.00 32.06 364 ASP A O 1
ATOM 2743 N N . LYS A 1 365 ? 41.367 26.675 7.421 1.00 34.56 365 LYS A N 1
ATOM 2744 C CA . LYS A 1 365 ? 41.661 27.793 6.498 1.00 34.56 365 LYS A CA 1
ATOM 2745 C C . LYS A 1 365 ? 40.533 28.816 6.389 1.00 34.56 365 LYS A C 1
ATOM 2747 O O . LYS A 1 365 ? 39.381 28.472 6.135 1.00 34.56 365 LYS A O 1
ATOM 2752 N N . ASN A 1 366 ? 40.932 30.082 6.524 1.00 30.89 366 ASN A N 1
ATOM 2753 C CA . ASN A 1 366 ? 40.114 31.282 6.369 1.00 30.89 366 ASN A CA 1
ATOM 2754 C C . ASN A 1 366 ? 39.401 31.297 5.009 1.00 30.89 366 ASN A C 1
ATOM 2756 O O . ASN A 1 366 ? 40.057 31.260 3.968 1.00 30.89 366 ASN A O 1
ATOM 2760 N N . MET A 1 367 ? 38.072 31.412 5.019 1.00 30.77 367 MET A N 1
ATOM 2761 C CA . MET A 1 367 ? 37.302 31.874 3.864 1.00 30.77 367 MET A CA 1
ATOM 2762 C C . MET A 1 367 ? 36.522 33.126 4.254 1.00 30.77 367 MET A C 1
ATOM 2764 O O . MET A 1 367 ? 35.835 33.139 5.275 1.00 30.77 367 MET A O 1
ATOM 2768 N N . ASN A 1 368 ? 36.621 34.150 3.411 1.00 35.78 368 ASN A N 1
ATOM 2769 C CA . ASN A 1 368 ? 35.654 35.235 3.346 1.00 35.78 368 ASN A CA 1
ATOM 2770 C C . ASN A 1 368 ? 34.406 34.717 2.603 1.00 35.78 368 ASN A C 1
ATOM 2772 O O . ASN A 1 368 ? 34.541 33.939 1.664 1.00 35.78 368 ASN A O 1
ATOM 2776 N N . GLU A 1 369 ? 33.224 35.166 3.027 1.00 39.09 369 GLU A N 1
ATOM 2777 C CA . GLU A 1 369 ? 31.932 35.027 2.328 1.00 39.09 369 GLU A CA 1
ATOM 2778 C C . GLU A 1 369 ? 31.282 33.629 2.282 1.00 39.09 369 GLU A C 1
ATOM 2780 O O . GLU A 1 369 ? 31.302 32.924 1.278 1.00 39.09 369 GLU A O 1
ATOM 2785 N N . ILE A 1 370 ? 30.547 33.287 3.346 1.00 33.12 370 ILE A N 1
ATOM 2786 C CA . ILE A 1 370 ? 29.298 32.516 3.221 1.00 33.12 370 ILE A CA 1
ATOM 2787 C C . ILE A 1 370 ? 28.239 33.234 4.063 1.00 33.12 370 ILE A C 1
ATOM 2789 O O . ILE A 1 370 ? 28.201 33.102 5.285 1.00 33.12 370 ILE A O 1
ATOM 2793 N N . GLY A 1 371 ? 27.392 34.031 3.412 1.00 33.97 371 GLY A N 1
ATOM 2794 C CA . GLY A 1 371 ? 26.205 34.603 4.039 1.00 33.97 371 GLY A CA 1
ATOM 2795 C C . GLY A 1 371 ? 25.067 33.585 4.031 1.00 33.97 371 GLY A C 1
ATOM 2796 O O . GLY A 1 371 ? 24.508 33.302 2.976 1.00 33.97 371 GLY A O 1
ATOM 2797 N N . CYS A 1 372 ? 24.694 33.045 5.193 1.00 33.47 372 CYS A N 1
ATOM 2798 C CA . CYS A 1 372 ? 23.390 32.397 5.347 1.00 33.47 372 CYS A CA 1
ATOM 2799 C C . CYS A 1 372 ? 22.309 33.485 5.319 1.00 33.47 372 CYS A C 1
ATOM 2801 O O . CYS A 1 372 ? 22.162 34.239 6.280 1.00 33.47 372 CYS A O 1
ATOM 2803 N N . ILE A 1 373 ? 21.566 33.581 4.217 1.00 33.28 373 ILE A N 1
ATOM 2804 C CA . ILE A 1 373 ? 20.436 34.503 4.067 1.00 33.28 373 ILE A CA 1
ATOM 2805 C C . ILE A 1 373 ? 19.146 33.699 4.250 1.00 33.28 373 ILE A C 1
ATOM 2807 O O . ILE A 1 373 ? 18.849 32.812 3.455 1.00 33.28 373 ILE A O 1
ATOM 2811 N N . VAL A 1 374 ? 18.367 34.023 5.285 1.00 33.28 374 VAL A N 1
ATOM 2812 C CA . VAL A 1 374 ? 16.967 33.590 5.408 1.00 33.28 374 VAL A CA 1
ATOM 2813 C C . VAL A 1 374 ? 16.102 34.717 4.842 1.00 33.28 374 VAL A C 1
ATOM 2815 O O . VAL A 1 374 ? 16.090 35.821 5.387 1.00 33.28 374 VAL A O 1
ATOM 2818 N N . ALA A 1 375 ? 15.432 34.466 3.716 1.00 29.53 375 ALA A N 1
ATOM 2819 C CA . ALA A 1 375 ? 14.561 35.443 3.062 1.00 29.53 375 ALA A CA 1
ATOM 2820 C C . ALA A 1 375 ? 13.275 35.716 3.885 1.00 29.53 375 ALA A C 1
ATOM 2822 O O . ALA A 1 375 ? 12.824 34.837 4.625 1.00 29.53 375 ALA A O 1
ATOM 2823 N N . PRO A 1 376 ? 12.668 36.915 3.774 1.00 28.44 376 PRO A N 1
ATOM 2824 C CA . PRO A 1 376 ? 11.422 37.254 4.466 1.00 28.44 376 PRO A CA 1
ATOM 2825 C C . PRO A 1 376 ? 10.225 36.420 3.975 1.00 28.44 376 PRO A C 1
ATOM 2827 O O . PRO A 1 376 ? 10.108 36.116 2.789 1.00 28.44 376 PRO A O 1
ATOM 2830 N N . LEU A 1 377 ? 9.320 36.084 4.901 1.00 32.19 377 LEU A N 1
ATOM 2831 C CA . LEU A 1 377 ? 8.041 35.421 4.616 1.00 32.19 377 LEU A CA 1
ATOM 2832 C C . LEU A 1 377 ? 7.117 36.334 3.776 1.00 32.19 377 LEU A C 1
ATOM 2834 O O . LEU A 1 377 ? 7.124 37.551 3.987 1.00 32.19 377 LEU A O 1
ATOM 2838 N N . PRO A 1 378 ? 6.304 35.782 2.853 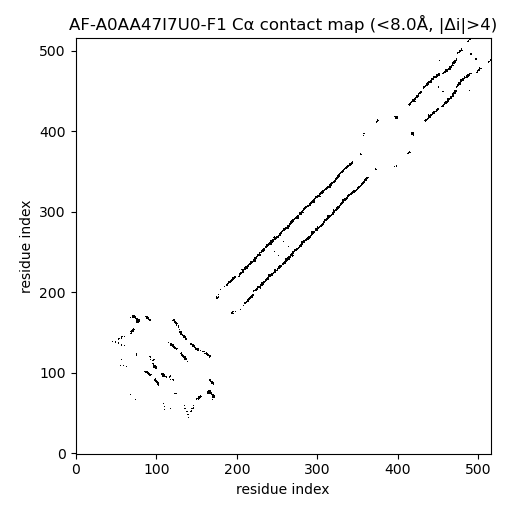1.00 29.16 378 PRO A N 1
ATOM 2839 C CA . PRO A 1 378 ? 5.314 36.554 2.105 1.00 29.16 378 PRO A CA 1
ATOM 2840 C C . PRO A 1 378 ? 4.226 37.121 3.030 1.00 29.16 378 PRO A C 1
ATOM 2842 O O . PRO A 1 378 ? 3.850 36.512 4.028 1.00 29.16 378 PRO A O 1
ATOM 2845 N N . SER A 1 379 ? 3.711 38.299 2.676 1.00 28.30 379 SER A N 1
ATOM 2846 C CA . SER A 1 379 ? 2.917 39.184 3.538 1.00 28.30 379 SER A CA 1
ATOM 2847 C C . SER A 1 379 ? 1.512 38.703 3.925 1.00 28.30 379 SER A C 1
ATOM 2849 O O . SER A 1 379 ? 0.853 39.404 4.682 1.00 28.30 379 SER A O 1
ATOM 2851 N N . ASN A 1 380 ? 1.050 37.540 3.456 1.00 30.67 380 ASN A N 1
ATOM 2852 C CA . ASN A 1 380 ? -0.320 37.071 3.679 1.00 30.67 380 ASN A CA 1
ATOM 2853 C C . ASN A 1 380 ? -0.328 35.595 4.110 1.00 30.67 380 ASN A C 1
ATOM 2855 O O . ASN A 1 380 ? -0.337 34.702 3.263 1.00 30.67 380 ASN A O 1
ATOM 2859 N N . ILE A 1 381 ? -0.340 35.340 5.420 1.00 26.16 381 ILE A N 1
ATOM 2860 C CA . ILE A 1 381 ? -0.755 34.054 5.994 1.00 26.16 381 ILE A CA 1
ATOM 2861 C C . ILE A 1 381 ? -1.757 34.354 7.109 1.00 26.16 381 ILE A C 1
ATOM 2863 O O . ILE A 1 381 ? -1.389 34.908 8.144 1.00 26.16 381 ILE A O 1
ATOM 2867 N N . ASP A 1 382 ? -3.010 33.962 6.882 1.00 25.14 382 ASP A N 1
ATOM 2868 C CA . ASP A 1 382 ? -4.029 33.860 7.922 1.00 25.14 382 ASP A CA 1
ATOM 2869 C C . ASP A 1 382 ? -3.713 32.644 8.802 1.00 25.14 382 ASP A C 1
ATOM 2871 O O . ASP A 1 382 ? -3.599 31.512 8.325 1.00 25.14 382 ASP A O 1
ATOM 2875 N N . VAL A 1 383 ? -3.533 32.879 10.101 1.00 27.06 383 VAL A N 1
ATOM 2876 C CA . VAL A 1 383 ? -3.222 31.834 11.082 1.00 27.06 383 VAL A CA 1
ATOM 2877 C C . VAL A 1 383 ? -4.520 31.141 11.497 1.00 27.06 383 VAL A C 1
ATOM 2879 O O . VAL A 1 383 ? -5.285 31.673 12.299 1.00 27.06 383 VAL A O 1
ATOM 2882 N N . TYR A 1 384 ? -4.759 29.934 10.981 1.00 22.11 384 TYR A N 1
ATOM 2883 C CA . TYR A 1 384 ? -5.741 29.015 11.558 1.00 22.11 384 TYR A CA 1
ATOM 2884 C C . TYR A 1 384 ? -5.120 28.258 12.739 1.00 22.11 384 TYR A C 1
ATOM 2886 O O . TYR A 1 384 ? -4.042 27.674 12.631 1.00 22.11 384 TYR A O 1
ATOM 2894 N N . ASN A 1 385 ? -5.826 28.279 13.871 1.00 30.91 385 ASN A N 1
ATOM 2895 C CA . ASN A 1 385 ? -5.562 27.435 15.031 1.00 30.91 385 ASN A CA 1
ATOM 2896 C C . ASN A 1 385 ? -5.868 25.979 14.672 1.00 30.91 385 ASN A C 1
ATOM 2898 O O . ASN A 1 385 ? -7.039 25.642 14.531 1.00 30.91 385 ASN A O 1
ATOM 2902 N N . ASP A 1 386 ? -4.851 25.121 14.612 1.00 24.11 386 ASP A N 1
ATOM 2903 C CA . ASP A 1 386 ? -5.037 23.718 14.966 1.00 24.11 386 ASP A CA 1
ATOM 2904 C C . ASP A 1 386 ? -3.777 23.100 15.591 1.00 24.11 386 ASP A C 1
ATOM 2906 O O . ASP A 1 386 ? -2.639 23.313 15.177 1.00 24.11 386 ASP A O 1
ATOM 2910 N N . VAL A 1 387 ? -4.064 22.383 16.671 1.00 27.06 387 VAL A N 1
ATOM 2911 C CA . VAL A 1 387 ? -3.266 21.559 17.586 1.00 27.06 387 VAL A CA 1
ATOM 2912 C C . VAL A 1 387 ? -1.919 21.047 17.038 1.00 27.06 387 VAL A C 1
ATOM 2914 O O . VAL A 1 387 ? -1.865 20.224 16.128 1.00 27.06 387 VAL A O 1
ATOM 2917 N N . PHE A 1 388 ? -0.818 21.449 17.686 1.00 31.34 388 PHE A N 1
ATOM 2918 C CA . PHE A 1 388 ? 0.510 20.861 17.477 1.00 31.34 388 PHE A CA 1
ATOM 2919 C C . PHE A 1 388 ? 0.609 19.467 18.114 1.00 31.34 388 PHE A C 1
ATOM 2921 O O . PHE A 1 388 ? 0.612 19.322 19.338 1.00 31.34 388 PHE A O 1
ATOM 2928 N N . ASP A 1 389 ? 0.746 18.456 17.259 1.00 29.34 389 ASP A N 1
ATOM 2929 C CA . ASP A 1 389 ? 1.196 17.109 17.601 1.00 29.34 389 ASP A CA 1
ATOM 2930 C C . ASP A 1 389 ? 2.702 17.115 17.950 1.00 29.34 389 ASP A C 1
ATOM 2932 O O . ASP A 1 389 ? 3.541 17.677 17.243 1.00 29.34 389 ASP A O 1
ATOM 2936 N N . SER A 1 390 ? 3.049 16.459 19.056 1.00 29.02 390 SER A N 1
ATOM 2937 C CA . SER A 1 390 ? 4.409 16.271 19.582 1.00 29.02 390 SER A CA 1
ATOM 2938 C C . SER A 1 390 ? 5.339 15.389 18.724 1.00 29.02 390 SER A C 1
ATOM 2940 O O . SER A 1 390 ? 6.467 15.120 19.137 1.00 29.02 390 SER A O 1
ATOM 2942 N N . SER A 1 391 ? 4.898 14.937 17.546 1.00 25.50 391 SER A N 1
ATOM 2943 C CA . SER A 1 391 ? 5.621 13.994 16.680 1.00 25.50 391 SER A CA 1
ATOM 2944 C C . SER A 1 391 ? 6.518 14.631 15.597 1.00 25.50 391 SER A C 1
ATOM 2946 O O . SER A 1 391 ? 7.205 13.913 14.867 1.00 25.50 391 SER A O 1
ATOM 2948 N N . LEU A 1 392 ? 6.586 15.966 15.495 1.00 27.92 392 LEU A N 1
ATOM 2949 C CA . LEU A 1 392 ? 7.448 16.647 14.516 1.00 27.92 392 LEU A CA 1
ATOM 2950 C C . LEU A 1 392 ? 8.936 16.683 14.945 1.00 27.92 392 LEU A C 1
ATOM 2952 O O . LEU A 1 392 ? 9.246 16.893 16.123 1.00 27.92 392 LEU A O 1
ATOM 2956 N N . PRO A 1 393 ? 9.892 16.519 14.005 1.00 25.67 393 PRO A N 1
ATOM 2957 C CA . PRO A 1 393 ? 11.319 16.524 14.314 1.00 25.67 393 PRO A CA 1
ATOM 2958 C C . PRO A 1 393 ? 11.766 17.898 14.827 1.00 25.67 393 PRO A C 1
ATOM 2960 O O . PRO A 1 393 ? 11.570 18.922 14.174 1.00 25.67 393 PRO A O 1
ATOM 2963 N N . GLN A 1 394 ? 12.398 17.920 16.005 1.00 27.73 394 GLN A N 1
ATOM 2964 C CA . GLN A 1 394 ? 12.920 19.144 16.609 1.00 27.73 394 GLN A CA 1
ATOM 2965 C C . GLN A 1 394 ? 13.990 19.793 15.720 1.00 27.73 394 GLN A C 1
ATOM 2967 O O . GLN A 1 394 ? 15.100 19.275 15.596 1.00 27.73 394 GLN A O 1
ATOM 2972 N N . ILE A 1 395 ? 13.684 20.969 15.173 1.00 26.09 395 ILE A N 1
ATOM 2973 C CA . ILE A 1 395 ? 14.673 21.871 14.576 1.00 26.09 395 ILE A CA 1
ATOM 2974 C C . ILE A 1 395 ? 15.614 22.327 15.704 1.00 26.09 395 ILE A C 1
ATOM 2976 O O . ILE A 1 395 ? 15.192 22.996 16.650 1.00 26.09 395 ILE A O 1
ATOM 2980 N N . ARG A 1 396 ? 16.889 21.921 15.653 1.00 26.86 396 ARG A N 1
ATOM 2981 C CA . ARG A 1 396 ? 17.936 22.399 16.569 1.00 26.86 396 ARG A CA 1
ATOM 2982 C C . ARG A 1 396 ? 18.611 23.628 15.951 1.00 26.86 396 ARG A C 1
ATOM 2984 O O . ARG A 1 396 ? 19.186 23.487 14.875 1.00 26.86 396 ARG A O 1
ATOM 2991 N N . PRO A 1 397 ? 18.610 24.799 16.607 1.00 32.09 397 PRO A N 1
ATOM 2992 C CA . PRO A 1 397 ? 19.471 25.894 16.188 1.00 32.09 397 PRO A CA 1
ATOM 2993 C C . PRO A 1 397 ? 20.939 25.494 16.334 1.00 32.09 397 PRO A C 1
ATOM 2995 O O . PRO A 1 397 ? 21.336 24.909 17.342 1.00 32.09 397 PRO A O 1
ATOM 2998 N N . VAL A 1 398 ? 21.732 25.816 15.321 1.00 35.41 398 VAL A N 1
ATOM 2999 C CA . VAL A 1 398 ? 23.191 25.772 15.353 1.00 35.41 398 VAL A CA 1
ATOM 3000 C C . VAL A 1 398 ? 23.640 27.198 15.618 1.00 35.41 398 VAL A C 1
ATOM 3002 O O . VAL A 1 398 ? 23.354 28.046 14.790 1.00 35.41 398 VAL A O 1
ATOM 3005 N N . LEU A 1 399 ? 24.287 27.451 16.757 1.00 33.59 399 LEU A N 1
ATOM 3006 C CA . LEU A 1 399 ? 25.379 28.418 16.948 1.00 33.59 399 LEU A CA 1
ATOM 3007 C C . LEU A 1 399 ? 25.827 28.334 18.418 1.00 33.59 399 LEU A C 1
ATOM 3009 O O . LEU A 1 399 ? 25.089 28.703 19.331 1.00 33.59 399 LEU A O 1
ATOM 3013 N N . ASN A 1 400 ? 27.041 27.829 18.648 1.00 31.38 400 ASN A N 1
ATOM 3014 C CA . ASN A 1 400 ? 27.689 27.841 19.955 1.00 31.38 400 ASN A CA 1
ATOM 3015 C C . ASN A 1 400 ? 29.153 28.257 19.762 1.00 31.38 400 ASN A C 1
ATOM 3017 O O . ASN A 1 400 ? 29.942 27.480 19.230 1.00 31.38 400 ASN A O 1
ATOM 3021 N N . SER A 1 401 ? 29.502 29.468 20.186 1.00 35.12 401 SER A N 1
ATOM 3022 C CA . SER A 1 401 ? 30.858 29.833 20.603 1.00 35.12 401 SER A CA 1
ATOM 3023 C C . SER A 1 401 ? 30.787 31.037 21.548 1.00 35.12 401 SER A C 1
ATOM 3025 O O . SER A 1 401 ? 29.831 31.818 21.518 1.00 35.12 401 SER A O 1
ATOM 3027 N N . SER A 1 402 ? 31.772 31.108 22.437 1.00 36.19 402 SER A N 1
ATOM 3028 C CA . SER A 1 402 ? 31.948 32.087 23.511 1.00 36.19 402 SER A CA 1
ATOM 3029 C C . SER A 1 402 ? 32.743 33.326 23.100 1.00 36.19 402 SER A C 1
ATOM 3031 O O . SER A 1 402 ? 32.926 34.199 23.935 1.00 36.19 402 SER A O 1
ATOM 3033 N N . ASP A 1 403 ? 33.178 33.439 21.846 1.00 37.31 403 ASP A N 1
ATOM 3034 C CA . ASP A 1 403 ? 34.101 34.495 21.425 1.00 37.31 403 ASP A CA 1
ATOM 3035 C C . ASP A 1 403 ? 33.690 35.059 20.066 1.00 37.31 403 ASP A C 1
ATOM 3037 O O . ASP A 1 403 ? 34.062 34.517 19.030 1.00 37.31 403 ASP A O 1
ATOM 3041 N N . TYR A 1 404 ? 32.906 36.138 20.071 1.00 40.62 404 TYR A N 1
ATOM 3042 C CA . TYR A 1 404 ? 32.739 37.017 18.911 1.00 40.62 404 TYR A CA 1
ATOM 3043 C C . TYR A 1 404 ? 32.440 38.439 19.388 1.00 40.62 404 TYR A C 1
ATOM 3045 O O . TYR A 1 404 ? 31.339 38.725 19.852 1.00 40.62 404 TYR A O 1
ATOM 3053 N N . SER A 1 405 ? 33.429 39.325 19.267 1.00 31.95 405 SER A N 1
ATOM 3054 C CA . SER A 1 405 ? 33.299 40.753 19.571 1.00 31.95 405 SER A CA 1
ATOM 3055 C C . SER A 1 405 ? 32.992 41.626 18.349 1.00 31.95 405 SER A C 1
ATOM 3057 O O . SER A 1 405 ? 32.758 42.811 18.530 1.00 31.95 405 SER A O 1
ATOM 3059 N N . GLU A 1 406 ? 32.942 41.100 17.118 1.00 37.34 406 GLU A N 1
ATOM 3060 C CA . GLU A 1 406 ? 32.673 41.931 15.931 1.00 37.34 406 GLU A CA 1
ATOM 3061 C C . GLU A 1 406 ? 31.870 41.184 14.851 1.00 37.34 406 GLU A C 1
ATOM 3063 O O . GLU A 1 406 ? 32.405 40.386 14.085 1.00 37.34 406 GLU A O 1
ATOM 3068 N N . ILE A 1 407 ? 30.569 41.479 14.756 1.00 41.19 407 ILE A N 1
ATOM 3069 C CA . ILE A 1 407 ? 29.735 41.219 13.570 1.00 41.19 407 ILE A CA 1
ATOM 3070 C C . ILE A 1 407 ? 29.147 42.571 13.151 1.00 41.19 407 ILE A C 1
ATOM 3072 O O . ILE A 1 407 ? 28.040 42.928 13.537 1.00 41.19 407 ILE A O 1
ATOM 3076 N N . ASN A 1 408 ? 29.915 43.356 12.390 1.00 34.69 408 ASN A N 1
ATOM 3077 C CA . ASN A 1 408 ? 29.540 44.726 12.009 1.00 34.69 408 ASN A CA 1
ATOM 3078 C C . ASN A 1 408 ? 28.847 44.850 10.632 1.00 34.69 408 ASN A C 1
ATOM 3080 O O . ASN A 1 408 ? 28.579 45.971 10.207 1.00 34.69 408 ASN A O 1
ATOM 3084 N N . SER A 1 409 ? 28.533 43.762 9.907 1.00 37.97 409 SER A N 1
ATOM 3085 C CA . SER A 1 409 ? 28.091 43.904 8.499 1.00 37.97 409 SER A CA 1
ATOM 3086 C C . SER A 1 409 ? 27.041 42.924 7.949 1.00 37.97 409 SER A C 1
ATOM 3088 O O . SER A 1 409 ? 26.888 42.827 6.732 1.00 37.97 409 SER A O 1
ATOM 3090 N N . VAL A 1 410 ? 26.238 42.242 8.775 1.00 44.16 410 VAL A N 1
ATOM 3091 C CA . VAL A 1 410 ? 25.113 41.435 8.247 1.00 44.16 410 VAL A CA 1
ATOM 3092 C C . VAL A 1 410 ? 23.882 42.324 8.040 1.00 44.16 410 VAL A C 1
ATOM 3094 O O . VAL A 1 410 ? 22.952 42.314 8.830 1.00 44.16 410 VAL A O 1
ATOM 3097 N N . ALA A 1 411 ? 23.872 43.135 6.982 1.00 43.19 411 ALA A N 1
ATOM 3098 C CA . ALA A 1 411 ? 22.848 44.169 6.788 1.00 43.19 411 ALA A CA 1
ATOM 3099 C C . ALA A 1 411 ? 21.421 43.660 6.461 1.00 43.19 411 ALA A C 1
ATOM 3101 O O . ALA A 1 411 ? 20.506 44.473 6.440 1.00 43.19 411 ALA A O 1
ATOM 3102 N N . ASN A 1 412 ? 21.195 42.356 6.220 1.00 52.75 412 ASN A N 1
ATOM 3103 C CA . ASN A 1 412 ? 19.941 41.871 5.606 1.00 52.75 412 ASN A CA 1
ATOM 3104 C C . ASN A 1 412 ? 19.303 40.610 6.236 1.00 52.75 412 ASN A C 1
ATOM 3106 O O . ASN A 1 412 ? 18.361 40.060 5.665 1.00 52.75 412 ASN A O 1
ATOM 3110 N N . ALA A 1 413 ? 19.790 40.104 7.374 1.00 55.81 413 ALA A N 1
ATOM 3111 C CA . ALA A 1 413 ? 19.186 38.920 7.997 1.00 55.81 413 ALA A CA 1
ATOM 3112 C C . ALA A 1 413 ? 17.979 39.306 8.871 1.00 55.81 413 ALA A C 1
ATOM 3114 O O . ALA A 1 413 ? 18.138 39.866 9.949 1.00 55.81 413 ALA A O 1
ATOM 3115 N N . ASN A 1 414 ? 16.768 38.958 8.431 1.00 79.25 414 ASN A N 1
ATOM 3116 C CA . ASN A 1 414 ? 15.530 39.237 9.172 1.00 79.25 414 ASN A CA 1
ATOM 3117 C C . ASN A 1 414 ? 15.182 38.156 10.211 1.00 79.25 414 ASN A C 1
ATOM 3119 O O . ASN A 1 414 ? 14.137 38.253 10.849 1.00 79.25 414 ASN A O 1
ATOM 3123 N N . MET A 1 415 ? 16.004 37.111 10.380 1.00 88.75 415 MET A N 1
ATOM 3124 C CA . MET A 1 415 ? 15.720 36.002 11.297 1.00 88.75 415 MET A CA 1
ATOM 3125 C C . MET A 1 415 ? 16.979 35.501 12.021 1.00 88.75 415 MET A C 1
ATOM 3127 O O . MET A 1 415 ? 17.989 35.218 11.382 1.00 88.75 415 MET A O 1
ATOM 3131 N N . LEU A 1 416 ? 16.904 35.360 13.348 1.00 88.44 416 LEU A N 1
ATOM 3132 C CA . LEU A 1 416 ? 17.982 34.907 14.231 1.00 88.44 416 LEU A CA 1
ATOM 3133 C C . LEU A 1 416 ? 17.534 33.685 15.044 1.00 88.44 416 LEU A C 1
ATOM 3135 O O . LEU A 1 416 ? 16.452 33.699 15.628 1.00 88.44 416 LEU A O 1
ATOM 3139 N N . PHE A 1 417 ? 18.379 32.652 15.127 1.00 87.88 417 PHE A N 1
ATOM 3140 C CA . PHE A 1 417 ? 18.103 31.430 15.890 1.00 87.88 417 PHE A CA 1
ATOM 3141 C C . PHE A 1 417 ? 19.169 31.169 16.960 1.00 87.88 417 PHE A C 1
ATOM 3143 O O . PHE A 1 417 ? 20.362 31.158 16.663 1.00 87.88 417 PHE A O 1
ATOM 3150 N N . PHE A 1 418 ? 18.741 30.868 18.187 1.00 89.81 418 PHE A N 1
ATOM 3151 C CA . PHE A 1 418 ? 19.627 30.604 19.322 1.00 89.81 418 PHE A CA 1
ATOM 3152 C C . PHE A 1 418 ? 19.274 29.293 20.036 1.00 89.81 418 PHE A C 1
ATOM 3154 O O . PHE A 1 418 ? 18.125 29.063 20.413 1.00 89.81 418 PHE A O 1
ATOM 3161 N N . SER A 1 419 ? 20.270 28.428 20.256 1.00 81.69 419 SER A N 1
ATOM 3162 C CA . SER A 1 419 ? 20.149 27.203 21.059 1.00 81.69 419 SER A CA 1
ATOM 3163 C C . SER A 1 419 ? 20.763 27.415 22.445 1.00 81.69 419 SER A C 1
ATOM 3165 O O . SER A 1 419 ? 21.937 27.116 22.653 1.00 81.69 419 SER A O 1
ATOM 3167 N N . GLY A 1 420 ? 19.994 27.949 23.388 1.00 90.25 420 GLY A N 1
ATOM 3168 C CA . GLY A 1 420 ? 20.428 28.195 24.766 1.00 90.25 420 GLY A CA 1
ATOM 3169 C C . GLY A 1 420 ? 20.208 29.637 25.206 1.00 90.25 420 GLY A C 1
ATOM 3170 O O . GLY A 1 420 ? 19.615 30.430 24.479 1.00 90.25 420 GLY A O 1
ATOM 3171 N N . ASN A 1 421 ? 20.692 29.965 26.404 1.00 91.31 421 ASN A N 1
ATOM 3172 C CA . ASN A 1 421 ? 20.574 31.312 26.953 1.00 91.31 421 ASN A CA 1
ATOM 3173 C C . ASN A 1 421 ? 21.439 32.294 26.152 1.00 91.31 421 ASN A C 1
ATOM 3175 O O . ASN A 1 421 ? 22.605 31.995 25.870 1.00 91.31 421 ASN A O 1
ATOM 3179 N N . LYS A 1 422 ? 20.889 33.459 25.798 1.00 93.31 422 LYS A N 1
ATOM 3180 C CA . LYS A 1 422 ? 21.604 34.487 25.035 1.00 93.31 422 LYS A CA 1
ATOM 3181 C C . LYS A 1 422 ? 21.326 35.897 25.518 1.00 93.31 422 LYS A C 1
ATOM 3183 O O . LYS A 1 422 ? 20.185 36.256 25.770 1.00 93.31 422 LYS A O 1
ATOM 3188 N N . THR A 1 423 ? 22.390 36.692 25.552 1.00 90.75 423 THR A N 1
ATOM 3189 C CA . THR A 1 423 ? 22.336 38.143 25.717 1.00 90.75 423 THR A CA 1
ATOM 3190 C C . THR A 1 423 ? 22.695 38.786 24.383 1.00 90.75 423 THR A C 1
ATOM 3192 O O . THR A 1 423 ? 23.725 38.443 23.804 1.00 90.75 423 THR A O 1
ATOM 3195 N N . LEU A 1 424 ? 21.838 39.673 23.884 1.00 89.12 424 LEU A N 1
ATOM 3196 C CA . LEU A 1 424 ? 22.077 40.482 22.694 1.00 89.12 424 LEU A CA 1
ATOM 3197 C C . LEU A 1 424 ? 22.339 41.920 23.137 1.00 89.12 424 LEU A C 1
ATOM 3199 O O . LEU A 1 424 ? 21.426 42.590 23.616 1.00 89.12 424 LEU A O 1
ATOM 3203 N N . ASP A 1 425 ? 23.576 42.373 22.952 1.00 80.12 425 ASP A N 1
ATOM 3204 C CA . ASP A 1 425 ? 24.027 43.738 23.254 1.00 80.12 425 ASP A CA 1
ATOM 3205 C C . ASP A 1 425 ? 24.283 44.538 21.963 1.00 80.12 425 ASP A C 1
ATOM 3207 O O . ASP A 1 425 ? 25.284 45.227 21.785 1.00 80.12 425 ASP A O 1
ATOM 3211 N N . TRP A 1 426 ? 23.403 44.366 20.977 1.00 71.00 426 TRP A N 1
ATOM 3212 C CA . TRP A 1 426 ? 23.541 45.005 19.670 1.00 71.00 426 TRP A CA 1
ATOM 3213 C C . TRP A 1 426 ? 22.450 46.045 19.455 1.00 71.00 426 TRP A C 1
ATOM 3215 O O . TRP A 1 426 ? 21.273 45.800 19.719 1.00 71.00 426 TRP A O 1
ATOM 3225 N N . SER A 1 427 ? 22.826 47.185 18.874 1.00 68.31 427 SER A N 1
ATOM 3226 C CA . SER A 1 427 ? 21.857 48.168 18.398 1.00 68.31 427 SER A CA 1
ATOM 3227 C C . SER A 1 427 ? 21.239 47.701 17.075 1.00 68.31 427 SER A C 1
ATOM 3229 O O . SER A 1 427 ? 21.878 47.768 16.023 1.00 68.31 427 SER A O 1
ATOM 3231 N N . PHE A 1 428 ? 19.973 47.280 17.080 1.00 68.69 428 PHE A N 1
ATOM 3232 C CA . PHE A 1 428 ? 19.255 46.829 15.873 1.00 68.69 428 PHE A CA 1
ATOM 3233 C C . PHE A 1 428 ? 18.710 47.991 15.024 1.00 68.69 428 PHE A C 1
ATOM 3235 O O . PHE A 1 428 ? 17.659 47.899 14.387 1.00 68.69 428 PHE A O 1
ATOM 3242 N N . ASN A 1 429 ? 19.445 49.103 14.966 1.00 67.19 429 ASN A N 1
ATOM 3243 C CA . ASN A 1 429 ? 18.985 50.338 14.335 1.00 67.19 429 ASN A CA 1
ATOM 3244 C C . ASN A 1 429 ? 18.768 50.225 12.815 1.00 67.19 429 ASN A C 1
ATOM 3246 O O . ASN A 1 429 ? 18.116 51.100 12.249 1.00 67.19 429 ASN A O 1
ATOM 3250 N N . ASN A 1 430 ? 19.215 49.150 12.166 1.00 69.44 430 ASN A N 1
ATOM 3251 C CA . ASN A 1 430 ? 19.096 48.983 10.715 1.00 69.44 430 ASN A CA 1
ATOM 3252 C C . ASN A 1 430 ? 18.039 47.954 10.275 1.00 69.44 430 ASN A C 1
ATOM 3254 O O . ASN A 1 430 ? 17.782 47.840 9.082 1.00 69.44 430 ASN A O 1
ATOM 3258 N N . TYR A 1 431 ? 17.393 47.233 11.197 1.00 74.56 431 TYR A N 1
ATOM 3259 C CA . TYR A 1 431 ? 16.435 46.180 10.838 1.00 74.56 431 TYR A CA 1
ATOM 3260 C C . TYR A 1 431 ? 14.996 46.694 10.866 1.00 74.56 431 TYR A C 1
ATOM 3262 O O . TYR A 1 431 ? 14.567 47.300 11.847 1.00 74.56 431 TYR A O 1
ATOM 3270 N N . THR A 1 432 ? 14.238 46.440 9.798 1.00 75.94 432 THR A N 1
ATOM 3271 C CA . THR A 1 432 ? 12.813 46.799 9.697 1.00 75.94 432 THR A CA 1
ATOM 3272 C C . THR A 1 432 ? 11.890 45.693 10.197 1.00 75.94 432 THR A C 1
ATOM 3274 O O . THR A 1 432 ? 10.889 45.995 10.838 1.00 75.94 432 THR A O 1
ATOM 3277 N N . ASN A 1 433 ? 12.239 44.422 9.980 1.00 79.81 433 ASN A N 1
ATOM 3278 C CA . ASN A 1 433 ? 11.468 43.270 10.447 1.00 79.81 433 ASN A CA 1
ATOM 3279 C C . ASN A 1 433 ? 12.418 42.200 10.996 1.00 79.81 433 ASN A C 1
ATOM 3281 O O . ASN A 1 433 ? 13.158 41.596 10.226 1.00 79.81 433 ASN A O 1
ATOM 3285 N N . LEU A 1 434 ? 12.407 41.969 12.309 1.00 87.56 434 LEU A N 1
ATOM 3286 C CA . LEU A 1 434 ? 13.334 41.046 12.967 1.00 87.56 434 LEU A CA 1
ATOM 3287 C C . LEU A 1 434 ? 12.592 39.893 13.646 1.00 87.56 434 LEU A C 1
ATOM 3289 O O . LEU A 1 434 ? 11.795 40.105 14.550 1.00 87.56 434 LEU A O 1
ATOM 3293 N N . ILE A 1 435 ? 12.890 38.658 13.268 1.00 90.44 435 ILE A N 1
ATOM 3294 C CA . ILE A 1 435 ? 12.353 37.458 13.908 1.00 90.44 435 ILE A CA 1
ATOM 3295 C C . ILE A 1 435 ? 13.456 36.826 14.759 1.00 90.44 435 ILE A C 1
ATOM 3297 O O . ILE A 1 435 ? 14.519 36.493 14.249 1.00 90.44 435 ILE A O 1
ATOM 3301 N N . ILE A 1 436 ? 13.225 36.640 16.056 1.00 92.56 436 ILE A N 1
ATOM 3302 C CA . ILE A 1 436 ? 14.171 35.988 16.968 1.00 92.56 436 ILE A CA 1
ATOM 3303 C C . ILE A 1 436 ? 13.539 34.704 17.489 1.00 92.56 436 ILE A C 1
ATOM 3305 O O . ILE A 1 436 ? 12.472 34.746 18.088 1.00 92.56 436 ILE A O 1
ATOM 3309 N N . VAL A 1 437 ? 14.214 33.571 17.317 1.00 92.50 437 VAL A N 1
ATOM 3310 C CA . VAL A 1 437 ? 13.800 32.272 17.855 1.00 92.50 437 VAL A CA 1
ATOM 3311 C C . VAL A 1 437 ? 14.867 31.772 18.826 1.00 92.50 437 VAL A C 1
ATOM 3313 O O . VAL A 1 437 ? 15.990 31.475 18.426 1.00 92.50 437 VAL A O 1
ATOM 3316 N N . CYS A 1 438 ? 14.538 31.658 20.110 1.00 92.06 438 CYS A N 1
ATOM 3317 C CA . CYS A 1 438 ? 15.477 31.278 21.163 1.00 92.06 438 CYS A CA 1
ATOM 3318 C C . CYS A 1 438 ? 14.988 30.057 21.961 1.00 92.06 438 CYS A C 1
ATOM 3320 O O . CYS A 1 438 ? 13.877 30.031 22.491 1.00 92.06 438 CYS A O 1
ATOM 3322 N N . LYS A 1 439 ? 15.843 29.036 22.088 1.00 89.44 439 LYS A N 1
ATOM 3323 C CA . LYS A 1 439 ? 15.628 27.863 22.948 1.00 89.44 439 LYS A CA 1
ATOM 3324 C C . LYS A 1 439 ? 16.372 28.031 24.280 1.00 89.44 439 LYS A C 1
ATOM 3326 O O . L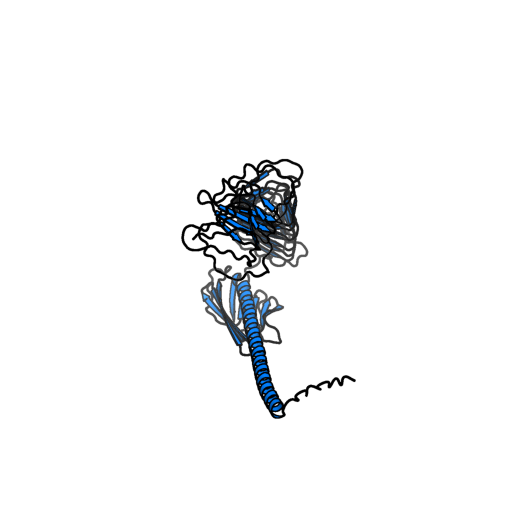YS A 1 439 ? 17.355 27.337 24.526 1.00 89.44 439 LYS A O 1
ATOM 3331 N N . GLY A 1 440 ? 15.941 28.975 25.110 1.00 91.38 440 GLY A N 1
ATOM 3332 C CA . GLY A 1 440 ? 16.579 29.332 26.384 1.00 91.38 440 GLY A CA 1
ATOM 3333 C C . GLY A 1 440 ? 16.051 30.664 26.904 1.00 91.38 440 GLY A C 1
ATOM 3334 O O . GLY A 1 440 ? 14.987 31.087 26.471 1.00 91.38 440 GLY A O 1
ATOM 3335 N N . ASP A 1 441 ? 16.769 31.311 27.815 1.00 92.06 441 ASP A N 1
ATOM 3336 C CA . ASP A 1 441 ? 16.494 32.695 28.211 1.00 92.06 441 ASP A CA 1
ATOM 3337 C C . ASP A 1 441 ? 17.107 33.680 27.199 1.00 92.06 441 ASP A C 1
ATOM 3339 O O . ASP A 1 441 ? 18.205 33.458 26.691 1.00 92.06 441 ASP A O 1
ATOM 3343 N N . LEU A 1 442 ? 16.415 34.777 26.902 1.00 94.19 442 LEU A N 1
ATOM 3344 C CA . LEU A 1 442 ? 16.881 35.837 26.011 1.00 94.19 442 LEU A CA 1
ATOM 3345 C C . LEU A 1 442 ? 16.943 37.164 26.773 1.00 94.19 442 LEU A C 1
ATOM 3347 O O . LEU A 1 442 ? 15.921 37.645 27.250 1.00 94.19 442 LEU A O 1
ATOM 3351 N N . THR A 1 443 ? 18.118 37.777 26.838 1.00 92.19 443 THR A N 1
ATOM 3352 C CA . THR A 1 443 ? 18.323 39.117 27.393 1.00 92.19 443 THR A CA 1
ATOM 3353 C C . THR A 1 443 ? 18.623 40.086 26.256 1.00 92.19 443 THR A C 1
ATOM 3355 O O . THR A 1 443 ? 19.582 39.892 25.517 1.00 92.19 443 THR A O 1
ATOM 3358 N N . LEU A 1 444 ? 17.808 41.122 26.100 1.00 90.50 444 LEU A N 1
ATOM 3359 C CA . LEU A 1 444 ? 18.023 42.223 25.166 1.00 90.50 444 LEU A CA 1
ATOM 3360 C C . LEU A 1 444 ? 18.517 43.428 25.965 1.00 90.50 444 LEU A C 1
ATOM 3362 O O . LEU A 1 444 ? 17.807 43.904 26.858 1.00 90.50 444 LEU A O 1
ATOM 3366 N N . ASP A 1 445 ? 19.727 43.903 25.682 1.00 83.81 445 ASP A N 1
ATOM 3367 C CA . ASP A 1 445 ? 20.264 45.082 26.362 1.00 83.81 445 ASP A CA 1
ATOM 3368 C C . ASP A 1 445 ? 19.505 46.363 25.952 1.00 83.81 445 ASP A C 1
ATOM 3370 O O . ASP A 1 445 ? 18.738 46.401 24.991 1.00 83.81 445 ASP A O 1
ATOM 3374 N N . SER A 1 446 ? 19.718 47.430 26.712 1.00 68.56 446 SER A N 1
ATOM 3375 C CA . SER A 1 446 ? 19.205 48.791 26.564 1.00 68.56 446 SER A CA 1
ATOM 3376 C C . SER A 1 446 ? 19.441 49.426 25.192 1.00 68.56 446 SER A C 1
ATOM 3378 O O . SER A 1 446 ? 18.721 50.349 24.808 1.00 68.56 446 SER A O 1
ATOM 3380 N N . SER A 1 447 ? 20.394 48.904 24.419 1.00 64.69 447 SER A N 1
ATOM 3381 C CA . SER A 1 447 ? 20.653 49.288 23.030 1.00 64.69 447 SER A CA 1
ATOM 3382 C C . SER A 1 447 ? 19.610 48.740 22.038 1.00 64.69 447 SER A C 1
ATOM 3384 O O . SER A 1 447 ? 19.541 49.197 20.892 1.00 64.69 447 SER A O 1
ATOM 3386 N N . PHE A 1 448 ? 18.749 47.811 22.465 1.00 67.88 448 PHE A N 1
ATOM 3387 C CA . PHE A 1 448 ? 17.668 47.258 21.658 1.00 67.88 448 PHE A CA 1
ATOM 3388 C C . PHE A 1 448 ? 16.459 48.206 21.660 1.00 67.88 448 PHE A C 1
ATOM 3390 O O . PHE A 1 448 ? 15.551 48.103 22.487 1.00 67.88 448 PHE A O 1
ATOM 3397 N N . ASN A 1 449 ? 16.450 49.155 20.722 1.00 68.62 449 ASN A N 1
ATOM 3398 C CA . ASN A 1 449 ? 15.338 50.080 20.529 1.00 68.62 449 ASN A CA 1
ATOM 3399 C C . ASN A 1 449 ? 14.645 49.838 19.180 1.00 68.62 449 ASN A C 1
ATOM 3401 O O . ASN A 1 449 ? 15.192 50.146 18.119 1.00 68.62 449 ASN A O 1
ATOM 3405 N N . MET A 1 450 ? 13.420 49.308 19.223 1.00 69.06 450 MET A N 1
ATOM 3406 C CA . MET A 1 450 ? 12.576 49.126 18.033 1.00 69.06 450 MET A CA 1
ATOM 3407 C C . MET A 1 450 ? 11.426 50.134 17.944 1.00 69.06 450 MET A C 1
ATOM 3409 O O . MET A 1 450 ? 10.565 50.001 17.078 1.00 69.06 450 MET A O 1
ATOM 3413 N N . SER A 1 451 ? 11.397 51.164 18.796 1.00 61.72 451 SER A N 1
ATOM 3414 C CA . SER A 1 451 ? 10.292 52.131 18.810 1.00 61.72 451 SER A CA 1
ATOM 3415 C C . SER A 1 451 ? 10.318 53.132 17.651 1.00 61.72 451 SER A C 1
ATOM 3417 O O . SER A 1 451 ? 9.306 53.773 17.377 1.00 61.72 451 SER A O 1
ATOM 3419 N N . GLN A 1 452 ? 11.430 53.247 16.915 1.00 62.56 452 GLN A N 1
ATOM 3420 C CA . GLN A 1 452 ? 11.569 54.221 15.828 1.00 62.56 452 GLN A CA 1
ATOM 3421 C C . GLN A 1 452 ? 11.324 53.607 14.437 1.00 62.56 452 GLN A C 1
ATOM 3423 O O . GLN A 1 452 ? 11.936 52.602 14.078 1.00 62.56 452 GLN A O 1
ATOM 3428 N N . ASN A 1 453 ? 10.504 54.280 13.620 1.00 64.69 453 ASN A N 1
ATOM 3429 C CA . ASN A 1 453 ? 10.342 54.073 12.169 1.00 64.69 453 ASN A CA 1
ATOM 3430 C C . ASN A 1 453 ? 9.735 52.733 11.711 1.00 64.69 453 ASN A C 1
ATOM 3432 O O . ASN A 1 453 ? 10.289 52.069 10.838 1.00 64.69 453 ASN A O 1
ATOM 3436 N N . GLY A 1 454 ? 8.579 52.336 12.258 1.00 71.12 454 GLY A N 1
ATOM 3437 C CA . GLY A 1 454 ? 7.792 51.217 11.708 1.00 71.12 454 GLY A CA 1
ATOM 3438 C C . GLY A 1 454 ? 8.472 49.846 11.800 1.00 71.12 454 GLY A C 1
ATOM 3439 O O . GLY A 1 454 ? 8.051 48.907 11.126 1.00 71.12 454 GLY A O 1
ATOM 3440 N N . LYS A 1 455 ? 9.517 49.737 12.625 1.00 78.31 455 LYS A N 1
ATOM 3441 C CA . LYS A 1 455 ? 10.256 48.501 12.856 1.00 78.31 455 LYS A CA 1
ATOM 3442 C C . LYS A 1 455 ? 9.442 47.559 13.729 1.00 78.31 455 LYS A C 1
ATOM 3444 O O . LYS A 1 455 ? 8.866 47.988 14.727 1.00 78.31 455 LYS A O 1
ATOM 3449 N N . LYS A 1 456 ? 9.411 46.279 13.364 1.00 80.81 456 LYS A N 1
ATOM 3450 C CA . LYS A 1 456 ? 8.667 45.245 14.093 1.00 80.81 456 LYS A CA 1
ATOM 3451 C C . LYS A 1 456 ? 9.561 44.055 14.401 1.00 80.81 456 LYS A C 1
ATOM 3453 O O . LYS A 1 456 ? 10.295 43.596 13.526 1.00 80.81 456 LYS A O 1
ATOM 3458 N N . ALA A 1 457 ? 9.479 43.535 15.622 1.00 87.12 457 ALA A N 1
ATOM 3459 C CA . ALA A 1 457 ? 10.058 42.237 15.956 1.00 87.12 457 ALA A CA 1
ATOM 3460 C C . ALA A 1 457 ? 9.001 41.167 16.223 1.00 87.12 457 ALA A C 1
ATOM 3462 O O . ALA A 1 457 ? 7.922 41.454 16.733 1.00 87.12 457 ALA A O 1
ATOM 3463 N N . ILE A 1 458 ? 9.335 39.916 15.923 1.00 89.56 458 ILE A N 1
ATOM 3464 C CA . ILE A 1 458 ? 8.624 38.744 16.433 1.00 89.56 458 ILE A CA 1
ATOM 3465 C C . ILE A 1 458 ? 9.634 37.907 17.208 1.00 89.56 458 ILE A C 1
ATOM 3467 O O . ILE A 1 458 ? 10.578 37.375 16.635 1.00 89.56 458 ILE A O 1
ATOM 3471 N N . ILE A 1 459 ? 9.447 37.790 18.516 1.00 92.44 459 ILE A N 1
ATOM 3472 C CA . ILE A 1 459 ? 10.339 37.046 19.401 1.00 92.44 459 ILE A CA 1
ATOM 3473 C C . ILE A 1 459 ? 9.610 35.797 19.877 1.00 92.44 459 ILE A C 1
ATOM 3475 O O . ILE A 1 459 ? 8.590 35.895 20.548 1.00 92.44 459 ILE A O 1
ATOM 3479 N N . TYR A 1 460 ? 10.149 34.625 19.569 1.00 92.38 460 TYR A N 1
ATOM 3480 C CA . TYR A 1 460 ? 9.701 33.341 20.087 1.00 92.38 460 TYR A CA 1
ATOM 3481 C C . TYR A 1 460 ? 10.793 32.741 20.969 1.00 92.38 460 TYR A C 1
ATOM 3483 O O . TYR A 1 460 ? 11.876 32.405 20.497 1.00 92.38 460 TYR A O 1
ATOM 3491 N N . CYS A 1 461 ? 10.525 32.600 22.259 1.00 92.12 461 CYS A N 1
ATOM 3492 C CA . CYS A 1 461 ? 11.497 32.161 23.245 1.00 92.12 461 CYS A CA 1
ATOM 3493 C C . CYS A 1 461 ? 10.902 31.056 24.124 1.00 92.12 461 CYS A C 1
ATOM 3495 O O . CYS A 1 461 ? 9.827 31.225 24.692 1.00 92.12 461 CYS A O 1
ATOM 3497 N N . THR A 1 462 ? 11.582 29.918 24.284 1.00 88.75 462 THR A N 1
ATOM 3498 C CA . THR A 1 462 ? 11.085 28.860 25.189 1.00 88.75 462 THR A CA 1
ATOM 3499 C C . THR A 1 462 ? 11.319 29.182 26.671 1.00 88.75 462 THR A C 1
ATOM 3501 O O . THR A 1 462 ? 10.696 28.566 27.535 1.00 88.75 462 THR A O 1
ATOM 3504 N N . GLY A 1 463 ? 12.245 30.098 26.977 1.00 90.50 463 GLY A N 1
ATOM 3505 C CA . GLY A 1 463 ? 12.558 30.571 28.328 1.00 90.50 463 GLY A CA 1
ATOM 3506 C C . GLY A 1 463 ? 12.031 31.980 28.599 1.00 90.50 463 GLY A C 1
ATOM 3507 O O . GLY A 1 463 ? 11.005 32.398 28.059 1.00 90.50 463 GLY A O 1
ATOM 3508 N N . ASN A 1 464 ? 12.701 32.693 29.498 1.00 90.38 464 ASN A N 1
ATOM 3509 C CA . ASN A 1 464 ? 12.367 34.062 29.876 1.00 90.38 464 ASN A CA 1
ATOM 3510 C C . ASN A 1 464 ? 12.918 35.051 28.840 1.00 90.38 464 ASN A C 1
ATOM 3512 O O . ASN A 1 464 ? 13.999 34.840 28.299 1.00 90.38 464 ASN A O 1
ATOM 3516 N N . VAL A 1 465 ? 12.210 36.150 28.594 1.00 91.62 465 VAL A N 1
ATOM 3517 C CA . VAL A 1 465 ? 12.729 37.295 27.835 1.00 91.62 465 VAL A CA 1
ATOM 3518 C C . VAL A 1 465 ? 12.901 38.466 28.798 1.00 91.62 465 VAL A C 1
ATOM 3520 O O . VAL A 1 465 ? 11.924 38.917 29.388 1.00 91.62 465 VAL A O 1
ATOM 3523 N N . THR A 1 466 ? 14.132 38.948 28.968 1.00 90.44 466 THR A N 1
ATOM 3524 C CA . THR A 1 466 ? 14.438 40.182 29.707 1.00 90.44 466 THR A CA 1
ATOM 3525 C C . THR A 1 466 ? 14.817 41.263 28.709 1.00 90.44 466 THR A C 1
ATOM 3527 O O . THR A 1 466 ? 15.711 41.036 27.904 1.00 90.44 466 THR A O 1
ATOM 3530 N N . ALA A 1 467 ? 14.179 42.428 28.741 1.00 88.44 467 ALA A N 1
ATOM 3531 C CA . ALA A 1 467 ? 14.524 43.524 27.839 1.00 88.44 467 ALA A CA 1
ATOM 3532 C C . ALA A 1 467 ? 14.725 44.842 28.590 1.00 88.44 467 ALA A C 1
ATOM 3534 O O . ALA A 1 467 ? 13.866 45.275 29.356 1.00 88.44 467 ALA A O 1
ATOM 3535 N N . ASN A 1 468 ? 15.859 45.497 28.346 1.00 81.19 468 ASN A N 1
ATOM 3536 C CA . ASN A 1 468 ? 16.233 46.755 28.997 1.00 81.19 468 ASN A CA 1
ATOM 3537 C C . ASN A 1 468 ? 15.939 48.001 28.133 1.00 81.19 468 ASN A C 1
ATOM 3539 O O . ASN A 1 468 ? 16.480 49.070 28.401 1.00 81.19 468 ASN A O 1
ATOM 3543 N N . GLY A 1 469 ? 15.068 47.881 27.122 1.00 80.31 469 GLY A N 1
ATOM 3544 C CA . GLY A 1 469 ? 14.689 48.952 26.190 1.00 80.31 469 GLY A CA 1
ATOM 3545 C C . GLY A 1 469 ? 13.234 48.852 25.702 1.00 80.31 469 GLY A C 1
ATOM 3546 O O . GLY A 1 469 ? 12.470 47.999 26.158 1.00 80.31 469 GLY A O 1
ATOM 3547 N N . GLN A 1 470 ? 12.836 49.736 24.779 1.00 78.19 470 GLN A N 1
ATOM 3548 C CA . GLN A 1 470 ? 11.499 49.714 24.167 1.00 78.19 470 GLN A CA 1
ATOM 3549 C C . GLN A 1 470 ? 11.413 48.664 23.051 1.00 78.19 470 GLN A C 1
ATOM 3551 O O . GLN A 1 470 ? 12.145 48.728 22.057 1.00 78.19 470 GLN A O 1
ATOM 3556 N N . LEU A 1 471 ? 10.461 47.738 23.190 1.00 78.38 471 LEU A N 1
ATOM 3557 C CA . LEU A 1 471 ? 10.159 46.715 22.191 1.00 78.38 471 LEU A CA 1
ATOM 3558 C C . LEU A 1 471 ? 8.853 47.042 21.468 1.00 78.38 471 LEU A C 1
ATOM 3560 O O . LEU A 1 471 ? 7.806 47.184 22.096 1.00 78.38 471 LEU A O 1
ATOM 3564 N N . ASN A 1 472 ? 8.922 47.102 20.137 1.00 79.31 472 ASN A N 1
ATOM 3565 C CA . ASN A 1 472 ? 7.758 47.191 19.262 1.00 79.31 472 ASN A CA 1
ATOM 3566 C C . ASN A 1 472 ? 7.648 45.888 18.458 1.00 79.31 472 ASN A C 1
ATOM 3568 O O . ASN A 1 472 ? 8.504 45.591 17.617 1.00 79.31 472 ASN A O 1
ATOM 3572 N N . GLY A 1 473 ? 6.649 45.060 18.768 1.00 83.94 473 GLY A N 1
ATOM 3573 C CA . GLY A 1 473 ? 6.538 43.729 18.181 1.00 83.94 473 GLY A CA 1
ATOM 3574 C C . GLY A 1 473 ? 5.717 42.723 18.985 1.00 83.94 473 GLY A C 1
ATOM 3575 O O . GLY A 1 473 ? 5.095 43.055 19.991 1.00 83.94 473 GLY A O 1
ATOM 3576 N N . ILE A 1 474 ? 5.743 41.471 18.529 1.00 83.75 474 ILE A N 1
ATOM 3577 C CA . ILE A 1 474 ? 5.095 40.321 19.169 1.00 83.75 474 ILE A CA 1
ATOM 3578 C C . ILE A 1 474 ? 6.150 39.536 19.948 1.00 83.75 474 ILE A C 1
ATOM 3580 O O . ILE A 1 474 ? 7.213 39.225 19.414 1.00 83.75 474 ILE A O 1
ATOM 3584 N N . ILE A 1 475 ? 5.854 39.179 21.198 1.00 89.12 475 ILE A N 1
ATOM 3585 C CA . ILE A 1 475 ? 6.745 38.379 22.046 1.00 89.12 475 ILE A CA 1
ATOM 3586 C C . ILE A 1 475 ? 5.970 37.184 22.590 1.00 89.12 475 ILE A C 1
ATOM 3588 O O . ILE A 1 475 ? 4.954 37.339 23.263 1.00 89.12 475 ILE A O 1
ATOM 3592 N N . ILE A 1 476 ? 6.487 35.990 22.334 1.00 88.25 476 ILE A N 1
ATOM 3593 C CA . ILE A 1 476 ? 5.984 34.716 22.834 1.00 88.25 476 ILE A CA 1
ATOM 3594 C C . ILE A 1 476 ? 7.098 34.117 23.691 1.00 88.25 476 ILE A C 1
ATOM 3596 O O . ILE A 1 476 ? 8.112 33.666 23.164 1.00 88.25 476 ILE A O 1
ATOM 3600 N N . ALA A 1 477 ? 6.936 34.160 25.014 1.00 89.88 477 ALA A N 1
ATOM 3601 C CA . ALA A 1 477 ? 7.942 33.718 25.978 1.00 89.88 477 ALA A CA 1
ATOM 3602 C C . ALA A 1 477 ? 7.307 33.132 27.243 1.00 89.88 477 ALA A C 1
ATOM 3604 O O . ALA A 1 477 ? 6.138 33.386 27.532 1.00 89.88 477 ALA A O 1
ATOM 3605 N N . LYS A 1 478 ? 8.086 32.386 28.039 1.00 84.00 478 LYS A N 1
ATOM 3606 C CA . LYS A 1 478 ? 7.621 31.831 29.322 1.00 84.00 478 LYS A CA 1
ATOM 3607 C C . LYS A 1 478 ? 7.293 32.933 30.332 1.00 84.00 478 LYS A C 1
ATOM 3609 O O . LYS A 1 478 ? 6.230 32.899 30.943 1.00 84.00 478 LYS A O 1
ATOM 3614 N N . ASN A 1 479 ? 8.211 33.886 30.492 1.00 86.62 479 ASN A N 1
ATOM 3615 C CA . ASN A 1 479 ? 8.040 35.111 31.272 1.00 86.62 479 ASN A CA 1
ATOM 3616 C C . ASN A 1 479 ? 8.663 36.279 30.509 1.00 86.62 479 ASN A C 1
ATOM 3618 O O . ASN A 1 479 ? 9.623 36.083 29.762 1.00 86.62 479 ASN A O 1
ATOM 3622 N N . ILE A 1 480 ? 8.144 37.481 30.741 1.00 86.06 480 ILE A N 1
ATOM 3623 C CA . ILE A 1 480 ? 8.694 38.722 30.199 1.00 86.06 480 ILE A CA 1
ATOM 3624 C C . ILE A 1 480 ? 8.994 39.646 31.378 1.00 86.06 480 ILE A C 1
ATOM 3626 O O . ILE A 1 480 ? 8.106 39.925 32.185 1.00 86.06 480 ILE A O 1
ATOM 3630 N N . SER A 1 481 ? 10.237 40.099 31.489 1.00 84.31 481 SER A N 1
ATOM 3631 C CA . SER A 1 481 ? 10.684 41.089 32.471 1.00 84.31 481 SER A CA 1
ATOM 3632 C C . SER A 1 481 ? 11.421 42.221 31.764 1.00 84.31 481 SER A C 1
ATOM 3634 O O . SER A 1 481 ? 11.947 42.057 30.665 1.00 84.31 481 SER A O 1
ATOM 3636 N N . GLY A 1 482 ? 11.476 43.390 32.392 1.00 81.81 482 GLY A N 1
ATOM 3637 C CA . GLY A 1 482 ? 12.251 44.497 31.857 1.00 81.81 482 GLY A CA 1
ATOM 3638 C C . GLY A 1 482 ? 12.810 45.397 32.943 1.00 81.81 482 GLY A C 1
ATOM 3639 O O . GLY A 1 482 ? 12.313 45.405 34.073 1.00 81.81 482 GLY A O 1
ATOM 3640 N N . GLY A 1 483 ? 13.881 46.107 32.593 1.00 75.44 483 GLY A N 1
ATOM 3641 C CA . GLY A 1 483 ? 14.484 47.138 33.431 1.00 75.44 483 GLY A CA 1
ATOM 3642 C C . GLY A 1 483 ? 13.632 48.411 33.507 1.00 75.44 483 GLY A C 1
ATOM 3643 O O . GLY A 1 483 ? 12.543 48.502 32.935 1.00 75.44 483 GLY A O 1
ATOM 3644 N N . ASN A 1 484 ? 14.138 49.423 34.213 1.00 63.34 484 ASN A N 1
ATOM 3645 C CA . ASN A 1 484 ? 13.495 50.738 34.277 1.00 63.34 484 ASN A CA 1
ATOM 3646 C C . ASN A 1 484 ? 13.325 51.312 32.859 1.00 63.34 484 ASN A C 1
ATOM 3648 O O . ASN A 1 484 ? 14.312 51.497 32.152 1.00 63.34 484 ASN A O 1
ATOM 3652 N N . GLY A 1 485 ? 12.083 51.598 32.454 1.00 58.88 485 GLY A N 1
ATOM 3653 C CA . GLY A 1 485 ? 11.761 52.109 31.114 1.00 58.88 485 GLY A CA 1
ATOM 3654 C C . GLY A 1 485 ? 11.286 51.057 30.104 1.00 58.88 485 GLY A C 1
ATOM 3655 O O . GLY A 1 485 ? 11.085 51.396 28.939 1.00 58.88 485 GLY A O 1
ATOM 3656 N N . PHE A 1 486 ? 11.067 49.806 30.525 1.00 61.72 486 PHE A N 1
ATOM 3657 C CA . PHE A 1 486 ? 10.442 48.795 29.674 1.00 61.72 486 PHE A CA 1
ATOM 3658 C C . PHE A 1 486 ? 8.981 49.150 29.366 1.00 61.72 486 PHE A C 1
ATOM 3660 O O . PHE A 1 486 ? 8.134 49.205 30.257 1.00 61.72 486 PHE A O 1
ATOM 3667 N N . ALA A 1 487 ? 8.690 49.358 28.085 1.00 60.31 487 ALA A N 1
ATOM 3668 C CA . ALA A 1 487 ? 7.343 49.545 27.568 1.00 60.31 487 ALA A CA 1
ATOM 3669 C C . ALA A 1 487 ? 7.136 48.611 26.371 1.00 60.31 487 ALA A C 1
ATOM 3671 O O . ALA A 1 487 ? 7.974 48.563 25.467 1.00 60.31 487 ALA A O 1
ATOM 3672 N N . ILE A 1 488 ? 6.014 47.887 26.371 1.00 61.81 488 ILE A N 1
ATOM 3673 C CA . ILE A 1 488 ? 5.511 47.162 25.201 1.00 61.81 488 ILE A CA 1
ATOM 3674 C C . ILE A 1 488 ? 4.470 48.078 24.567 1.00 61.81 488 ILE A C 1
ATOM 3676 O O . ILE A 1 488 ? 3.345 48.172 25.054 1.00 61.81 488 ILE A O 1
ATOM 3680 N N . THR A 1 489 ? 4.857 48.804 23.524 1.00 56.66 489 THR A N 1
ATOM 3681 C CA . THR A 1 489 ? 3.921 49.661 22.788 1.00 56.66 489 THR A CA 1
ATOM 3682 C C . THR A 1 489 ? 3.249 48.835 21.698 1.00 56.66 489 THR A C 1
ATOM 3684 O O . THR A 1 489 ? 3.939 48.213 20.889 1.00 56.66 489 THR A O 1
ATOM 3687 N N . GLY A 1 490 ? 1.915 48.803 21.705 1.00 51.62 490 GLY A N 1
ATOM 3688 C CA . GLY A 1 490 ? 1.103 48.098 20.716 1.00 51.62 490 GLY A CA 1
ATOM 3689 C C . GLY A 1 490 ? 1.187 48.689 19.309 1.00 51.62 490 GLY A C 1
ATOM 3690 O O . GLY A 1 490 ? 1.653 49.810 19.106 1.00 51.62 490 GLY A O 1
ATOM 3691 N N . LEU A 1 491 ? 0.709 47.916 18.333 1.00 42.56 491 LEU A N 1
ATOM 3692 C CA . LEU A 1 491 ? 0.534 48.365 16.954 1.00 42.56 491 LEU A CA 1
ATOM 3693 C C . LEU A 1 491 ? -0.481 49.524 16.904 1.00 42.56 491 LEU A C 1
ATOM 3695 O O . LEU A 1 491 ? -1.545 49.405 17.510 1.00 42.56 491 LEU A O 1
ATOM 3699 N N . PRO A 1 492 ? -0.208 50.617 16.169 1.00 39.75 492 PRO A N 1
ATOM 3700 C CA . PRO A 1 492 ? -1.213 51.639 15.938 1.00 39.75 492 PRO A CA 1
ATOM 3701 C C . PRO A 1 492 ? -2.281 51.072 14.994 1.00 39.75 492 PRO A C 1
ATOM 3703 O O . PRO A 1 492 ? -1.981 50.734 13.847 1.00 39.75 492 PRO A O 1
ATOM 3706 N N . ASN A 1 493 ? -3.515 51.029 15.500 1.00 38.12 493 ASN A N 1
ATOM 3707 C CA . ASN A 1 493 ? -4.761 50.541 14.897 1.00 38.12 493 ASN A CA 1
ATOM 3708 C C . ASN A 1 493 ? -5.071 49.053 15.141 1.00 38.12 493 ASN A C 1
ATOM 3710 O O . ASN A 1 493 ? -4.309 48.173 14.756 1.00 38.12 493 ASN A O 1
ATOM 3714 N N . ASN A 1 494 ? -6.226 48.860 15.792 1.00 40.97 494 ASN A N 1
ATOM 3715 C CA . ASN A 1 494 ? -6.999 47.655 16.105 1.00 40.97 494 ASN A CA 1
ATOM 3716 C C . ASN A 1 494 ? -6.449 46.297 15.631 1.00 40.97 494 ASN A C 1
ATOM 3718 O O . ASN A 1 494 ? -6.239 46.067 14.445 1.00 40.97 494 ASN A O 1
ATOM 3722 N N . ASP A 1 495 ? -6.387 45.387 16.609 1.00 34.06 495 ASP A N 1
ATOM 3723 C CA . ASP A 1 495 ? -6.137 43.946 16.525 1.00 34.06 495 ASP A CA 1
ATOM 3724 C C . ASP A 1 495 ? -4.663 43.514 16.471 1.00 34.06 495 ASP A C 1
ATOM 3726 O O . ASP A 1 495 ? -4.068 43.351 15.409 1.00 34.06 495 ASP A O 1
ATOM 3730 N N . SER A 1 496 ? -4.101 43.242 17.663 1.00 35.09 496 SER A N 1
ATOM 3731 C CA . SER A 1 496 ? -3.244 42.079 18.011 1.00 35.09 496 SER A CA 1
ATOM 3732 C C . SER A 1 496 ? -2.118 42.441 18.992 1.00 35.09 496 SER A C 1
ATOM 3734 O O . SER A 1 496 ? -0.965 42.615 18.603 1.00 35.09 496 SER A O 1
ATOM 3736 N N . ILE A 1 497 ? -2.420 42.457 20.296 1.00 42.47 497 ILE A N 1
ATOM 3737 C CA . ILE A 1 497 ? -1.414 42.176 21.334 1.00 42.47 497 ILE A CA 1
ATOM 3738 C C . ILE A 1 497 ? -1.803 40.843 21.979 1.00 42.47 497 ILE A C 1
ATOM 3740 O O . ILE A 1 497 ? -2.615 40.800 22.899 1.00 42.47 497 ILE A O 1
ATOM 3744 N N . PHE A 1 498 ? -1.232 39.741 21.491 1.00 43.91 498 PHE A N 1
ATOM 3745 C CA . PHE A 1 498 ? -1.285 38.452 22.182 1.00 43.91 498 PHE A CA 1
ATOM 3746 C C . PHE A 1 498 ? 0.018 38.255 22.956 1.00 43.91 498 PHE A C 1
ATOM 3748 O O . PHE A 1 498 ? 1.029 37.830 22.405 1.00 43.91 498 PHE A O 1
ATOM 3755 N N . SER A 1 499 ? -0.015 38.560 24.251 1.00 45.12 499 SER A N 1
ATOM 3756 C CA . SER A 1 499 ? 0.952 38.034 25.213 1.00 45.12 499 SER A CA 1
ATOM 3757 C C . SER A 1 499 ? 0.308 36.829 25.890 1.00 45.12 499 SER A C 1
ATOM 3759 O O . SER A 1 499 ? -0.567 36.989 26.737 1.00 45.12 499 SER A O 1
ATOM 3761 N N . ILE A 1 500 ? 0.708 35.612 25.516 1.00 45.59 500 ILE A N 1
ATOM 3762 C CA . ILE A 1 500 ? 0.405 34.414 26.314 1.00 45.59 500 ILE A CA 1
ATOM 3763 C C . ILE A 1 500 ? 1.653 34.090 27.136 1.00 45.59 500 ILE A C 1
ATOM 3765 O O . ILE A 1 500 ? 2.343 33.103 26.905 1.00 45.59 500 ILE A O 1
ATOM 3769 N N . ALA A 1 501 ? 1.954 34.953 28.105 1.00 44.38 501 ALA A N 1
ATOM 3770 C CA . ALA A 1 501 ? 2.732 34.562 29.271 1.00 44.38 501 ALA A CA 1
ATOM 3771 C C . ALA A 1 501 ? 1.738 34.151 30.364 1.00 44.38 501 ALA A C 1
ATOM 3773 O O . ALA A 1 501 ? 0.793 34.885 30.661 1.00 44.38 501 ALA A O 1
ATOM 3774 N N . LYS A 1 502 ? 1.933 32.978 30.977 1.00 41.41 502 LYS A N 1
ATOM 3775 C CA . LYS A 1 502 ? 1.174 32.561 32.165 1.00 41.41 502 LYS A CA 1
ATOM 3776 C C . LYS A 1 502 ? 1.555 33.534 33.290 1.00 41.41 502 LYS A C 1
ATOM 3778 O O . LYS A 1 502 ? 2.626 33.423 33.872 1.00 41.41 502 LYS A O 1
ATOM 3783 N N . THR A 1 503 ? 0.734 34.558 33.495 1.00 37.22 503 THR A N 1
ATOM 3784 C CA . THR A 1 503 ? 1.056 35.787 34.227 1.00 37.22 503 THR A CA 1
ATOM 3785 C C . THR A 1 503 ? 1.582 35.530 35.645 1.00 37.22 503 THR A C 1
ATOM 3787 O O . THR A 1 503 ? 0.849 35.043 36.499 1.00 37.22 503 THR A O 1
ATOM 3790 N N . PHE A 1 504 ? 2.817 35.955 35.922 1.00 35.25 504 PHE A N 1
ATOM 3791 C CA . PHE A 1 504 ? 3.264 36.402 37.245 1.00 35.25 504 PHE A CA 1
ATOM 3792 C C . PHE A 1 504 ? 4.053 37.702 37.060 1.00 35.25 504 PHE A C 1
ATOM 3794 O O . PHE A 1 504 ? 5.253 37.687 36.804 1.00 35.25 504 PHE A O 1
ATOM 3801 N N . ILE A 1 505 ? 3.369 38.842 37.171 1.00 42.78 505 ILE A N 1
ATOM 3802 C CA . ILE A 1 505 ? 4.028 40.144 37.317 1.00 42.78 505 ILE A CA 1
ATOM 3803 C C . ILE A 1 505 ? 4.453 40.245 38.786 1.00 42.78 505 ILE A C 1
ATOM 3805 O O . ILE A 1 505 ? 3.612 40.356 39.679 1.00 42.78 505 ILE A O 1
ATOM 3809 N N . THR A 1 506 ? 5.752 40.133 39.067 1.00 34.78 506 THR A N 1
ATOM 3810 C CA . THR A 1 506 ? 6.290 40.278 40.427 1.00 34.78 506 THR A CA 1
ATOM 3811 C C . THR A 1 506 ? 6.326 41.745 40.865 1.00 34.78 506 THR A C 1
ATOM 3813 O O . THR A 1 506 ? 6.636 42.647 40.096 1.00 34.78 506 THR A O 1
ATOM 3816 N N . LYS A 1 507 ? 6.018 41.956 42.146 1.00 31.22 507 LYS A N 1
ATOM 3817 C CA . LYS A 1 507 ? 5.495 43.164 42.810 1.00 31.22 507 LYS A CA 1
ATOM 3818 C C . LYS A 1 507 ? 6.375 44.437 42.842 1.00 31.22 507 LYS A C 1
ATOM 3820 O O . LYS A 1 507 ? 6.028 45.343 43.587 1.00 31.22 507 LYS A O 1
ATOM 3825 N N . ASN A 1 508 ? 7.471 44.537 42.084 1.00 36.56 508 ASN A N 1
ATOM 3826 C CA . ASN A 1 508 ? 8.450 45.634 42.231 1.00 36.56 508 ASN A CA 1
ATOM 3827 C C . ASN A 1 508 ? 8.775 46.435 40.956 1.00 36.56 508 ASN A C 1
ATOM 3829 O O . ASN A 1 508 ? 9.726 47.213 40.962 1.00 36.56 508 ASN A O 1
ATOM 3833 N N . THR A 1 509 ? 7.988 46.317 39.887 1.00 36.34 509 THR A N 1
ATOM 3834 C CA . THR A 1 509 ? 8.165 47.152 38.687 1.00 36.34 509 THR A CA 1
ATOM 3835 C C . THR A 1 509 ? 7.129 48.277 38.688 1.00 36.34 509 THR A C 1
ATOM 3837 O O . THR A 1 509 ? 5.929 48.012 38.767 1.00 36.34 509 THR A O 1
ATOM 3840 N N . GLN A 1 510 ? 7.578 49.537 38.648 1.00 37.34 510 GLN A N 1
ATOM 3841 C CA . GLN A 1 510 ? 6.680 50.683 38.473 1.00 37.34 510 GLN A CA 1
ATOM 3842 C C . GLN A 1 510 ? 5.932 50.551 37.134 1.00 37.34 510 GLN A C 1
ATOM 3844 O O . GLN A 1 510 ? 6.532 50.173 36.134 1.00 37.34 510 GLN A O 1
ATOM 3849 N N . ALA A 1 511 ? 4.620 50.804 37.187 1.00 36.25 511 ALA A N 1
ATOM 3850 C CA . ALA A 1 511 ? 3.605 50.799 36.127 1.00 36.25 511 ALA A CA 1
ATOM 3851 C C . ALA A 1 511 ? 4.044 50.332 34.720 1.00 36.25 511 ALA A C 1
ATOM 3853 O O . ALA A 1 511 ? 4.665 51.076 33.965 1.00 36.25 511 ALA A O 1
ATOM 3854 N N . VAL A 1 512 ? 3.589 49.140 34.313 1.00 40.62 512 VAL A N 1
ATOM 3855 C CA . VAL A 1 512 ? 3.463 48.809 32.886 1.00 40.62 512 VAL A CA 1
ATOM 3856 C C . VAL A 1 512 ? 2.276 49.606 32.346 1.00 40.62 512 VAL A C 1
ATOM 3858 O O . VAL A 1 512 ? 1.123 49.223 32.542 1.00 40.62 512 VAL A O 1
ATOM 3861 N N . THR A 1 513 ? 2.543 50.750 31.720 1.00 37.00 513 THR A N 1
ATOM 3862 C CA . THR A 1 513 ? 1.508 51.537 31.044 1.00 37.00 513 THR A CA 1
ATOM 3863 C C . THR A 1 513 ? 1.194 50.881 29.705 1.00 37.00 513 THR A C 1
ATOM 3865 O O . THR A 1 513 ? 1.992 50.944 28.773 1.00 37.00 513 THR A O 1
ATOM 3868 N N . VAL A 1 514 ? 0.030 50.241 29.610 1.00 38.91 514 VAL A N 1
ATOM 3869 C CA . VAL A 1 514 ? -0.548 49.809 28.333 1.00 38.91 514 VAL A CA 1
ATOM 3870 C C . VAL A 1 514 ? -1.367 50.985 27.804 1.00 38.91 514 VAL A C 1
ATOM 3872 O O . VAL A 1 514 ? -2.459 51.251 28.299 1.00 38.91 514 VAL A O 1
ATOM 3875 N N . THR A 1 515 ? -0.813 51.752 26.868 1.00 32.50 515 THR A N 1
ATOM 3876 C CA . THR A 1 515 ? -1.561 52.783 26.130 1.00 32.50 515 THR A CA 1
ATOM 3877 C C . THR A 1 515 ? -2.213 52.153 24.903 1.00 32.50 515 THR A C 1
ATOM 3879 O O . THR A 1 515 ? -1.511 51.490 24.138 1.00 32.50 515 THR A O 1
ATOM 3882 N N . ASN A 1 516 ? -3.529 52.353 24.757 1.00 29.33 516 ASN A N 1
ATOM 3883 C CA . ASN A 1 516 ? -4.306 51.979 23.566 1.00 29.33 516 ASN A CA 1
ATOM 3884 C C . ASN A 1 516 ? -3.850 52.729 22.317 1.00 29.33 516 ASN A C 1
ATOM 3886 O O . ASN A 1 516 ? -3.548 53.939 22.449 1.00 29.33 516 ASN A O 1
#

Secondary structure (DSSP, 8-state):
------------PPPHHHHHHHHHHHHHHHHHHHHHHHHHHHHHHHHHHHHHHHHHHHHHHHHHHHHHHTEEEEEEESS--SS--TTSEEEEEETTEEEEEETTEEEEEE--SSS--EEEEEEEEEETTEEEEEEEEEETTEEEEEEEEEE-TT--SPPPP--EESEEEEEE---------S---S-EES--EEE-----SS-EEEESS-EES-EEEEESS-EEEETT--EES-EEEEESS-EEEE-TT-BB-S-EEEEESSEEEEES-EE-SS-EEEEESEEEEETT-EEEES-EEEEESSEEEESSEEEESSEEEEE-SEEEE-S-EEEEEEEEE-SEEEES----EEEEEEEESS-EE--S----------PPPPS----------TTS---------S--------TT--EEEESS-EEE----TT-SEEEEEESS-EEE-TT----SSS-EEEEEESSEEEESS-B-EEEE-SEEEE-TT--BPPPSSSS-----------TTS-------

Solvent-accessible surface area (backbone atoms only — not comparable to full-atom values): 28259 Å² total; per-residue (Å²): 139,82,84,82,79,78,80,79,75,80,78,81,72,86,51,74,64,57,53,55,52,49,52,54,53,49,52,54,53,52,52,52,52,50,55,52,49,54,50,48,54,53,51,49,54,52,51,49,47,52,50,51,47,52,51,50,53,48,54,46,50,51,50,54,45,61,61,48,30,54,18,32,43,75,47,62,28,79,59,82,61,97,75,68,59,62,81,34,35,34,43,34,67,58,80,22,21,37,33,40,39,44,64,93,42,77,43,81,75,38,65,49,98,88,52,53,30,45,77,42,54,39,38,35,40,82,50,66,48,34,42,32,36,40,40,29,32,43,50,96,93,42,73,49,78,49,76,49,77,37,62,32,71,54,42,64,95,61,79,63,75,76,39,65,19,45,19,41,38,31,25,65,56,77,48,63,78,71,75,91,71,83,80,65,67,67,69,46,79,71,58,68,40,38,40,66,66,68,87,60,94,64,54,52,70,46,56,48,47,44,41,38,39,46,38,37,39,42,31,74,43,31,38,36,41,33,72,36,35,26,30,55,25,34,39,38,38,40,22,61,24,35,37,39,41,30,18,65,67,15,44,39,28,42,37,35,38,41,38,29,66,21,40,38,37,34,28,38,25,41,34,45,66,25,41,38,39,37,37,23,32,27,41,36,32,34,65,72,12,34,41,34,23,27,33,39,37,39,42,32,73,40,43,37,42,25,59,17,36,41,37,27,77,30,44,36,38,41,34,24,48,29,41,36,46,49,30,41,41,36,35,38,34,37,41,39,48,34,66,34,38,50,58,86,44,71,84,49,77,53,65,80,44,72,46,67,68,44,64,72,52,79,63,100,67,93,72,84,87,83,81,80,72,56,78,82,79,77,96,80,76,87,85,77,91,74,86,86,71,90,83,65,83,81,84,66,52,80,67,89,82,96,79,83,94,80,86,90,73,80,84,74,62,35,62,47,62,36,56,33,70,45,75,46,84,51,66,53,80,80,59,53,52,40,34,38,40,31,54,24,36,39,36,37,35,58,54,35,52,30,74,66,83,88,19,38,35,40,37,41,30,72,23,39,37,37,32,37,22,34,48,24,61,49,53,42,30,50,39,79,51,58,46,91,74,40,40,69,53,66,75,92,71,88,89,81,86,72,69,74,42,80,84,75,86,69,98,80,69,81,78,80,70,78,69,133

Organism: NCBI:txid238834

Foldseek 3Di:
DDDPPDPPPPPDDDDPVNVVVVVVVVVVVVVVVVVVVVVVVVVVVVVVQQVLLVVLQVQLVVVVQVVQQQFQDKAADADQDPDDDQQKWKWADDQLFTWIDHNNDIDTRGDDNVASFWPDWKWWDDWQFKIKIWTWTDDPNDIDIDIDIHGHPNYDSDGYDGDMHRMMITHRPPQPQDDPDDDPQDEDPDDAHEHEEDPDPAAAEAEHYEAAEEYAYAYQGEAAYDHQYAYAYEYHYAYQEEYEYENLAHEHYAEYAAHYAYEYEYENYEYDEHEYAYEYQEYEYDHQHEYEYQEAHYAHAAEYEHPYEYAHAHEYEYAYQEYEYQEEYEYAEYEAHYAEYDYPHYPDYDYNAYDYQYDYDDPPDDDDDDDHADDDDDDDDDDDDDDDDPPDDDRADDDDDDDDPDDDDPQHHQEEEEEEEDEDADQPVRAQHHEYAYAYEYEYEQSDEQPPDNREYAYHYAAEYEYAHEHEYAHEHQYYYYDQHYEHAYDPDDDDDDHPHPDDPDDPHPDRDHDD

Mean predicted aligned error: 17.84 Å

Radius of gyration: 34.81 Å; Cα contacts (8 Å, |Δi|>4): 1170; chains: 1; bounding box: 76×79×124 Å

pLDDT: mean 74.4, std 21.83, range [22.11, 98.56]

Sequence (516 aa):
MSNNKRKLGFKSGFTLIELIVTIGIMGIVLAMAFSMGDFGDKSFNNGSAKSDIQSNTRLAANYITKELRYSSNAEILTALPATPDSTKKYIYVDNGILKLYYNGHITNIVGDNTNNIITTLQFQIQNLKTVDFNIQETLKNQTFHLNSTILLLNRGNNVLANKTGPVIAYSNGTIINTTPNNDLDTMFSNTITAIDKSTSSTGCVFTGGSINGKMYISTSKAVSFSGGMPINGDLYIDSDQSIDINSNGGHLGNNIVLNTKGTVSMYNSQFPLGNISISASTFNLKDNATITCTDFNVITSNVISSAGAINASGNISMKSPVISLNSRLTYNNMLLNSNSITKSSWESVSGSQAYATSKINYGDKNMNEIGCIVAPLPSNIDVYNDVFDSSLPQIRPVLNSSDYSEINSVANANMLFFSGNKTLDWSFNNYTNLIIVCKGDLTLDSSFNMSQNGKKAIIYCTGNVTANGQLNGIIIAKNISGGNGFAITGLPNNDSIFSIAKTFITKNTQAVTVTN